Protein 7ZGI (pdb70)

Sequence (630 aa):
PPVVWRTPLEELEVTIRDTGDFSTDAAAADDLIRQYRKQHGFSRVVAGRGLQLGDTLVIDLEITSKATGQALPGLTHKRFSFDTEADVLGITSGLGKAGESRTFNSPEDYDVEFWQSPVKVAAKVHEIFEWTLPEFNDEYVAKQHEGKWGSAKEREALIASTAQRVTELDKALEDAVVKAVADALDPEVPPRVEQLGERQFQAQLLQIEDRIGSREDVEKLATEEAAEFIRERKKDLEDQVKFNLAVDDIWVRKGLVLEDEAVEAEFSLRARQEAVGQPFDREDLDDVRETVKSVTVIEWLKDNVKRHVLPYTAVAPPVVWRTPLEELEVTIRDTGDFSTDAAAADDLIRQYRKQHGFSRVVAGRGLQLGDTLVIDLEITSKATGQALPGLTHKRFSFDTEADVLGITSGLGKAGESRTFNSPEDYDVEFWQSPVKVAAKVHEIFEWTLPEFNDEYVAKQHEGKWGSAKEREALIASTAQRVTELDKALEDAVVKAVADALDPEVPPRVEQLGERQFQAQLLQIEDRIGSREDVEKLATEEAAEFIRERKKDLEDQVKFNLAVDDIWVRKGLVLEDEAVEAEFSLRARQEAVGQPFDREDLDDVRETVKSVTVIEWLKDNVKRHVLPYTA

Foldseek 3Di:
DDFAQQDDPQQFEFEAELPDDLVRLLVVLVLVVQVLQQVVWDKDFDDPWKDDQQKKFWKQKWKADPLPRATQFLTGDHGDTGHSSPHLPPCNVCITFAADKDKDWFAQVRPLNLRHTIMIMIMHTNTMMHTDGPDQWQVCCCVRVNPNANISVSSVVSSVVSVCSVVVRVVVLLVRLLLRQLVSTDDDQPPVLLVVLLVVNVVSLLCVVVVRGHNVSSVVVVDPSSVVSSVVCSVVSSSNRSSLVVLVVVCVVVVPDDDVVQLVVQLVVVVVSVVSVDDDDSVVSVVSSSVSSSVVVSVVCSPNGHYHYHYDDD/DWDAWDQQPDPLAQEFEDEQPDDLVRLLVVLVLVLQVLQQVVWDKDFDDPWKDDQQKKFFKQKWKAAPLPRATDQLGGDHGDTDHSSGDLPPCNVCIIAAQDKDKDWFAQPRPLNQRHTTMIIIIHTHTMMHTDGPDQWQVCCCPSVNPPDRTSVSSVVSSVVSSVSVVVVVVVLLLRLLQSLLVRTDDDRDVVLLVVLVVVNVVSLLCCLVPSDHPVSSVVVVDPSSVVSSVRCVPVSSSNSSSLSVLVVVCVVVVDDDDPVQLVVQLVVVVVSCSHPDDDDSVVSVVSRSVSSSVSSSVVCVVNHHYHYHYDDD

InterPro domains:
  IPR005215 Trigger factor [PTHR30560] (67-503)
  IPR008880 Trigger factor, C-terminal [PF05698] (364-521)
  IPR008881 Trigger factor, ribosome-binding, bacterial [PF05697] (81-222)
  IPR027304 Trigger factor/SurA domain superfamily [SSF109998] (348-526)
  IPR036611 Trigger factor ribosome-binding domain superfamily [G3DSA:3.30.70.1050] (77-210)
  IPR036611 Trigger factor ribosome-binding domain superfamily [SSF102735] (81-211)
  IPR037041 Trigger factor, C-terminal domain superfamily [G3DSA:1.10.3120.10] (230-525)
  IPR046357 Peptidyl-prolyl cis-trans isomerase domain superfamily [G3DSA:3.10.50.40] (248-345)

Radius of gyration: 36.45 Å; Cα contacts (8 Å, |Δi|>4): 817; chains: 2; bounding box: 78×82×108 Å

Structure (mmCIF, N/CA/C/O backbone):
data_7ZGI
#
_entry.id   7ZGI
#
_cell.length_a   175.291
_cell.length_b   69.879
_cell.length_c   106.043
_cell.angle_alpha   90.000
_cell.angle_beta   110.990
_cell.angle_gamma   90.000
#
_symmetry.space_group_name_H-M   'C 1 2 1'
#
loop_
_entity.id
_entity.type
_entity.pdbx_description
1 polymer 'Peptidylprolyl isomerase'
2 non-polymer 'SULFATE ION'
3 non-polymer DI(HYDROXYETHYL)ETHER
4 water water
#
loop_
_atom_site.group_PDB
_atom_site.id
_atom_site.type_symbol
_atom_site.label_atom_id
_atom_site.label_alt_id
_atom_site.label_comp_id
_atom_site.label_asym_id
_atom_site.label_entity_id
_atom_site.label_seq_id
_atom_site.pdbx_PDB_ins_code
_atom_site.Cartn_x
_atom_site.Cartn_y
_atom_site.Cartn_z
_atom_site.occupancy
_atom_site.B_iso_or_equiv
_atom_site.auth_seq_id
_atom_site.auth_comp_id
_atom_site.auth_asym_id
_atom_site.auth_atom_id
_atom_site.pdbx_PDB_model_num
ATOM 1 N N . PRO A 1 140 ? 24.938 15.273 83.155 1.00 134.99 140 PRO A N 1
ATOM 2 C CA . PRO A 1 140 ? 25.894 14.939 82.098 1.00 138.23 140 PRO A CA 1
ATOM 3 C C . PRO A 1 140 ? 26.367 13.484 82.053 1.00 142.60 140 PRO A C 1
ATOM 4 O O . PRO A 1 140 ? 26.656 12.988 80.967 1.00 144.93 140 PRO A O 1
ATOM 8 N N . PRO A 1 141 ? 26.483 12.745 83.187 1.00 139.72 141 PRO A N 1
ATOM 9 C CA . PRO A 1 141 ? 26.808 11.316 83.122 1.00 129.71 141 PRO A CA 1
ATOM 10 C C . PRO A 1 141 ? 25.583 10.448 82.779 1.00 120.46 141 PRO A C 1
ATOM 11 O O . PRO A 1 141 ? 24.524 10.661 83.356 1.00 112.68 141 PRO A O 1
ATOM 15 N N . VAL A 1 142 ? 25.753 9.509 81.840 1.00 104.09 142 VAL A N 1
ATOM 16 C CA . VAL A 1 142 ? 24.652 8.664 81.282 1.00 97.69 142 VAL A CA 1
ATOM 17 C C . VAL A 1 142 ? 24.632 7.324 82.026 1.00 83.20 142 VAL A C 1
ATOM 18 O O . VAL A 1 142 ? 25.709 6.738 82.216 1.00 64.76 142 VAL A O 1
ATOM 22 N N . VAL A 1 143 ? 23.446 6.845 82.401 1.00 77.24 143 VAL A N 1
ATOM 23 C CA . VAL A 1 143 ? 23.278 5.593 83.175 1.00 82.75 143 VAL A CA 1
ATOM 24 C C . VAL A 1 143 ? 22.808 4.447 82.265 1.00 77.09 143 VAL A C 1
ATOM 25 O O . VAL A 1 143 ? 21.577 4.340 82.011 1.00 53.66 143 VAL A O 1
ATOM 27 N N . TRP A 1 144 ? 23.738 3.608 81.895 1.00 77.31 144 TRP A N 1
ATOM 28 C CA . TRP A 1 144 ? 23.452 2.422 81.052 1.00 74.14 144 TRP A CA 1
ATOM 29 C C . TRP A 1 144 ? 22.758 1.362 81.901 1.00 69.33 144 TRP A C 1
ATOM 30 O O . TRP A 1 144 ? 23.457 0.567 82.507 1.00 71.98 144 TRP A O 1
ATOM 41 N N . ARG A 1 145 ? 21.431 1.368 81.952 1.00 68.05 145 ARG A N 1
ATOM 42 C CA . ARG A 1 145 ? 20.705 0.331 82.723 1.00 66.67 145 ARG A CA 1
ATOM 43 C C . ARG A 1 145 ? 21.125 -1.041 82.192 1.00 67.48 145 ARG A C 1
ATOM 44 O O . ARG A 1 145 ? 21.599 -1.856 82.968 1.00 68.85 145 ARG A O 1
ATOM 52 N N . THR A 1 146 ? 20.958 -1.264 80.895 1.00 72.92 146 THR A N 1
ATOM 53 C CA . THR A 1 146 ? 21.378 -2.521 80.237 1.00 76.96 146 THR A CA 1
ATOM 54 C C . THR A 1 146 ? 22.725 -2.248 79.576 1.00 76.20 146 THR A C 1
ATOM 55 O O . THR A 1 146 ? 22.784 -1.372 78.748 1.00 79.13 146 THR A O 1
ATOM 59 N N . PRO A 1 147 ? 23.811 -2.983 79.851 1.00 90.51 147 PRO A N 1
ATOM 60 C CA . PRO A 1 147 ? 25.108 -2.676 79.243 1.00 91.80 147 PRO A CA 1
ATOM 61 C C . PRO A 1 147 ? 25.160 -2.660 77.712 1.00 86.75 147 PRO A C 1
ATOM 62 O O . PRO A 1 147 ? 24.408 -3.327 77.075 1.00 89.24 147 PRO A O 1
ATOM 66 N N . LEU A 1 148 ? 26.071 -1.932 77.134 1.00 86.86 148 LEU A N 1
ATOM 67 C CA . LEU A 1 148 ? 26.247 -1.750 75.672 1.00 92.84 148 LEU A CA 1
ATOM 68 C C . LEU A 1 148 ? 26.812 -3.049 75.091 1.00 93.59 148 LEU A C 1
ATOM 69 O O . LEU A 1 148 ? 26.627 -3.300 73.874 1.00 92.53 148 LEU A O 1
ATOM 74 N N . GLU A 1 149 ? 27.437 -3.863 75.942 1.00 94.90 149 GLU A N 1
ATOM 75 C CA . GLU A 1 149 ? 28.091 -5.122 75.508 1.00 95.01 149 GLU A CA 1
ATOM 76 C C . GLU A 1 149 ? 27.027 -6.193 75.290 1.00 78.84 149 GLU A C 1
ATOM 77 O O . GLU A 1 149 ? 27.212 -6.963 74.352 1.00 62.43 149 GLU A O 1
ATOM 83 N N . GLU A 1 150 ? 25.964 -6.204 76.107 1.00 77.03 150 GLU A N 1
ATOM 84 C CA . GLU A 1 150 ? 24.876 -7.220 76.046 1.00 88.17 150 GLU A CA 1
ATOM 85 C C . GLU A 1 150 ? 23.659 -6.600 75.362 1.00 82.37 150 GLU A C 1
ATOM 86 O O . GLU A 1 150 ? 22.535 -6.789 75.876 1.00 75.03 150 GLU A O 1
ATOM 92 N N . LEU A 1 151 ? 23.893 -5.920 74.233 1.00 89.24 151 LEU A N 1
ATOM 93 C CA . LEU A 1 151 ? 22.878 -5.121 73.489 1.00 92.48 151 LEU A CA 1
ATOM 94 C C . LEU A 1 151 ? 22.496 -5.844 72.192 1.00 79.29 151 LEU A C 1
ATOM 95 O O . LEU A 1 151 ? 23.411 -6.250 71.445 1.00 68.71 151 LEU A O 1
ATOM 100 N N . GLU A 1 152 ? 21.202 -5.985 71.923 1.00 74.25 152 GLU A N 1
ATOM 101 C CA . GLU A 1 152 ? 20.732 -6.696 70.708 1.00 83.51 152 GLU A CA 1
ATOM 102 C C . GLU A 1 152 ? 19.537 -5.955 70.090 1.00 81.45 152 GLU A C 1
ATOM 103 O O . GLU A 1 152 ? 18.704 -5.371 70.823 1.00 74.46 152 GLU A O 1
ATOM 109 N N . VAL A 1 153 ? 19.478 -6.011 68.762 1.00 79.16 153 VAL A N 1
ATOM 110 C CA . VAL A 1 153 ? 18.350 -5.548 67.904 1.00 74.42 153 VAL A CA 1
ATOM 111 C C . VAL A 1 153 ? 17.700 -6.787 67.296 1.00 76.63 153 VAL A C 1
ATOM 112 O O . VAL A 1 153 ? 18.419 -7.778 67.065 1.00 91.49 153 VAL A O 1
ATOM 116 N N . THR A 1 154 ? 16.406 -6.721 67.008 1.00 77.12 154 THR A N 1
ATOM 117 C CA . THR A 1 154 ? 15.702 -7.759 66.215 1.00 76.77 154 THR A CA 1
ATOM 118 C C . THR A 1 154 ? 14.786 -7.070 65.193 1.00 72.74 154 THR A C 1
ATOM 119 O O . THR A 1 154 ? 14.062 -6.139 65.577 1.00 64.30 154 THR A O 1
ATOM 123 N N . ILE A 1 155 ? 14.827 -7.525 63.939 1.00 70.11 155 ILE A N 1
ATOM 124 C CA . ILE A 1 155 ? 14.085 -6.938 62.784 1.00 62.71 155 ILE A CA 1
ATOM 125 C C . ILE A 1 155 ? 13.376 -8.073 62.047 1.00 61.74 155 ILE A C 1
ATOM 126 O O . ILE A 1 155 ? 13.886 -9.191 62.086 1.00 73.57 155 ILE A O 1
ATOM 131 N N . ARG A 1 156 ? 12.230 -7.807 61.426 1.00 64.84 156 ARG A N 1
ATOM 132 C CA . ARG A 1 156 ? 11.545 -8.790 60.547 1.00 70.03 156 ARG A CA 1
ATOM 133 C C . ARG A 1 156 ? 11.951 -8.539 59.091 1.00 67.48 156 ARG A C 1
ATOM 134 O O . ARG A 1 156 ? 11.900 -7.365 58.663 1.00 63.72 156 ARG A O 1
ATOM 142 N N . ASP A 1 157 ? 12.339 -9.595 58.364 1.00 61.28 157 ASP A N 1
ATOM 143 C CA . ASP A 1 157 ? 12.307 -9.585 56.879 1.00 61.08 157 ASP A CA 1
ATOM 144 C C . ASP A 1 157 ? 10.888 -9.151 56.502 1.00 60.08 157 ASP A C 1
ATOM 145 O O . ASP A 1 157 ? 9.950 -9.487 57.249 1.00 50.09 157 ASP A O 1
ATOM 150 N N . THR A 1 158 ? 10.741 -8.364 55.439 1.00 61.68 158 THR A N 1
ATOM 151 C CA . THR A 1 158 ? 9.459 -7.670 55.147 1.00 62.49 158 THR A CA 1
ATOM 152 C C . THR A 1 158 ? 8.786 -8.286 53.910 1.00 61.42 158 THR A C 1
ATOM 153 O O . THR A 1 158 ? 7.756 -7.750 53.458 1.00 61.43 158 THR A O 1
ATOM 157 N N . GLY A 1 159 ? 9.330 -9.399 53.416 1.00 57.24 159 GLY A N 1
ATOM 158 C CA . GLY A 1 159 ? 8.722 -10.202 52.345 1.00 57.11 159 GLY A CA 1
ATOM 159 C C . GLY A 1 159 ? 9.537 -11.446 52.047 1.00 56.71 159 GLY A C 1
ATOM 160 O O . GLY A 1 159 ? 10.520 -11.707 52.745 1.00 56.45 159 GLY A O 1
ATOM 161 N N . ASP A 1 160 ? 9.118 -12.189 51.032 1.00 56.57 160 ASP A N 1
ATOM 162 C CA . ASP A 1 160 ? 9.788 -13.418 50.543 1.00 56.51 160 ASP A CA 1
ATOM 163 C C . ASP A 1 160 ? 9.631 -13.442 49.020 1.00 52.67 160 ASP A C 1
ATOM 164 O O . ASP A 1 160 ? 9.126 -12.445 48.460 1.00 48.72 160 ASP A O 1
ATOM 169 N N . PHE A 1 161 ? 10.002 -14.540 48.368 1.00 47.33 161 PHE A N 1
ATOM 170 C CA . PHE A 1 161 ? 9.863 -14.668 46.897 1.00 48.79 161 PHE A CA 1
ATOM 171 C C . PHE A 1 161 ? 8.423 -14.355 46.449 1.00 52.40 161 PHE A C 1
ATOM 172 O O . PHE A 1 161 ? 8.253 -13.564 45.502 1.00 56.66 161 PHE A O 1
ATOM 180 N N . SER A 1 162 ? 7.413 -14.977 47.060 1.00 51.84 162 SER A N 1
ATOM 181 C CA . SER A 1 162 ? 6.013 -14.919 46.555 1.00 54.28 162 SER A CA 1
ATOM 182 C C . SER A 1 162 ? 5.441 -13.500 46.725 1.00 54.15 162 SER A C 1
ATOM 183 O O . SER A 1 162 ? 4.469 -13.149 46.032 1.00 60.31 162 SER A O 1
ATOM 186 N N . THR A 1 163 ? 6.042 -12.695 47.595 1.00 49.50 163 THR A N 1
ATOM 187 C CA . THR A 1 163 ? 5.681 -11.274 47.818 1.00 46.73 163 THR A CA 1
ATOM 188 C C . THR A 1 163 ? 6.306 -10.413 46.709 1.00 48.45 163 THR A C 1
ATOM 189 O O . THR A 1 163 ? 5.592 -9.555 46.171 1.00 53.71 163 THR A O 1
ATOM 193 N N . ASP A 1 164 ? 7.568 -10.665 46.355 1.00 44.04 164 ASP A N 1
ATOM 194 C CA . ASP A 1 164 ? 8.301 -9.973 45.266 1.00 44.29 164 ASP A CA 1
ATOM 195 C C . ASP A 1 164 ? 7.650 -10.272 43.914 1.00 42.72 164 ASP A C 1
ATOM 196 O O . ASP A 1 164 ? 7.466 -9.334 43.149 1.00 45.48 164 ASP A O 1
ATOM 201 N N . ALA A 1 165 ? 7.376 -11.539 43.615 1.00 42.55 165 ALA A N 1
ATOM 202 C CA . ALA A 1 165 ? 6.721 -11.996 42.366 1.00 44.74 165 ALA A CA 1
ATOM 203 C C . ALA A 1 165 ? 5.358 -11.317 42.202 1.00 44.47 165 ALA A C 1
ATOM 204 O O . ALA A 1 165 ? 5.037 -10.873 41.105 1.00 47.12 165 ALA A O 1
ATOM 206 N N . ALA A 1 166 ? 4.573 -11.264 43.268 1.00 44.27 166 ALA A N 1
ATOM 207 C CA . ALA A 1 166 ? 3.273 -10.575 43.277 1.00 42.94 166 ALA A CA 1
ATOM 208 C C . ALA A 1 166 ? 3.508 -9.119 42.873 1.00 43.02 166 ALA A C 1
ATOM 209 O O . ALA A 1 166 ? 2.775 -8.613 42.019 1.00 40.61 166 ALA A O 1
ATOM 211 N N . ALA A 1 167 ? 4.510 -8.480 43.484 1.00 43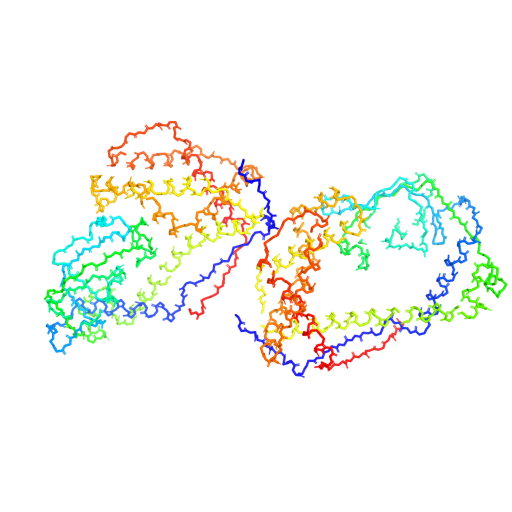.08 167 ALA A N 1
ATOM 212 C CA . ALA A 1 167 ? 4.801 -7.037 43.323 1.00 40.02 167 ALA A CA 1
ATOM 213 C C . ALA A 1 167 ? 5.323 -6.783 41.909 1.00 38.07 167 ALA A C 1
ATOM 214 O O . ALA A 1 167 ? 5.032 -5.737 41.358 1.00 40.59 167 ALA A O 1
ATOM 216 N N . ALA A 1 168 ? 6.058 -7.731 41.348 1.00 35.65 168 ALA A N 1
ATOM 217 C CA . ALA A 1 168 ? 6.577 -7.645 39.973 1.00 36.08 168 ALA A CA 1
ATOM 218 C C . ALA A 1 168 ? 5.397 -7.748 39.016 1.00 38.36 168 ALA A C 1
ATOM 219 O O . ALA A 1 168 ? 5.348 -6.976 38.032 1.00 39.85 168 ALA A O 1
ATOM 221 N N . ASP A 1 169 ? 4.489 -8.677 39.304 1.00 40.75 169 ASP A N 1
ATOM 222 C CA . ASP A 1 169 ? 3.243 -8.887 38.521 1.00 39.21 169 ASP A CA 1
ATOM 223 C C . ASP A 1 169 ? 2.453 -7.573 38.493 1.00 36.52 169 ASP A C 1
ATOM 224 O O . ASP A 1 169 ? 2.016 -7.177 37.407 1.00 39.27 169 ASP A O 1
ATOM 229 N N . ASP A 1 170 ? 2.405 -6.854 39.600 1.00 35.98 170 ASP A N 1
ATOM 230 C CA . ASP A 1 170 ? 1.701 -5.551 39.674 1.00 42.86 170 ASP A CA 1
ATOM 231 C C . ASP A 1 170 ? 2.463 -4.484 38.877 1.00 41.72 170 ASP A C 1
ATOM 232 O O . ASP A 1 170 ? 1.804 -3.674 38.236 1.00 43.06 170 ASP A O 1
ATOM 237 N N . LEU A 1 171 ? 3.792 -4.481 38.886 1.00 41.25 171 LEU A N 1
ATOM 238 C CA . LEU A 1 171 ? 4.574 -3.556 38.032 1.00 38.76 171 LEU A CA 1
ATOM 239 C C . LEU A 1 171 ? 4.325 -3.877 36.552 1.00 35.88 171 LEU A C 1
ATOM 240 O O . LEU A 1 171 ? 4.178 -2.943 35.763 1.00 33.26 171 LEU A O 1
ATOM 245 N N . ILE A 1 172 ? 4.270 -5.157 36.190 1.00 34.10 172 ILE A N 1
ATOM 246 C CA . ILE A 1 172 ? 4.042 -5.591 34.786 1.00 31.87 172 ILE A CA 1
ATOM 247 C C . ILE A 1 172 ? 2.675 -5.066 34.349 1.00 31.61 172 ILE A C 1
ATOM 248 O O . ILE A 1 172 ? 2.544 -4.620 33.210 1.00 31.83 172 ILE A O 1
ATOM 253 N N . ARG A 1 173 ? 1.706 -5.079 35.250 1.00 32.95 173 ARG A N 1
ATOM 254 C CA . ARG A 1 173 ? 0.319 -4.657 34.962 1.00 34.83 173 ARG A CA 1
ATOM 255 C C . ARG A 1 173 ? 0.333 -3.159 34.666 1.00 32.50 173 ARG A C 1
ATOM 256 O O . ARG A 1 173 ? -0.353 -2.723 33.772 1.00 34.87 173 ARG A O 1
ATOM 264 N N . GLN A 1 174 ? 1.141 -2.409 35.394 1.00 34.48 174 GLN A N 1
ATOM 265 C CA . GLN A 1 174 ? 1.246 -0.938 35.264 1.00 33.33 174 GLN A CA 1
ATOM 266 C C . GLN A 1 174 ? 1.966 -0.607 33.964 1.00 33.91 174 GLN A C 1
ATOM 267 O O . GLN A 1 174 ? 1.580 0.393 33.349 1.00 35.95 174 GLN A O 1
ATOM 273 N N . TYR A 1 175 ? 2.954 -1.400 33.549 1.00 33.58 175 TYR A N 1
ATOM 274 C CA . TYR A 1 175 ? 3.647 -1.176 32.259 1.00 36.01 175 TYR A CA 1
ATOM 275 C C . TYR A 1 175 ? 2.639 -1.418 31.138 1.00 37.61 175 TYR A C 1
ATOM 276 O O . TYR A 1 175 ? 2.524 -0.587 30.229 1.00 36.30 175 TYR A O 1
ATOM 285 N N . ARG A 1 176 ? 1.901 -2.522 31.212 1.00 36.65 176 ARG A N 1
ATOM 286 C CA . ARG A 1 176 ? 0.884 -2.847 30.174 1.00 35.44 176 ARG A CA 1
ATOM 287 C C . ARG A 1 176 ? -0.173 -1.734 30.128 1.00 35.29 176 ARG A C 1
ATOM 288 O O . ARG A 1 176 ? -0.529 -1.341 29.029 1.00 35.61 176 ARG A O 1
ATOM 296 N N . LYS A 1 177 ? -0.585 -1.166 31.264 1.00 36.21 177 LYS A N 1
ATOM 297 C CA . LYS A 1 177 ? -1.686 -0.172 31.301 1.00 35.15 177 LYS A CA 1
ATOM 298 C C . LYS A 1 177 ? -1.247 1.121 30.604 1.00 35.56 177 LYS A C 1
ATOM 299 O O . LYS A 1 177 ? -2.141 1.874 30.181 1.00 38.60 177 LYS A O 1
ATOM 305 N N . GLN A 1 178 ? 0.054 1.358 30.429 1.00 34.01 178 GLN A N 1
ATOM 306 C CA . GLN A 1 178 ? 0.552 2.472 29.569 1.00 36.37 178 GLN A CA 1
ATOM 307 C C . GLN A 1 178 ? 0.232 2.173 28.098 1.00 34.64 178 GLN A C 1
ATOM 308 O O . GLN A 1 178 ? 0.275 3.098 27.295 1.00 37.08 178 GLN A O 1
ATOM 314 N N . HIS A 1 179 ? -0.025 0.917 27.755 1.00 34.86 179 HIS A N 1
ATOM 315 C CA . HIS A 1 179 ? -0.398 0.474 26.389 1.00 40.28 179 HIS A CA 1
ATOM 316 C C . HIS A 1 179 ? -1.815 -0.116 26.402 1.00 38.29 179 HIS A C 1
ATOM 317 O O . HIS A 1 179 ? -2.119 -0.928 25.532 1.00 36.66 179 HIS A O 1
ATOM 324 N N . GLY A 1 180 ? -2.638 0.259 27.379 1.00 35.98 180 GLY A N 1
ATOM 325 C CA . GLY A 1 180 ? -3.992 -0.295 27.538 1.00 33.72 180 GLY A CA 1
ATOM 326 C C . GLY A 1 180 ? -5.035 0.416 26.682 1.00 29.35 180 GLY A C 1
ATOM 327 O O . GLY A 1 180 ? -4.790 1.503 26.164 1.00 27.90 180 GLY A O 1
ATOM 328 N N . PHE A 1 181 ? -6.198 -0.197 26.574 1.00 28.12 181 PHE A N 1
ATOM 329 C CA . PHE A 1 181 ? -7.383 0.356 25.879 1.00 27.15 181 PHE A CA 1
ATOM 330 C C . PHE A 1 181 ? -8.339 0.901 26.935 1.00 23.11 181 PHE A C 1
ATOM 331 O O . PHE A 1 181 ? -8.563 0.196 27.876 1.00 20.54 181 PHE A O 1
ATOM 339 N N . SER A 1 182 ? -8.841 2.119 26.746 1.00 23.04 182 SER A N 1
ATOM 340 C CA . SER A 1 182 ? -9.623 2.868 27.743 1.00 24.08 182 SER A CA 1
ATOM 341 C C . SER A 1 182 ? -11.059 3.080 27.233 1.00 25.17 182 SER A C 1
ATOM 342 O O . SER A 1 182 ? -11.225 3.143 26.026 1.00 25.90 182 SER A O 1
ATOM 345 N N . ARG A 1 183 ? -12.029 3.209 28.152 1.00 27.49 183 ARG A N 1
ATOM 346 C CA . ARG A 1 183 ? -13.441 3.582 27.844 1.00 27.34 183 ARG A CA 1
ATOM 347 C C . ARG A 1 183 ? -14.020 4.323 29.052 1.00 27.00 183 ARG A C 1
ATOM 348 O O . ARG A 1 183 ? -13.696 3.954 30.179 1.00 25.83 183 ARG A O 1
ATOM 356 N N . VAL A 1 184 ? -14.825 5.344 28.811 1.00 26.59 184 VAL A N 1
ATOM 357 C CA . VAL A 1 184 ? -15.561 6.075 29.879 1.00 28.71 184 VAL A CA 1
ATOM 358 C C . VAL A 1 184 ? -16.425 5.063 30.609 1.00 31.43 184 VAL A C 1
ATOM 359 O O . VAL A 1 184 ? -17.018 4.237 29.866 1.00 34.20 184 VAL A O 1
ATOM 363 N N . VAL A 1 185 ? -16.459 5.068 31.965 1.00 33.15 185 VAL A N 1
ATOM 364 C CA . VAL A 1 185 ? -17.361 4.125 32.705 1.00 39.73 185 VAL A CA 1
ATOM 365 C C . VAL A 1 185 ? -18.761 4.756 32.842 1.00 40.21 185 VAL A C 1
ATOM 366 O O . VAL A 1 185 ? -18.902 6.011 32.980 1.00 32.18 185 VAL A O 1
ATOM 370 N N . ALA A 1 186 ? -19.771 3.886 32.734 1.00 45.46 186 ALA A N 1
ATOM 371 C CA . ALA A 1 186 ? -21.208 4.243 32.791 1.00 47.59 186 ALA A CA 1
ATOM 372 C C . ALA A 1 186 ? -21.990 3.170 33.561 1.00 46.06 186 ALA A C 1
ATOM 373 O O . ALA A 1 186 ? -21.597 1.965 33.503 1.00 38.75 186 ALA A O 1
ATOM 375 N N . GLY A 1 187 ? -23.017 3.626 34.303 1.00 47.70 187 GLY A N 1
ATOM 376 C CA . GLY A 1 187 ? -23.914 2.775 35.114 1.00 50.18 187 GLY A CA 1
ATOM 377 C C . GLY A 1 187 ? -23.153 1.976 36.161 1.00 50.38 187 GLY A C 1
ATOM 378 O O . GLY A 1 187 ? -23.470 0.785 36.370 1.00 50.99 187 GLY A O 1
ATOM 379 N N . ARG A 1 188 ? -22.196 2.633 36.816 1.00 47.02 188 ARG A N 1
ATOM 380 C CA . ARG A 1 188 ? -21.267 2.035 37.814 1.00 43.72 188 ARG A CA 1
ATOM 381 C C . ARG A 1 188 ? -20.462 3.161 38.461 1.00 41.05 188 ARG A C 1
ATOM 382 O O . ARG A 1 188 ? -20.285 4.223 37.816 1.00 45.51 188 ARG A O 1
ATOM 390 N N . GLY A 1 189 ? -20.009 2.938 39.681 1.00 36.34 189 GLY A N 1
ATOM 391 C CA . GLY A 1 189 ? -19.136 3.877 40.403 1.00 37.20 189 GLY A CA 1
ATOM 392 C C . GLY A 1 189 ? -17.695 3.413 40.394 1.00 33.65 189 GLY A C 1
ATOM 393 O O . GLY A 1 189 ? -17.432 2.269 39.966 1.00 36.01 189 GLY A O 1
ATOM 394 N N . LEU A 1 190 ? -16.791 4.268 40.860 1.00 32.06 190 LEU A N 1
ATOM 395 C CA . LEU A 1 190 ? -15.327 4.019 40.856 1.00 34.57 190 LEU A CA 1
ATOM 396 C C . LEU A 1 190 ? -15.039 2.668 41.515 1.00 33.07 190 LEU A C 1
ATOM 397 O O . LEU A 1 190 ? -15.601 2.450 42.567 1.00 42.02 190 LEU A O 1
ATOM 402 N N . GLN A 1 191 ? -14.225 1.811 40.897 1.00 33.75 191 GLN A N 1
ATOM 403 C CA . GLN A 1 191 ? -13.657 0.564 41.465 1.00 33.73 191 GLN A CA 1
ATOM 404 C C . GLN A 1 191 ? -12.129 0.511 41.288 1.00 36.86 191 GLN A C 1
ATOM 405 O O . GLN A 1 191 ? -11.608 1.171 40.388 1.00 39.24 191 GLN A O 1
ATOM 411 N N . LEU A 1 192 ? -11.441 -0.319 42.070 1.00 38.36 192 LEU A N 1
ATOM 412 C CA . LEU A 1 192 ? -9.990 -0.597 41.900 1.00 39.84 192 LEU A CA 1
ATOM 413 C C . LEU A 1 192 ? -9.754 -1.043 40.456 1.00 39.14 192 LEU A C 1
ATOM 414 O O . LEU A 1 192 ? -10.520 -1.880 39.983 1.00 45.31 192 LEU A O 1
ATOM 419 N N . GLY A 1 193 ? -8.762 -0.477 39.766 1.00 38.26 193 GLY A N 1
ATOM 420 C CA . GLY A 1 193 ? -8.551 -0.702 38.310 1.00 34.71 193 GLY A CA 1
ATOM 421 C C . GLY A 1 193 ? -8.836 0.537 37.465 1.00 29.42 193 GLY A C 1
ATOM 422 O O . GLY A 1 193 ? -8.202 0.736 36.430 1.00 27.22 193 GLY A O 1
ATOM 423 N N . ASP A 1 194 ? -9.758 1.371 37.906 1.00 27.26 194 ASP A N 1
ATOM 424 C CA . ASP A 1 194 ? -10.141 2.583 37.152 1.00 29.94 194 ASP A CA 1
ATOM 425 C C . ASP A 1 194 ? -9.042 3.652 37.263 1.00 30.58 194 ASP A C 1
ATOM 426 O O . ASP A 1 194 ? -8.163 3.571 38.140 1.00 29.95 194 ASP A O 1
ATOM 431 N N . THR A 1 195 ? -9.078 4.604 36.342 1.00 27.69 195 THR A N 1
ATOM 432 C CA . THR A 1 195 ? -8.299 5.845 36.374 1.00 28.19 195 THR A CA 1
ATOM 433 C C . THR A 1 195 ? -9.354 6.919 36.325 1.00 25.97 195 THR A C 1
ATOM 434 O O . THR A 1 195 ? -10.476 6.587 35.988 1.00 29.83 195 THR A O 1
ATOM 438 N N . LEU A 1 196 ? -8.996 8.143 36.628 1.00 26.18 196 LEU A N 1
ATOM 439 C CA . LEU A 1 196 ? -9.984 9.212 36.657 1.00 29.59 196 LEU A CA 1
ATOM 440 C C . LEU A 1 196 ? -9.305 10.576 36.665 1.00 29.82 196 LEU A C 1
ATOM 441 O O . LEU A 1 196 ? -8.084 10.661 36.868 1.00 31.52 196 LEU A O 1
ATOM 446 N N . VAL A 1 197 ? -10.122 11.590 36.446 1.00 30.04 197 VAL A N 1
ATOM 447 C CA . VAL A 1 197 ? -9.762 13.024 36.508 1.00 31.51 197 VAL A CA 1
ATOM 448 C C . VAL A 1 197 ? -10.633 13.575 37.621 1.00 32.36 197 VAL A C 1
ATOM 449 O O . VAL A 1 197 ? -11.826 13.276 37.581 1.00 38.83 197 VAL A O 1
ATOM 453 N N . ILE A 1 198 ? -10.054 14.313 38.565 1.00 33.69 198 ILE A N 1
ATOM 454 C CA . ILE A 1 198 ? -10.730 14.814 39.792 1.00 34.18 198 ILE A CA 1
ATOM 455 C C . ILE A 1 198 ? -10.232 16.228 40.075 1.00 34.22 198 ILE A C 1
ATOM 456 O O . ILE A 1 198 ? -9.152 16.524 39.627 1.00 33.56 198 ILE A O 1
ATOM 461 N N . ASP A 1 199 ? -11.037 17.062 40.741 1.00 42.28 199 ASP A N 1
ATOM 462 C CA . ASP A 1 199 ? -10.582 18.169 41.623 1.00 44.58 199 ASP A CA 1
ATOM 463 C C . ASP A 1 199 ? -10.129 17.526 42.929 1.00 40.29 199 ASP A C 1
ATOM 464 O O . ASP A 1 199 ? -10.925 16.818 43.529 1.00 42.44 199 ASP A O 1
ATOM 469 N N . LEU A 1 200 ? -8.911 17.787 43.361 1.00 36.26 200 LEU A N 1
ATOM 470 C CA . LEU A 1 200 ? -8.406 17.338 44.670 1.00 33.15 200 LEU A CA 1
ATOM 471 C C . LEU A 1 200 ? -8.059 18.564 45.528 1.00 34.43 200 LEU A C 1
ATOM 472 O O . LEU A 1 200 ? -7.517 19.536 45.002 1.00 35.75 200 LEU A O 1
ATOM 477 N N . GLU A 1 201 ? -8.409 18.527 46.810 1.00 38.82 201 GLU A N 1
ATOM 478 C CA . GLU A 1 201 ? -7.961 19.512 47.826 1.00 46.62 201 GLU A CA 1
ATOM 479 C C . GLU A 1 201 ? -7.706 18.734 49.111 1.00 41.97 201 GLU A C 1
ATOM 480 O O . GLU A 1 201 ? -8.629 18.070 49.576 1.00 43.25 201 GLU A O 1
ATOM 486 N N . ILE A 1 202 ? -6.464 18.736 49.575 1.00 39.51 202 ILE A N 1
ATOM 487 C CA . ILE A 1 202 ? -6.017 18.019 50.802 1.00 39.01 202 ILE A CA 1
ATOM 488 C C . ILE A 1 202 ? -5.490 19.053 51.788 1.00 38.11 202 ILE A C 1
ATOM 489 O O . ILE A 1 202 ? -4.557 19.766 51.414 1.00 47.47 202 ILE A O 1
ATOM 494 N N . THR A 1 203 ? -6.076 19.095 52.984 1.00 37.22 203 THR A N 1
ATOM 495 C CA . THR A 1 203 ? -5.818 20.092 54.054 1.00 38.48 203 THR A CA 1
ATOM 496 C C . THR A 1 203 ? -5.490 19.334 55.338 1.00 38.37 203 THR A C 1
ATOM 497 O O . THR A 1 203 ? -6.086 18.271 55.556 1.00 34.88 203 THR A O 1
ATOM 501 N N . SER A 1 204 ? -4.605 19.894 56.160 1.00 44.06 204 SER A N 1
ATOM 502 C CA . SER A 1 204 ? -4.409 19.533 57.590 1.00 46.27 204 SER A CA 1
ATOM 503 C C . SER A 1 204 ? -5.751 19.516 58.336 1.00 44.95 204 SER A C 1
ATOM 504 O O . SER A 1 204 ? -6.487 20.508 58.220 1.00 46.93 204 SER A O 1
ATOM 507 N N . LYS A 1 205 ? -6.037 18.459 59.100 1.00 44.19 205 LYS A N 1
ATOM 508 C CA . LYS A 1 205 ? -7.153 18.437 60.081 1.00 50.49 205 LYS A CA 1
ATOM 509 C C . LYS A 1 205 ? -6.922 19.499 61.177 1.00 54.58 205 LYS A C 1
ATOM 510 O O . LYS A 1 205 ? -7.849 20.262 61.449 1.00 58.49 205 LYS A O 1
ATOM 516 N N . ALA A 1 206 ? -5.734 19.550 61.785 1.00 59.92 206 ALA A N 1
ATOM 517 C CA . ALA A 1 206 ? -5.404 20.403 62.955 1.00 58.92 206 ALA A CA 1
ATOM 518 C C . ALA A 1 206 ? -5.511 21.893 62.609 1.00 64.32 206 ALA A C 1
ATOM 519 O O . ALA A 1 206 ? -6.053 22.637 63.433 1.00 76.85 206 ALA A O 1
ATOM 521 N N . THR A 1 207 ? -5.023 22.315 61.440 1.00 65.80 207 THR A N 1
ATOM 522 C CA . THR A 1 207 ? -4.795 23.748 61.098 1.00 62.77 207 THR A CA 1
ATOM 523 C C . THR A 1 207 ? -5.611 24.221 59.887 1.00 61.97 207 THR A C 1
ATOM 524 O O . THR A 1 207 ? -5.523 25.423 59.583 1.00 64.74 207 THR A O 1
ATOM 528 N N . GLY A 1 208 ? -6.296 23.322 59.172 1.00 62.02 208 GLY A N 1
ATOM 529 C CA . GLY A 1 208 ? -7.007 23.635 57.914 1.00 56.73 208 GLY A CA 1
ATOM 530 C C . GLY A 1 208 ? -6.099 24.162 56.807 1.00 58.44 208 GLY A C 1
ATOM 531 O O . GLY A 1 208 ? -6.647 24.687 55.807 1.00 58.10 208 GLY A O 1
ATOM 532 N N . GLN A 1 209 ? -4.771 24.039 56.948 1.00 59.61 209 GLN A N 1
ATOM 533 C CA . GLN A 1 209 ? -3.783 24.509 55.936 1.00 62.51 209 GLN A CA 1
ATOM 534 C C . GLN A 1 209 ? -3.759 23.514 54.770 1.00 67.96 209 GLN A C 1
ATOM 535 O O . GLN A 1 209 ? -3.719 22.288 55.024 1.00 67.21 209 GLN A O 1
ATOM 541 N N . ALA A 1 210 ? -3.777 24.026 53.538 1.00 64.93 210 ALA A N 1
ATOM 542 C CA . ALA A 1 210 ? -3.666 23.235 52.291 1.00 61.93 210 ALA A CA 1
ATOM 543 C C . ALA A 1 210 ? -2.235 22.684 52.151 1.00 60.33 210 ALA A C 1
ATOM 544 O O . ALA A 1 210 ? -1.277 23.469 52.261 1.00 64.16 210 ALA A O 1
ATOM 546 N N . LEU A 1 211 ? -2.088 21.374 51.937 1.00 61.12 211 LEU A N 1
ATOM 547 C CA . LEU A 1 211 ? -0.773 20.736 51.661 1.00 65.55 211 LEU A CA 1
ATOM 548 C C . LEU A 1 211 ? -0.373 21.131 50.244 1.00 69.40 211 LEU A C 1
ATOM 549 O O . LEU A 1 211 ? -1.101 20.831 49.307 1.00 77.71 211 LEU A O 1
ATOM 554 N N . PRO A 1 212 ? 0.726 21.887 50.028 1.00 76.81 212 PRO A N 1
ATOM 555 C CA . PRO A 1 212 ? 1.155 22.219 48.670 1.00 74.08 212 PRO A CA 1
ATOM 556 C C . PRO A 1 212 ? 1.596 20.992 47.868 1.00 66.12 212 PRO A C 1
ATOM 557 O O . PRO A 1 212 ? 2.184 20.107 48.448 1.00 64.56 212 PRO A O 1
ATOM 561 N N . GLY A 1 213 ? 1.302 21.015 46.563 1.00 65.27 213 GLY A N 1
ATOM 562 C CA . GLY A 1 213 ? 1.435 19.882 45.625 1.00 62.21 213 GLY A CA 1
ATOM 563 C C . GLY A 1 213 ? 0.100 19.188 45.388 1.00 65.30 213 GLY A C 1
ATOM 564 O O . GLY A 1 213 ? -0.053 18.542 44.331 1.00 67.96 213 GLY A O 1
ATOM 565 N N . LEU A 1 214 ? -0.842 19.332 46.326 1.00 59.59 214 LEU A N 1
ATOM 566 C CA . LEU A 1 214 ? -2.026 18.447 46.472 1.00 60.36 214 LEU A CA 1
ATOM 567 C C . LEU A 1 214 ? -3.327 19.256 46.393 1.00 59.30 214 LEU A C 1
ATOM 568 O O . LEU A 1 214 ? -4.312 18.834 46.988 1.00 55.10 214 LEU A O 1
ATOM 573 N N . THR A 1 215 ? -3.316 20.385 45.688 1.00 65.12 215 THR A N 1
ATOM 574 C CA . THR A 1 215 ? -4.526 21.118 45.236 1.00 65.51 215 THR A CA 1
ATOM 575 C C . THR A 1 215 ? -4.410 21.242 43.721 1.00 61.88 215 THR A C 1
ATOM 576 O O . THR A 1 215 ? -3.366 21.735 43.283 1.00 67.22 215 THR A O 1
ATOM 580 N N . HIS A 1 216 ? -5.419 20.775 42.982 1.00 60.80 216 HIS A N 1
ATOM 581 C CA . HIS A 1 216 ? -5.383 20.560 41.510 1.00 57.77 216 HIS A CA 1
ATOM 582 C C . HIS A 1 216 ? -6.817 20.496 40.986 1.00 54.56 216 HIS A C 1
ATOM 583 O O . HIS A 1 216 ? -7.650 19.956 41.699 1.00 52.18 216 HIS A O 1
ATOM 590 N N . LYS A 1 217 ? -7.077 21.048 39.800 1.00 57.34 217 LYS A N 1
ATOM 591 C CA . LYS A 1 217 ? -8.438 21.179 39.229 1.00 62.47 217 LYS A CA 1
ATOM 592 C C . LYS A 1 217 ? -8.692 19.973 38.332 1.00 60.33 217 LYS A C 1
ATOM 593 O O . LYS A 1 217 ? -9.862 19.567 38.216 1.00 77.37 217 LYS A O 1
ATOM 599 N N . ARG A 1 218 ? -7.657 19.435 37.696 1.00 55.28 218 ARG A N 1
ATOM 600 C CA . ARG A 1 218 ? -7.840 18.416 36.627 1.00 57.32 218 ARG A CA 1
ATOM 601 C C . ARG A 1 218 ? -6.791 17.322 36.782 1.00 52.85 218 ARG A C 1
ATOM 602 O O . ARG A 1 218 ? -6.367 16.780 35.770 1.00 59.13 218 ARG A O 1
ATOM 610 N N . PHE A 1 219 ? -6.451 17.006 38.028 1.00 44.97 219 PHE A N 1
ATOM 611 C CA . PHE A 1 219 ? -5.531 15.926 38.448 1.00 47.31 219 PHE A CA 1
ATOM 612 C C . PHE A 1 219 ? -5.933 14.589 37.789 1.00 50.18 219 PHE A C 1
ATOM 613 O O . PHE A 1 219 ? -7.024 14.078 38.044 1.00 52.47 219 PHE A O 1
ATOM 621 N N . SER A 1 220 ? -5.067 14.041 36.937 1.00 48.84 220 SER A N 1
ATOM 622 C CA . SER A 1 220 ? -5.161 12.658 36.408 1.00 44.82 220 SER A CA 1
ATOM 623 C C . SER A 1 220 ? -4.602 11.674 37.427 1.00 39.26 220 SER A C 1
ATOM 624 O O . SER A 1 220 ? -3.635 12.000 38.090 1.00 43.40 220 SER A O 1
ATOM 627 N N . PHE A 1 221 ? -5.195 10.497 37.554 1.00 35.96 221 PHE A N 1
ATOM 628 C CA . PHE A 1 221 ? -4.918 9.645 38.725 1.00 34.84 221 PHE A CA 1
ATOM 629 C C . PHE A 1 221 ? -5.366 8.214 38.430 1.00 33.36 221 PHE A C 1
ATOM 630 O O . PHE A 1 221 ? -6.489 7.995 37.930 1.00 30.59 221 PHE A O 1
ATOM 638 N N . ASP A 1 222 ? -4.457 7.280 38.684 1.00 30.56 222 ASP A N 1
ATOM 639 C CA . ASP A 1 222 ? -4.674 5.824 38.555 1.00 33.78 222 ASP A CA 1
ATOM 640 C C . ASP A 1 222 ? -4.915 5.253 39.956 1.00 35.78 222 ASP A C 1
ATOM 641 O O . ASP A 1 222 ? -3.991 5.317 40.741 1.00 37.36 222 ASP A O 1
ATOM 646 N N . THR A 1 223 ? -6.088 4.668 40.231 1.00 35.12 223 THR A N 1
ATOM 647 C CA . THR A 1 223 ? -6.382 3.924 41.479 1.00 33.29 223 THR A CA 1
ATOM 648 C C . THR A 1 223 ? -5.291 2.884 41.802 1.00 35.47 223 THR A C 1
ATOM 649 O O . THR A 1 223 ? -5.203 2.515 42.959 1.00 31.93 223 THR A O 1
ATOM 653 N N . GLU A 1 224 ? -4.551 2.385 40.809 1.00 40.33 224 GLU A N 1
ATOM 654 C CA . GLU A 1 224 ? -3.619 1.230 40.937 1.00 45.43 224 GLU A CA 1
ATOM 655 C C . GLU A 1 224 ? -2.147 1.669 41.062 1.00 47.76 224 GLU A C 1
ATOM 656 O O . GLU A 1 224 ? -1.272 0.777 41.183 1.00 48.27 224 GLU A O 1
ATOM 662 N N . ALA A 1 225 ? -1.887 2.979 41.018 1.00 45.71 225 ALA A N 1
ATOM 663 C CA . ALA A 1 225 ? -0.609 3.645 41.363 1.00 46.44 225 ALA A CA 1
ATOM 664 C C . ALA A 1 225 ? -0.898 4.815 42.310 1.00 44.13 225 ALA A C 1
ATOM 665 O O . ALA A 1 225 ? -0.782 5.967 41.898 1.00 41.10 225 ALA A O 1
ATOM 667 N N . ASP A 1 226 ? -1.385 4.530 43.509 1.00 48.06 226 ASP A N 1
ATOM 668 C CA . ASP A 1 226 ? -2.004 5.577 44.356 1.00 53.34 226 ASP A CA 1
ATOM 669 C C . ASP A 1 226 ? -1.050 5.881 45.520 1.00 51.26 226 ASP A C 1
ATOM 670 O O . ASP A 1 226 ? -1.172 5.248 46.589 1.00 41.90 226 ASP A O 1
ATOM 675 N N . VAL A 1 227 ? -0.144 6.838 45.314 1.00 54.81 227 VAL A N 1
ATOM 676 C CA . VAL A 1 227 ? 0.842 7.273 46.352 1.00 61.60 227 VAL A CA 1
ATOM 677 C C . VAL A 1 227 ? 0.062 7.769 47.583 1.00 56.34 227 VAL A C 1
ATOM 678 O O . VAL A 1 227 ? 0.547 7.535 48.689 1.00 49.95 227 VAL A O 1
ATOM 682 N N . LEU A 1 228 ? -1.123 8.371 47.398 1.00 51.39 228 LEU A N 1
ATOM 683 C CA . LEU A 1 228 ? -1.851 9.113 48.467 1.00 46.71 228 LEU A CA 1
ATOM 684 C C . LEU A 1 228 ? -2.617 8.174 49.415 1.00 43.35 228 LEU A C 1
ATOM 685 O O . LEU A 1 228 ? -2.606 8.442 50.610 1.00 45.25 228 LEU A O 1
ATOM 690 N N . GLY A 1 229 ? -3.247 7.104 48.930 1.00 41.15 229 GLY A N 1
ATOM 691 C CA . GLY A 1 229 ? -4.220 6.299 49.706 1.00 36.99 229 GLY A CA 1
ATOM 692 C C . GLY A 1 229 ? -5.647 6.851 49.605 1.00 36.07 229 GLY A C 1
ATOM 693 O O . GLY A 1 229 ? -6.459 6.497 50.442 1.00 39.34 229 GLY A O 1
ATOM 694 N N . ILE A 1 230 ? -5.956 7.701 48.621 1.00 31.94 230 ILE A N 1
ATOM 695 C CA . ILE A 1 230 ? -7.290 8.363 48.527 1.00 34.94 230 ILE A CA 1
ATOM 696 C C . ILE A 1 230 ? -8.299 7.413 47.876 1.00 33.88 230 ILE A C 1
ATOM 697 O O . ILE A 1 230 ? -9.462 7.789 47.796 1.00 32.83 230 ILE A O 1
ATOM 702 N N . THR A 1 231 ? -7.877 6.233 47.430 1.00 38.87 231 THR A N 1
ATOM 703 C CA . THR A 1 231 ? -8.761 5.302 46.677 1.00 40.78 231 THR A CA 1
ATOM 704 C C . THR A 1 231 ? -9.882 4.798 47.598 1.00 38.81 231 THR A C 1
ATOM 705 O O . THR A 1 231 ? -11.056 5.069 47.263 1.00 43.36 231 THR A O 1
ATOM 709 N N . SER A 1 232 ? -9.562 4.120 48.699 1.00 39.48 232 SER A N 1
ATOM 710 C CA . SER A 1 232 ? -10.562 3.519 49.643 1.00 44.14 232 SER A CA 1
ATOM 711 C C . SER A 1 232 ? -11.785 4.417 49.839 1.00 38.07 232 SER A C 1
ATOM 712 O O . SER A 1 232 ? -12.905 3.919 49.671 1.00 42.12 232 SER A O 1
ATOM 715 N N . GLY A 1 233 ? -11.538 5.694 50.115 1.00 32.88 233 GLY A N 1
ATOM 716 C CA . GLY A 1 233 ? -12.540 6.720 50.439 1.00 33.04 233 GLY A CA 1
ATOM 717 C C . GLY A 1 233 ? -13.300 7.245 49.243 1.00 33.39 233 GLY A C 1
ATOM 718 O O . GLY A 1 233 ? -14.158 8.088 49.458 1.00 36.99 233 GLY A O 1
ATOM 727 N N . LEU A 1 235 ? -14.234 4.981 46.365 1.00 29.69 235 LEU A N 1
ATOM 728 C CA . LEU A 1 235 ? -14.975 3.862 45.736 1.00 28.42 235 LEU A CA 1
ATOM 729 C C . LEU A 1 235 ? -16.461 4.213 45.740 1.00 28.63 235 LEU A C 1
ATOM 730 O O . LEU A 1 235 ? -16.970 4.727 46.783 1.00 33.42 235 LEU A O 1
ATOM 735 N N . GLY A 1 236 ? -17.109 3.996 44.595 1.00 27.59 236 GLY A N 1
ATOM 736 C CA . GLY A 1 236 ? -18.555 4.164 44.381 1.00 27.03 236 GLY A CA 1
ATOM 737 C C . GLY A 1 236 ? -18.899 5.514 43.803 1.00 29.64 236 GLY A C 1
ATOM 738 O O . GLY A 1 236 ? -20.068 5.690 43.352 1.00 36.55 236 GLY A O 1
ATOM 747 N N . LYS A 1 238 ? -19.117 8.668 41.159 1.00 36.35 238 LYS A N 1
ATOM 748 C CA . LYS A 1 238 ? -19.525 8.715 39.740 1.00 36.74 238 LYS A CA 1
ATOM 749 C C . LYS A 1 238 ? -19.226 10.098 39.221 1.00 36.03 238 LYS A C 1
ATOM 750 O O . LYS A 1 238 ? -19.042 10.998 40.048 1.00 35.70 238 LYS A O 1
ATOM 756 N N . ALA A 1 239 ? -19.140 10.265 37.910 1.00 37.33 239 ALA A N 1
ATOM 757 C CA . ALA A 1 239 ? -18.863 11.615 37.369 1.00 38.78 239 ALA A CA 1
ATOM 758 C C . ALA A 1 239 ? -19.853 12.587 38.034 1.00 38.35 239 ALA A C 1
ATOM 759 O O . ALA A 1 239 ? -21.013 12.190 38.206 1.00 39.68 239 ALA A O 1
ATOM 761 N N . GLY A 1 240 ? -19.397 13.767 38.463 1.00 35.01 240 GLY A N 1
ATOM 762 C CA . GLY A 1 240 ? -20.266 14.813 39.035 1.00 35.25 240 GLY A CA 1
ATOM 763 C C . GLY A 1 240 ? -20.329 14.805 40.555 1.00 36.77 240 GLY A C 1
ATOM 764 O O . GLY A 1 240 ? -20.524 15.895 41.122 1.00 36.62 240 GLY A O 1
ATOM 765 N N . GLU A 1 241 ? -20.139 13.656 41.212 1.00 34.50 241 GLU A N 1
ATOM 766 C CA . GLU A 1 241 ? -20.268 13.550 42.697 1.00 36.33 241 GLU A CA 1
ATOM 767 C C . GLU A 1 241 ? -19.068 14.192 43.423 1.00 38.09 241 GLU A C 1
ATOM 768 O O . GLU A 1 241 ? -17.977 14.287 42.834 1.00 44.94 241 GLU A O 1
ATOM 774 N N . SER A 1 242 ? -19.286 14.694 44.640 1.00 34.90 242 SER A N 1
ATOM 775 C CA . SER A 1 242 ? -18.227 15.290 45.507 1.00 34.85 242 SER A CA 1
ATOM 776 C C . SER A 1 242 ? -18.141 14.483 46.800 1.00 32.52 242 SER A C 1
ATOM 777 O O . SER A 1 242 ? -19.039 13.674 47.042 1.00 33.69 242 SER A O 1
ATOM 780 N N . ARG A 1 243 ? -17.058 14.639 47.561 1.00 31.72 243 ARG A N 1
ATOM 781 C CA . ARG A 1 243 ? -16.869 13.909 48.839 1.00 32.02 243 ARG A CA 1
ATOM 782 C C . ARG A 1 243 ? -15.799 14.601 49.667 1.00 34.37 243 ARG A C 1
ATOM 783 O O . ARG A 1 243 ? -14.767 14.905 49.091 1.00 44.96 243 ARG A O 1
ATOM 791 N N . THR A 1 244 ? -16.051 14.843 50.950 1.00 33.77 244 THR A N 1
ATOM 792 C CA . THR A 1 244 ? -15.015 15.222 51.930 1.00 32.89 244 THR A CA 1
ATOM 793 C C . THR A 1 244 ? -14.902 14.057 52.895 1.00 33.45 244 THR A C 1
ATOM 794 O O . THR A 1 244 ? -15.934 13.520 53.210 1.00 36.95 244 THR A O 1
ATOM 798 N N . PHE A 1 245 ? -13.698 13.644 53.287 1.00 32.83 245 PHE A N 1
ATOM 799 C CA . PHE A 1 245 ? -13.496 12.452 54.138 1.00 30.93 245 PHE A CA 1
ATOM 800 C C . PHE A 1 245 ? -12.128 12.535 54.789 1.00 34.37 245 PHE A C 1
ATOM 801 O O . PHE A 1 245 ? -11.277 13.246 54.302 1.00 35.84 245 PHE A O 1
ATOM 809 N N . ASN A 1 246 ? -11.993 11.906 55.943 1.00 40.16 246 ASN A N 1
ATOM 810 C CA . ASN A 1 246 ? -10.792 12.039 56.790 1.00 36.92 246 ASN A CA 1
ATOM 811 C C . ASN A 1 246 ? -9.821 10.927 56.432 1.00 35.06 246 ASN A C 1
ATOM 812 O O . ASN A 1 246 ? -10.254 9.844 56.015 1.00 38.72 246 ASN A O 1
ATOM 825 N N . SER A 1 248 ? -5.435 9.548 57.299 1.00 36.48 248 SER A N 1
ATOM 826 C CA . SER A 1 248 ? -3.986 9.726 57.586 1.00 38.81 248 SER A CA 1
ATOM 827 C C . SER A 1 248 ? -3.226 9.671 56.269 1.00 35.70 248 SER A C 1
ATOM 828 O O . SER A 1 248 ? -3.442 8.737 55.512 1.00 40.77 248 SER A O 1
ATOM 839 N N . PRO A 1 250 ? 0.010 8.753 54.131 1.00 36.65 250 PRO A N 1
ATOM 840 C CA . PRO A 1 250 ? 0.798 7.532 54.342 1.00 39.63 250 PRO A CA 1
ATOM 841 C C . PRO A 1 250 ? 2.104 7.739 55.136 1.00 42.17 250 PRO A C 1
ATOM 842 O O . PRO A 1 250 ? 2.750 8.752 54.969 1.00 39.98 250 PRO A O 1
ATOM 846 N N . GLU A 1 251 ? 2.493 6.733 55.917 1.00 48.75 251 GLU A N 1
ATOM 847 C CA . GLU A 1 251 ? 3.692 6.762 56.804 1.00 61.74 251 GLU A CA 1
ATOM 848 C C . GLU A 1 251 ? 5.001 6.821 56.004 1.00 62.20 251 GLU A C 1
ATOM 849 O O . GLU A 1 251 ? 6.021 7.141 56.624 1.00 67.54 251 GLU A O 1
ATOM 855 N N . ASP A 1 252 ? 4.963 6.519 54.702 1.00 66.34 252 ASP A N 1
ATOM 856 C CA . ASP A 1 252 ? 6.166 6.383 53.837 1.00 67.38 252 ASP A CA 1
ATOM 857 C C . ASP A 1 252 ? 6.150 7.499 52.790 1.00 60.55 252 ASP A C 1
ATOM 858 O O . ASP A 1 252 ? 6.998 7.497 51.887 1.00 63.16 252 ASP A O 1
ATOM 863 N N . TYR A 1 253 ? 5.215 8.433 52.891 1.00 54.51 253 TYR A N 1
ATOM 864 C CA . TYR A 1 253 ? 5.098 9.508 51.875 1.00 53.79 253 TYR A CA 1
ATOM 865 C C . TYR A 1 253 ? 6.511 10.092 51.623 1.00 51.13 253 TYR A C 1
ATOM 866 O O . TYR A 1 253 ? 7.318 10.267 52.550 1.00 50.47 253 TYR A O 1
ATOM 875 N N . ASP A 1 254 ? 6.819 10.381 50.367 1.00 56.74 254 ASP A N 1
ATOM 876 C CA . ASP A 1 254 ? 8.128 10.962 49.971 1.00 70.78 254 ASP A CA 1
ATOM 877 C C . ASP A 1 254 ? 8.371 12.247 50.771 1.00 65.56 254 ASP A C 1
ATOM 878 O O . ASP A 1 254 ? 9.447 12.369 51.380 1.00 71.27 254 ASP A O 1
ATOM 883 N N . VAL A 1 255 ? 7.419 13.174 50.762 1.00 56.43 255 VAL A N 1
ATOM 884 C CA . VAL A 1 255 ? 7.567 14.459 51.497 1.00 55.39 255 VAL A CA 1
ATOM 885 C C . VAL A 1 255 ? 7.445 14.139 52.994 1.00 53.12 255 VAL A C 1
ATOM 886 O O . VAL A 1 255 ? 6.341 13.922 53.466 1.00 54.67 255 VAL A O 1
ATOM 890 N N . GLU A 1 256 ? 8.579 14.092 53.698 1.00 61.99 256 GLU A N 1
ATOM 891 C CA . GLU A 1 256 ? 8.715 13.600 55.100 1.00 65.10 256 GLU A CA 1
ATOM 892 C C . GLU A 1 256 ? 7.794 14.403 56.031 1.00 55.57 256 GLU A C 1
ATOM 893 O O . GLU A 1 256 ? 7.294 13.827 57.033 1.00 50.05 256 GLU A O 1
ATOM 899 N N . PHE A 1 257 ? 7.584 15.683 55.715 1.00 49.38 257 PHE A N 1
ATOM 900 C CA . PHE A 1 257 ? 6.828 16.660 56.545 1.00 55.35 257 PHE A CA 1
ATOM 901 C C . PHE A 1 257 ? 5.451 16.091 56.921 1.00 54.47 257 PHE A C 1
ATOM 902 O O . PHE A 1 257 ? 5.002 16.264 58.085 1.00 61.56 257 PHE A O 1
ATOM 910 N N . TRP A 1 258 ? 4.849 15.373 55.971 1.00 53.44 258 TRP A N 1
ATOM 911 C CA . TRP A 1 258 ? 3.409 15.011 55.925 1.00 49.49 258 TRP A CA 1
ATOM 912 C C . TRP A 1 258 ? 3.162 13.564 56.314 1.00 44.78 258 TRP A C 1
ATOM 913 O O . TRP A 1 258 ? 2.016 13.189 56.337 1.00 47.75 258 TRP A O 1
ATOM 924 N N . GLN A 1 259 ? 4.190 12.822 56.682 1.00 45.99 259 GLN A N 1
ATOM 925 C CA . GLN A 1 259 ? 4.042 11.392 57.043 1.00 51.20 259 GLN A CA 1
ATOM 926 C C . GLN A 1 259 ? 3.066 11.298 58.209 1.00 48.18 259 GLN A C 1
ATOM 927 O O . GLN A 1 259 ? 3.166 12.124 59.120 1.00 55.87 259 GLN A O 1
ATOM 933 N N . SER A 1 260 ? 2.115 10.376 58.119 1.00 50.57 260 SER A N 1
ATOM 934 C CA . SER A 1 260 ? 1.107 10.009 59.157 1.00 50.37 260 SER A CA 1
ATOM 935 C C . SER A 1 260 ? 0.178 11.158 59.588 1.00 45.22 260 SER A C 1
ATOM 936 O O . SER A 1 260 ? -0.635 10.944 60.510 1.00 43.98 260 SER A O 1
ATOM 947 N N . PRO A 1 262 ? -2.961 13.588 60.037 1.00 41.88 262 PRO A N 1
ATOM 948 C CA . PRO A 1 262 ? -4.403 13.486 59.801 1.00 38.94 262 PRO A CA 1
ATOM 949 C C . PRO A 1 262 ? -4.863 14.636 58.902 1.00 34.96 262 PRO A C 1
ATOM 950 O O . PRO A 1 262 ? -4.505 15.785 59.072 1.00 32.90 262 PRO A O 1
ATOM 954 N N . VAL A 1 263 ? -5.626 14.281 57.898 1.00 33.65 263 VAL A N 1
ATOM 955 C CA . VAL A 1 263 ? -5.819 15.197 56.758 1.00 32.79 263 VAL A CA 1
ATOM 956 C C . VAL A 1 263 ? -7.285 15.081 56.350 1.00 32.63 263 VAL A C 1
ATOM 957 O O . VAL A 1 263 ? -7.889 14.016 56.636 1.00 34.39 263 VAL A O 1
ATOM 961 N N . LYS A 1 264 ? -7.870 16.143 55.808 1.00 32.76 264 LYS A N 1
ATOM 962 C CA . LYS A 1 264 ? -9.213 16.069 55.188 1.00 36.31 264 LYS A CA 1
ATOM 963 C C . LYS A 1 264 ? -9.053 16.135 53.667 1.00 37.35 264 LYS A C 1
ATOM 964 O O . LYS A 1 264 ? -8.412 17.073 53.168 1.00 35.98 264 LYS A O 1
ATOM 970 N N . VAL A 1 265 ? -9.645 15.196 52.934 1.00 35.58 265 VAL A N 1
ATOM 971 C CA . VAL A 1 265 ? -9.586 15.252 51.456 1.00 33.26 265 VAL A CA 1
ATOM 972 C C . VAL A 1 265 ? -10.982 15.595 50.922 1.00 31.32 265 VAL A C 1
ATOM 973 O O . VAL A 1 265 ? -11.919 14.914 51.208 1.00 35.16 265 VAL A O 1
ATOM 977 N N . ALA A 1 266 ? -11.048 16.670 50.156 1.00 31.70 266 ALA A N 1
ATOM 978 C CA . ALA A 1 266 ? -12.160 17.086 49.287 1.00 30.76 266 ALA A CA 1
ATOM 979 C C . ALA A 1 266 ? -11.800 16.739 47.839 1.00 30.49 266 ALA A C 1
ATOM 980 O O . ALA A 1 266 ? -10.773 17.196 47.386 1.00 33.97 266 ALA A O 1
ATOM 982 N N . ALA A 1 267 ? -12.662 15.988 47.164 1.00 29.26 267 ALA A N 1
ATOM 983 C CA . ALA A 1 267 ? -12.483 15.411 45.824 1.00 26.88 267 ALA A CA 1
ATOM 984 C C . ALA A 1 267 ? -13.785 15.576 45.061 1.00 30.18 267 ALA A C 1
ATOM 985 O O . ALA A 1 267 ? -14.792 15.169 45.605 1.00 30.04 267 ALA A O 1
ATOM 987 N N . LYS A 1 268 ? -13.754 16.148 43.858 1.00 35.67 268 LYS A N 1
ATOM 988 C CA . LYS A 1 268 ? -14.878 16.125 42.878 1.00 37.49 268 LYS A CA 1
ATOM 989 C C . LYS A 1 268 ? -14.403 15.339 41.647 1.00 35.23 268 LYS A C 1
ATOM 990 O O . LYS A 1 268 ? -13.403 15.755 41.108 1.00 38.37 268 LYS A O 1
ATOM 996 N N . VAL A 1 269 ? -15.094 14.270 41.242 1.00 32.40 269 VAL A N 1
ATOM 997 C CA . VAL A 1 269 ? -14.772 13.405 40.069 1.00 32.86 269 VAL A CA 1
ATOM 998 C C . VAL A 1 269 ? -15.373 13.984 38.787 1.00 37.63 269 VAL A C 1
ATOM 999 O O . VAL A 1 269 ? -16.579 13.842 38.622 1.00 43.27 269 VAL A O 1
ATOM 1003 N N . HIS A 1 270 ? -14.550 14.502 37.866 1.00 43.08 270 HIS A N 1
ATOM 1004 C CA . HIS A 1 270 ? -14.959 14.973 36.512 1.00 40.37 270 HIS A CA 1
ATOM 1005 C C . HIS A 1 270 ? -15.202 13.810 35.564 1.00 36.12 270 HIS A C 1
ATOM 1006 O O . HIS A 1 270 ? -16.118 13.942 34.761 1.00 43.65 270 HIS A O 1
ATOM 1013 N N . GLU A 1 271 ? -14.445 12.719 35.649 1.00 37.42 271 GLU A N 1
ATOM 1014 C CA . GLU A 1 271 ? -14.607 11.568 34.711 1.00 37.15 271 GLU A CA 1
ATOM 1015 C C . GLU A 1 271 ? -13.819 10.345 35.184 1.00 31.79 271 GLU A C 1
ATOM 1016 O O . GLU A 1 271 ? -12.791 10.534 35.838 1.00 32.14 271 GLU A O 1
ATOM 1022 N N . ILE A 1 272 ? -14.277 9.158 34.795 1.00 29.08 272 ILE A N 1
ATOM 1023 C CA . ILE A 1 272 ? -13.797 7.817 35.244 1.00 29.39 272 ILE A CA 1
ATOM 1024 C C . ILE A 1 272 ? -13.579 6.975 34.003 1.00 28.80 272 ILE A C 1
ATOM 1025 O O . ILE A 1 272 ? -14.386 7.112 33.088 1.00 29.88 272 ILE A O 1
ATOM 1030 N N . PHE A 1 273 ? -12.540 6.142 34.008 1.00 26.62 273 PHE A N 1
ATOM 1031 C CA . PHE A 1 273 ? -12.076 5.373 32.830 1.00 24.31 273 PHE A CA 1
ATOM 1032 C C . PHE A 1 273 ? -11.723 3.987 33.322 1.00 24.90 273 PHE A C 1
ATOM 1033 O O . PHE A 1 273 ? -11.211 3.910 34.461 1.00 25.27 273 PHE A O 1
ATOM 1041 N N . GLU A 1 274 ? -12.087 2.978 32.534 1.00 25.69 274 GLU A N 1
ATOM 1042 C CA . GLU A 1 274 ? -11.690 1.571 32.692 1.00 26.52 274 GLU A CA 1
ATOM 1043 C C . GLU A 1 274 ? -10.952 1.086 31.446 1.00 26.03 274 GLU A C 1
ATOM 1044 O O . GLU A 1 274 ? -11.064 1.718 30.373 1.00 25.86 274 GLU A O 1
ATOM 1050 N N . TRP A 1 275 ? -10.291 -0.054 31.603 1.00 24.40 275 TRP A N 1
ATOM 1051 C CA . TRP A 1 275 ? -9.118 -0.477 30.817 1.00 25.56 275 TRP A CA 1
ATOM 1052 C C . TRP A 1 275 ? -9.168 -1.976 30.558 1.00 27.21 275 TRP A C 1
ATOM 1053 O O . TRP A 1 275 ? -9.526 -2.706 31.434 1.00 27.55 275 TRP A O 1
ATOM 1064 N N . THR A 1 276 ? -8.755 -2.403 29.376 1.00 32.14 276 THR A N 1
ATOM 1065 C CA . THR A 1 276 ? -8.376 -3.811 29.113 1.00 34.71 276 THR A CA 1
ATOM 1066 C C . THR A 1 276 ? -6.906 -3.747 28.663 1.00 33.62 276 THR A C 1
ATOM 1067 O O . THR A 1 276 ? -6.497 -2.768 28.020 1.00 30.53 276 THR A O 1
ATOM 1071 N N . LEU A 1 277 ? -6.113 -4.697 29.150 1.00 36.11 277 LEU A N 1
ATOM 1072 C CA . LEU A 1 277 ? -4.644 -4.698 28.989 1.00 35.06 277 LEU A CA 1
ATOM 1073 C C . LEU A 1 277 ? -4.312 -5.663 27.863 1.00 38.28 277 LEU A C 1
ATOM 1074 O O . LEU A 1 277 ? -4.988 -6.676 27.746 1.00 36.15 277 LEU A O 1
ATOM 1079 N N . PRO A 1 278 ? -3.287 -5.393 27.021 1.00 39.73 278 PRO A N 1
ATOM 1080 C CA . PRO A 1 278 ? -2.739 -6.425 26.140 1.00 42.57 278 PRO A CA 1
ATOM 1081 C C . PRO A 1 278 ? -2.213 -7.599 26.972 1.00 44.66 278 PRO A C 1
ATOM 1082 O O . PRO A 1 278 ? -1.810 -7.317 28.104 1.00 40.64 278 PRO A O 1
ATOM 1086 N N . GLU A 1 279 ? -2.269 -8.832 26.425 1.00 48.25 279 GLU A N 1
ATOM 1087 C CA . GLU A 1 279 ? -1.761 -10.074 27.089 1.00 49.94 279 GLU A CA 1
ATOM 1088 C C . GLU A 1 279 ? -0.248 -9.940 27.273 1.00 46.22 279 GLU A C 1
ATOM 1089 O O . GLU A 1 279 ? 0.428 -9.320 26.414 1.00 40.60 279 GLU A O 1
ATOM 1095 N N . PHE A 1 280 ? 0.269 -10.522 28.350 1.00 48.65 280 PHE A N 1
ATOM 1096 C CA . PHE A 1 280 ? 1.711 -10.476 28.693 1.00 45.68 280 PHE A CA 1
ATOM 1097 C C . PHE A 1 280 ? 2.397 -11.757 28.216 1.00 46.48 280 PHE A C 1
ATOM 1098 O O . PHE A 1 280 ? 2.298 -12.791 28.888 1.00 54.32 280 PHE A O 1
ATOM 1106 N N . ASN A 1 281 ? 3.135 -11.639 27.113 1.00 46.85 281 ASN A N 1
ATOM 1107 C CA . ASN A 1 281 ? 3.910 -12.715 26.454 1.00 42.02 281 ASN A CA 1
ATOM 1108 C C . ASN A 1 281 ? 5.080 -12.079 25.697 1.00 44.06 281 ASN A C 1
ATOM 1109 O O . ASN A 1 281 ? 5.128 -10.836 25.609 1.00 45.85 281 ASN A O 1
ATOM 1114 N N . ASP A 1 282 ? 5.948 -12.897 25.104 1.00 48.51 282 ASP A N 1
ATOM 1115 C CA . ASP A 1 282 ? 7.209 -12.455 24.451 1.00 48.03 282 ASP A CA 1
ATOM 1116 C C . ASP A 1 282 ? 6.929 -11.433 23.356 1.00 47.01 282 ASP A C 1
ATOM 1117 O O . ASP A 1 282 ? 7.804 -10.573 23.128 1.00 53.96 282 ASP A O 1
ATOM 1122 N N . GLU A 1 283 ? 5.793 -11.550 22.673 1.00 49.42 283 GLU A N 1
ATOM 1123 C CA . GLU A 1 283 ? 5.472 -10.680 21.507 1.00 54.18 283 GLU A CA 1
ATOM 1124 C C . GLU A 1 283 ? 5.272 -9.274 22.066 1.00 47.59 283 GLU A C 1
ATOM 1125 O O . GLU A 1 283 ? 5.873 -8.340 21.549 1.00 43.25 283 GLU A O 1
ATOM 1131 N N . TYR A 1 284 ? 4.476 -9.157 23.125 1.00 43.53 284 TYR A N 1
ATOM 1132 C CA . TYR A 1 284 ? 4.237 -7.861 23.801 1.00 43.31 284 TYR A CA 1
ATOM 1133 C C . TYR A 1 284 ? 5.587 -7.266 24.230 1.00 42.53 284 TYR A C 1
ATOM 1134 O O . TYR A 1 284 ? 5.821 -6.067 23.958 1.00 44.48 284 TYR A O 1
ATOM 1143 N N . VAL A 1 285 ? 6.451 -8.057 24.869 1.00 40.90 285 VAL A N 1
ATOM 1144 C CA . VAL A 1 285 ? 7.760 -7.559 25.392 1.00 42.49 285 VAL A CA 1
ATOM 1145 C C . VAL A 1 285 ? 8.602 -7.031 24.225 1.00 42.57 285 VAL A C 1
ATOM 1146 O O . VAL A 1 285 ? 9.193 -5.948 24.387 1.00 50.17 285 VAL A O 1
ATOM 1150 N N . ALA A 1 286 ? 8.663 -7.760 23.111 1.00 43.93 286 ALA A N 1
ATOM 1151 C CA . ALA A 1 286 ? 9.480 -7.419 21.916 1.00 44.33 286 ALA A CA 1
ATOM 1152 C C . ALA A 1 286 ? 8.918 -6.163 21.242 1.00 42.95 286 ALA A C 1
ATOM 1153 O O . ALA A 1 286 ? 9.683 -5.280 20.919 1.00 50.73 286 ALA A O 1
ATOM 1155 N N . LYS A 1 287 ? 7.606 -6.054 21.103 1.00 47.74 287 LYS A N 1
ATOM 1156 C CA . LYS A 1 287 ? 6.957 -4.870 20.486 1.00 52.52 287 LYS A CA 1
ATOM 1157 C C . LYS A 1 287 ? 7.122 -3.614 21.365 1.00 56.85 287 LYS A C 1
ATOM 1158 O O . LYS A 1 287 ? 7.341 -2.531 20.786 1.00 50.53 287 LYS A O 1
ATOM 1164 N N . GLN A 1 288 ? 6.996 -3.725 22.700 1.00 61.82 288 GLN A N 1
ATOM 1165 C CA . GLN A 1 288 ? 6.660 -2.556 23.576 1.00 58.98 288 GLN A CA 1
ATOM 1166 C C . GLN A 1 288 ? 7.811 -2.121 24.490 1.00 60.56 288 GLN A C 1
ATOM 1167 O O . GLN A 1 288 ? 7.820 -0.937 24.863 1.00 62.97 288 GLN A O 1
ATOM 1173 N N . HIS A 1 289 ? 8.723 -3.017 24.869 1.00 63.25 289 HIS A N 1
ATOM 1174 C CA . HIS A 1 289 ? 9.880 -2.689 25.746 1.00 68.58 289 HIS A CA 1
ATOM 1175 C C . HIS A 1 289 ? 11.174 -3.240 25.124 1.00 80.30 289 HIS A C 1
ATOM 1176 O O . HIS A 1 289 ? 12.093 -3.611 25.895 1.00 86.05 289 HIS A O 1
ATOM 1183 N N . GLU A 1 290 ? 11.264 -3.287 23.791 1.00 85.07 290 GLU A N 1
ATOM 1184 C CA . GLU A 1 290 ? 12.436 -3.876 23.083 1.00 91.07 290 GLU A CA 1
ATOM 1185 C C . GLU A 1 290 ? 13.721 -3.159 23.517 1.00 85.99 290 GLU A C 1
ATOM 1186 O O . GLU A 1 290 ? 13.667 -1.932 23.824 1.00 74.70 290 GLU A O 1
ATOM 1192 N N . GLY A 1 291 ? 14.825 -3.912 23.555 1.00 81.51 291 GLY A N 1
ATOM 1193 C CA . GLY A 1 291 ? 16.166 -3.400 23.895 1.00 89.48 291 GLY A CA 1
ATOM 1194 C C . GLY A 1 291 ? 16.422 -3.444 25.388 1.00 93.54 291 GLY A C 1
ATOM 1195 O O . GLY A 1 291 ? 17.605 -3.413 25.775 1.00 108.23 291 GLY A O 1
ATOM 1196 N N . LYS A 1 292 ? 15.362 -3.509 26.199 1.00 87.44 292 LYS A N 1
ATOM 1197 C CA . LYS A 1 292 ? 15.455 -3.599 27.677 1.00 78.74 292 LYS A CA 1
ATOM 1198 C C . LYS A 1 292 ? 15.480 -5.071 28.094 1.00 73.50 292 LYS A C 1
ATOM 1199 O O . LYS A 1 292 ? 16.393 -5.441 28.865 1.00 76.44 292 LYS A O 1
ATOM 1205 N N . TRP A 1 293 ? 14.526 -5.868 27.592 1.00 61.84 293 TRP A N 1
ATOM 1206 C CA . TRP A 1 293 ? 14.351 -7.306 27.941 1.00 55.83 293 TRP A CA 1
ATOM 1207 C C . TRP A 1 293 ? 14.098 -8.101 26.660 1.00 56.77 293 TRP A C 1
ATOM 1208 O O . TRP A 1 293 ? 13.467 -7.546 25.735 1.00 63.36 293 TRP A O 1
ATOM 1219 N N . GLY A 1 294 ? 14.583 -9.344 26.607 1.00 52.21 294 GLY A N 1
ATOM 1220 C CA . GLY A 1 294 ? 14.455 -10.204 25.417 1.00 50.91 294 GLY A CA 1
ATOM 1221 C C . GLY A 1 294 ? 13.348 -11.231 25.561 1.00 51.83 294 GLY A C 1
ATOM 1222 O O . GLY A 1 294 ? 13.301 -12.151 24.726 1.00 50.76 294 GLY A O 1
ATOM 1223 N N . SER A 1 295 ? 12.495 -11.112 26.581 1.00 50.46 295 SER A N 1
ATOM 1224 C CA . SER A 1 295 ? 11.484 -12.146 26.921 1.00 45.11 295 SER A CA 1
ATOM 1225 C C . SER A 1 295 ? 10.582 -11.670 28.066 1.00 43.10 295 SER A C 1
ATOM 1226 O O . SER A 1 295 ? 11.007 -10.829 28.870 1.00 44.29 295 SER A O 1
ATOM 1229 N N . ALA A 1 296 ? 9.363 -12.201 28.121 1.00 42.37 296 ALA A N 1
ATOM 1230 C CA . ALA A 1 296 ? 8.436 -12.036 29.257 1.00 44.42 296 ALA A CA 1
ATOM 1231 C C . ALA A 1 296 ? 9.166 -12.464 30.520 1.00 43.86 296 ALA A C 1
ATOM 1232 O O . ALA A 1 296 ? 9.141 -11.695 31.490 1.00 47.22 296 ALA A O 1
ATOM 1234 N N . LYS A 1 297 ? 9.799 -13.638 30.477 1.00 48.82 297 LYS A N 1
ATOM 1235 C CA . LYS A 1 297 ? 10.545 -14.233 31.621 1.00 51.35 297 LYS A CA 1
ATOM 1236 C C . LYS A 1 297 ? 11.624 -13.258 32.102 1.00 46.64 297 LYS A C 1
ATOM 1237 O O . LYS A 1 297 ? 11.724 -13.071 33.329 1.00 40.80 297 LYS A O 1
ATOM 1243 N N . GLU A 1 298 ? 12.394 -12.673 31.176 1.00 43.15 298 GLU A N 1
ATOM 1244 C CA . GLU A 1 298 ? 13.497 -11.737 31.504 1.00 46.92 298 GLU A CA 1
ATOM 1245 C C . GLU A 1 298 ? 12.944 -10.550 32.294 1.00 46.01 298 GLU A C 1
ATOM 1246 O O . GLU A 1 298 ? 13.532 -10.173 33.320 1.00 45.24 298 GLU A O 1
ATOM 1260 N N . ARG A 1 300 ? 9.993 -10.146 34.045 1.00 33.41 300 ARG A N 1
ATOM 1261 C CA . ARG A 1 300 ? 9.551 -10.606 35.382 1.00 37.56 300 ARG A CA 1
ATOM 1262 C C . ARG A 1 300 ? 10.759 -10.795 36.320 1.00 38.35 300 ARG A C 1
ATOM 1263 O O . ARG A 1 300 ? 10.727 -10.315 37.458 1.00 36.38 300 ARG A O 1
ATOM 1271 N N . GLU A 1 301 ? 11.792 -11.498 35.880 1.00 40.02 301 GLU A N 1
ATOM 1272 C CA . GLU A 1 301 ? 12.999 -11.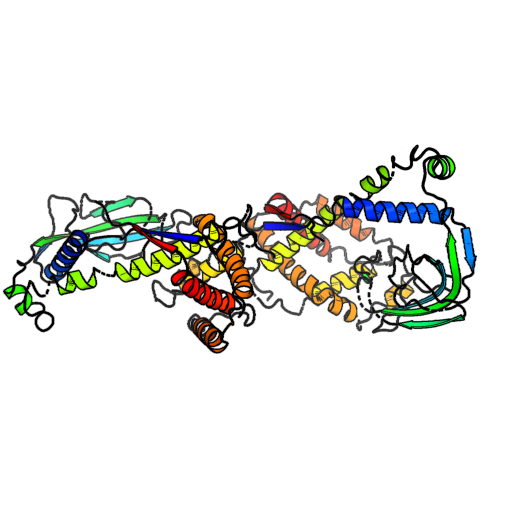731 36.710 1.00 41.57 301 GLU A CA 1
ATOM 1273 C C . GLU A 1 301 ? 13.653 -10.394 37.080 1.00 38.14 301 GLU A C 1
ATOM 1274 O O . GLU A 1 301 ? 14.003 -10.217 38.272 1.00 34.43 301 GLU A O 1
ATOM 1280 N N . ALA A 1 302 ? 13.785 -9.481 36.111 1.00 38.04 302 ALA A N 1
ATOM 1281 C CA . ALA A 1 302 ? 14.346 -8.117 36.305 1.00 36.50 302 ALA A CA 1
ATOM 1282 C C . ALA A 1 302 ? 13.558 -7.379 37.386 1.00 37.09 302 ALA A C 1
ATOM 1283 O O . ALA A 1 302 ? 14.190 -6.782 38.283 1.00 40.28 302 ALA A O 1
ATOM 1285 N N . LEU A 1 303 ? 12.233 -7.433 37.306 1.00 36.11 303 LEU A N 1
ATOM 1286 C CA . LEU A 1 303 ? 11.362 -6.659 38.215 1.00 40.63 303 LEU A CA 1
ATOM 1287 C C . LEU A 1 303 ? 11.348 -7.332 39.601 1.00 36.94 303 LEU A C 1
ATOM 1288 O O . LEU A 1 303 ? 11.305 -6.608 40.610 1.00 43.00 303 LEU A O 1
ATOM 1293 N N . ILE A 1 304 ? 11.429 -8.653 39.670 1.00 34.57 304 ILE A N 1
ATOM 1294 C CA . ILE A 1 304 ? 11.543 -9.388 40.966 1.00 35.48 304 ILE A CA 1
ATOM 1295 C C . ILE A 1 304 ? 12.865 -9.002 41.636 1.00 34.73 304 ILE A C 1
ATOM 1296 O O . ILE A 1 304 ? 12.849 -8.679 42.844 1.00 36.30 304 ILE A O 1
ATOM 1301 N N . ALA A 1 305 ? 13.974 -9.036 40.901 1.00 32.55 305 ALA A N 1
ATOM 1302 C CA . ALA A 1 305 ? 15.294 -8.678 41.459 1.00 34.78 305 ALA A CA 1
ATOM 1303 C C . ALA A 1 305 ? 15.221 -7.260 42.061 1.00 37.42 305 ALA A C 1
ATOM 1304 O O . ALA A 1 305 ? 15.598 -7.081 43.253 1.00 38.73 305 ALA A O 1
ATOM 1306 N N . SER A 1 306 ? 14.705 -6.303 41.290 1.00 36.44 306 SER A N 1
ATOM 1307 C CA . SER A 1 306 ? 14.601 -4.877 41.679 1.00 40.17 306 SER A CA 1
ATOM 1308 C C . SER A 1 306 ? 13.729 -4.718 42.929 1.00 38.18 306 SER A C 1
ATOM 1309 O O . SER A 1 306 ? 14.085 -3.903 43.780 1.00 39.77 306 SER A O 1
ATOM 1312 N N . THR A 1 307 ? 12.665 -5.498 43.056 1.00 37.68 307 THR A N 1
ATOM 1313 C CA . THR A 1 307 ? 11.794 -5.409 44.248 1.00 37.81 307 THR A CA 1
ATOM 1314 C C . THR A 1 307 ? 12.522 -5.980 45.457 1.00 45.60 307 THR A C 1
ATOM 1315 O O . THR A 1 307 ? 12.350 -5.444 46.540 1.00 51.02 307 THR A O 1
ATOM 1319 N N . ALA A 1 308 ? 13.279 -7.053 45.250 1.00 43.93 308 ALA A N 1
ATOM 1320 C CA . ALA A 1 308 ? 14.039 -7.720 46.322 1.00 43.79 308 ALA A CA 1
ATOM 1321 C C . ALA A 1 308 ? 15.232 -6.855 46.726 1.00 37.42 308 ALA A C 1
ATOM 1322 O O . ALA A 1 308 ? 15.602 -6.892 47.873 1.00 35.06 308 ALA A O 1
ATOM 1332 N N . GLN A 1 310 ? 15.178 -3.645 46.775 1.00 42.97 310 GLN A N 1
ATOM 1333 C CA . GLN A 1 310 ? 14.515 -2.567 47.533 1.00 42.28 310 GLN A CA 1
ATOM 1334 C C . GLN A 1 310 ? 14.232 -3.055 48.955 1.00 39.11 310 GLN A C 1
ATOM 1335 O O . GLN A 1 310 ? 14.456 -2.285 49.854 1.00 35.87 310 GLN A O 1
ATOM 1341 N N . ARG A 1 311 ? 13.712 -4.270 49.141 1.00 42.61 311 ARG A N 1
ATOM 1342 C CA . ARG A 1 311 ? 13.582 -4.817 50.528 1.00 43.07 311 ARG A CA 1
ATOM 1343 C C . ARG A 1 311 ? 14.957 -4.770 51.239 1.00 40.97 311 ARG A C 1
ATOM 1344 O O . ARG A 1 311 ? 14.971 -4.448 52.437 1.00 38.76 311 ARG A O 1
ATOM 1352 N N . VAL A 1 312 ? 16.075 -5.046 50.554 1.00 38.77 312 VAL A N 1
ATOM 1353 C CA . VAL A 1 312 ? 17.411 -5.127 51.214 1.00 45.01 312 VAL A CA 1
ATOM 1354 C C . VAL A 1 312 ? 17.751 -3.757 51.809 1.00 51.14 312 VAL A C 1
ATOM 1355 O O . VAL A 1 312 ? 18.273 -3.735 52.940 1.00 55.52 312 VAL A O 1
ATOM 1359 N N . THR A 1 313 ? 17.522 -2.664 51.066 1.00 55.66 313 THR A N 1
ATOM 1360 C CA . THR A 1 313 ? 17.948 -1.302 51.494 1.00 53.41 313 THR A CA 1
ATOM 1361 C C . THR A 1 313 ? 16.916 -0.747 52.490 1.00 51.32 313 THR A C 1
ATOM 1362 O O . THR A 1 313 ? 17.323 0.022 53.369 1.00 57.20 313 THR A O 1
ATOM 1366 N N . GLU A 1 314 ? 15.645 -1.128 52.383 1.00 51.15 314 GLU A N 1
ATOM 1367 C CA . GLU A 1 314 ? 14.606 -0.808 53.401 1.00 57.09 314 GLU A CA 1
ATOM 1368 C C . GLU A 1 314 ? 15.005 -1.459 54.734 1.00 55.47 314 GLU A C 1
ATOM 1369 O O . GLU A 1 314 ? 14.754 -0.840 55.788 1.00 53.76 314 GLU A O 1
ATOM 1375 N N . LEU A 1 315 ? 15.610 -2.653 54.681 1.00 55.08 315 LEU A N 1
ATOM 1376 C CA . LEU A 1 315 ? 15.941 -3.492 55.869 1.00 53.12 315 LEU A CA 1
ATOM 1377 C C . LEU A 1 315 ? 17.148 -2.900 56.572 1.00 49.60 315 LEU A C 1
ATOM 1378 O O . LEU A 1 315 ? 17.119 -2.840 57.806 1.00 48.80 315 LEU A O 1
ATOM 1383 N N . ASP A 1 316 ? 18.159 -2.510 55.792 1.00 49.38 316 ASP A N 1
ATOM 1384 C CA . ASP A 1 316 ? 19.314 -1.716 56.269 1.00 55.95 316 ASP A CA 1
ATOM 1385 C C . ASP A 1 316 ? 18.798 -0.487 57.036 1.00 54.04 316 ASP A C 1
ATOM 1386 O O . ASP A 1 316 ? 19.394 -0.146 58.049 1.00 56.81 316 ASP A O 1
ATOM 1391 N N . LYS A 1 317 ? 17.741 0.172 56.568 1.00 54.26 317 LYS A N 1
ATOM 1392 C CA . LYS A 1 317 ? 17.208 1.387 57.232 1.00 56.51 317 LYS A CA 1
ATOM 1393 C C . LYS A 1 317 ? 16.552 0.982 58.561 1.00 49.19 317 LYS A C 1
ATOM 1394 O O . LYS A 1 317 ? 16.779 1.681 59.532 1.00 49.85 317 LYS A O 1
ATOM 1400 N N . ALA A 1 318 ? 15.771 -0.102 58.600 1.00 47.24 318 ALA A N 1
ATOM 1401 C CA . ALA A 1 318 ? 15.085 -0.631 59.810 1.00 48.15 318 ALA A CA 1
ATOM 1402 C C . ALA A 1 318 ? 16.110 -1.053 60.867 1.00 50.75 318 ALA A C 1
ATOM 1403 O O . ALA A 1 318 ? 15.770 -1.041 62.068 1.00 51.11 318 ALA A O 1
ATOM 1405 N N . LEU A 1 319 ? 17.305 -1.439 60.425 1.00 51.07 319 LEU A N 1
ATOM 1406 C CA . LEU A 1 319 ? 18.429 -1.791 61.321 1.00 54.41 319 LEU A CA 1
ATOM 1407 C C . LEU A 1 319 ? 18.910 -0.532 62.033 1.00 53.49 319 LEU A C 1
ATOM 1408 O O . LEU A 1 319 ? 18.970 -0.569 63.276 1.00 58.82 319 LEU A O 1
ATOM 1413 N N . GLU A 1 320 ? 19.233 0.526 61.275 1.00 54.45 320 GLU A N 1
ATOM 1414 C CA . GLU A 1 320 ? 19.564 1.875 61.823 1.00 54.32 320 GLU A CA 1
ATOM 1415 C C . GLU A 1 320 ? 18.515 2.289 62.856 1.00 50.05 320 GLU A C 1
ATOM 1416 O O . GLU A 1 320 ? 18.921 2.795 63.901 1.00 50.32 320 GLU A O 1
ATOM 1422 N N . ASP A 1 321 ? 17.225 2.062 62.580 1.00 45.89 321 ASP A N 1
ATOM 1423 C CA . ASP A 1 321 ? 16.110 2.548 63.436 1.00 53.66 321 ASP A CA 1
ATOM 1424 C C . ASP A 1 321 ? 16.054 1.684 64.702 1.00 55.17 321 ASP A C 1
ATOM 1425 O O . ASP A 1 321 ? 15.929 2.263 65.799 1.00 53.20 321 ASP A O 1
ATOM 1430 N N . ALA A 1 322 ? 16.164 0.357 64.543 1.00 55.61 322 ALA A N 1
ATOM 1431 C CA . ALA A 1 322 ? 16.168 -0.640 65.640 1.00 44.48 322 ALA A CA 1
ATOM 1432 C C . ALA A 1 322 ? 17.392 -0.425 66.548 1.00 38.57 322 ALA A C 1
ATOM 1433 O O . ALA A 1 322 ? 17.222 -0.441 67.767 1.00 38.18 322 ALA A O 1
ATOM 1435 N N . VAL A 1 323 ? 18.571 -0.220 65.980 1.00 35.67 323 VAL A N 1
ATOM 1436 C CA . VAL A 1 323 ? 19.825 0.041 66.744 1.00 43.71 323 VAL A CA 1
ATOM 1437 C C . VAL A 1 323 ? 19.673 1.346 67.535 1.00 50.18 323 VAL A C 1
ATOM 1438 O O . VAL A 1 323 ? 20.215 1.445 68.654 1.00 50.29 323 VAL A O 1
ATOM 1442 N N . VAL A 1 324 ? 19.009 2.343 66.947 1.00 54.41 324 VAL A N 1
ATOM 1443 C CA . VAL A 1 324 ? 18.738 3.642 67.626 1.00 48.67 324 VAL A CA 1
ATOM 1444 C C . VAL A 1 324 ? 17.709 3.398 68.730 1.00 44.31 324 VAL A C 1
ATOM 1445 O O . VAL A 1 324 ? 17.963 3.847 69.831 1.00 49.00 324 VAL A O 1
ATOM 1449 N N . LYS A 1 325 ? 16.622 2.680 68.472 1.00 45.16 325 LYS A N 1
ATOM 1450 C CA . LYS A 1 325 ? 15.607 2.385 69.521 1.00 52.50 325 LYS A CA 1
ATOM 1451 C C . LYS A 1 325 ? 16.213 1.451 70.594 1.00 56.87 325 LYS A C 1
ATOM 1452 O O . LYS A 1 325 ? 15.747 1.503 71.753 1.00 57.88 325 LYS A O 1
ATOM 1458 N N . ALA A 1 326 ? 17.231 0.647 70.266 1.00 58.21 326 ALA A N 1
ATOM 1459 C CA . ALA A 1 326 ? 17.878 -0.268 71.239 1.00 57.20 326 ALA A CA 1
ATOM 1460 C C . ALA A 1 326 ? 18.558 0.576 72.317 1.00 56.73 326 ALA A C 1
ATOM 1461 O O . ALA A 1 326 ? 18.175 0.437 73.480 1.00 56.59 326 ALA A O 1
ATOM 1463 N N . VAL A 1 327 ? 19.510 1.429 71.923 1.00 55.26 327 VAL A N 1
ATOM 1464 C CA . VAL A 1 327 ? 20.270 2.339 72.832 1.00 50.80 327 VAL A CA 1
ATOM 1465 C C . VAL A 1 327 ? 19.277 3.191 73.645 1.00 53.38 327 VAL A C 1
ATOM 1466 O O . VAL A 1 327 ? 19.364 3.181 74.880 1.00 56.42 327 VAL A O 1
ATOM 1470 N N . ALA A 1 328 ? 18.307 3.843 73.009 1.00 56.32 328 ALA A N 1
ATOM 1471 C CA . ALA A 1 328 ? 17.272 4.661 73.695 1.00 65.20 328 ALA A CA 1
ATOM 1472 C C . ALA A 1 328 ? 16.599 3.868 74.829 1.00 66.98 328 ALA A C 1
ATOM 1473 O O . ALA A 1 328 ? 16.367 4.450 75.901 1.00 69.71 328 ALA A O 1
ATOM 1475 N N . ASP A 1 329 ? 16.276 2.595 74.586 1.00 74.47 329 ASP A N 1
ATOM 1476 C CA . ASP A 1 329 ? 15.531 1.706 75.526 1.00 71.40 329 ASP A CA 1
ATOM 1477 C C . ASP A 1 329 ? 16.445 1.177 76.649 1.00 65.99 329 ASP A C 1
ATOM 1478 O O . ASP A 1 329 ? 15.929 0.887 77.741 1.00 70.30 329 ASP A O 1
ATOM 1483 N N . ALA A 1 330 ? 17.752 1.096 76.402 1.00 59.83 330 ALA A N 1
ATOM 1484 C CA . ALA A 1 330 ? 18.771 0.538 77.315 1.00 63.27 330 ALA A CA 1
ATOM 1485 C C . ALA A 1 330 ? 19.404 1.647 78.176 1.00 75.68 330 ALA A C 1
ATOM 1486 O O . ALA A 1 330 ? 20.631 1.557 78.481 1.00 69.13 330 ALA A O 1
ATOM 1488 N N . LEU A 1 331 ? 18.619 2.654 78.578 1.00 80.26 331 LEU A N 1
ATOM 1489 C CA . LEU A 1 331 ? 19.123 3.815 79.366 1.00 77.43 331 LEU A CA 1
ATOM 1490 C C . LEU A 1 331 ? 18.235 4.006 80.598 1.00 77.52 331 LEU A C 1
ATOM 1491 O O . LEU A 1 331 ? 16.993 3.844 80.488 1.00 72.08 331 LEU A O 1
ATOM 1496 N N . ASP A 1 332 ? 18.854 4.340 81.730 1.00 82.32 332 ASP A N 1
ATOM 1497 C CA . ASP A 1 332 ? 18.104 4.787 82.931 1.00 95.04 332 ASP A CA 1
ATOM 1498 C C . ASP A 1 332 ? 17.998 6.307 82.836 1.00 89.39 332 ASP A C 1
ATOM 1499 O O . ASP A 1 332 ? 19.041 6.990 82.987 1.00 91.70 332 ASP A O 1
ATOM 1512 N N . PRO A 1 334 ? 14.413 8.409 83.598 1.00 99.79 334 PRO A N 1
ATOM 1513 C CA . PRO A 1 334 ? 12.950 8.426 83.710 1.00 101.99 334 PRO A CA 1
ATOM 1514 C C . PRO A 1 334 ? 12.309 9.690 83.102 1.00 98.72 334 PRO A C 1
ATOM 1515 O O . PRO A 1 334 ? 11.125 9.653 82.796 1.00 79.82 334 PRO A O 1
ATOM 1519 N N . GLU A 1 335 ? 13.100 10.755 82.923 1.00 96.55 335 GLU A N 1
ATOM 1520 C CA . GLU A 1 335 ? 12.683 12.021 82.274 1.00 96.27 335 GLU A CA 1
ATOM 1521 C C . GLU A 1 335 ? 13.810 12.513 81.356 1.00 94.15 335 GLU A C 1
ATOM 1522 O O . GLU A 1 335 ? 14.947 12.719 81.854 1.00 80.13 335 GLU A O 1
ATOM 1524 N N . VAL A 1 336 ? 13.525 12.685 80.062 1.00 90.44 336 VAL A N 1
ATOM 1525 C CA . VAL A 1 336 ? 14.506 13.205 79.081 1.00 86.07 336 VAL A CA 1
ATOM 1526 C C . VAL A 1 336 ? 14.526 14.734 79.191 1.00 84.17 336 VAL A C 1
ATOM 1527 O O . VAL A 1 336 ? 13.447 15.327 79.225 1.00 83.02 336 VAL A O 1
ATOM 1529 N N . PRO A 1 337 ? 15.696 15.436 79.313 1.00 80.81 337 PRO A N 1
ATOM 1530 C CA . PRO A 1 337 ? 15.738 16.907 79.355 1.00 81.92 337 PRO A CA 1
ATOM 1531 C C . PRO A 1 337 ? 14.840 17.606 78.331 1.00 83.41 337 PRO A C 1
ATOM 1532 O O . PRO A 1 337 ? 15.091 17.528 77.131 1.00 83.02 337 PRO A O 1
ATOM 1536 N N . PRO A 1 338 ? 13.786 18.333 78.764 1.00 81.61 338 PRO A N 1
ATOM 1537 C CA . PRO A 1 338 ? 12.704 18.745 77.855 1.00 79.64 338 PRO A CA 1
ATOM 1538 C C . PRO A 1 338 ? 12.940 19.917 76.876 1.00 70.97 338 PRO A C 1
ATOM 1539 O O . PRO A 1 338 ? 12.195 19.993 75.915 1.00 73.48 338 PRO A O 1
ATOM 1543 N N . ARG A 1 339 ? 13.941 20.771 77.091 1.00 69.60 339 ARG A N 1
ATOM 1544 C CA . ARG A 1 339 ? 14.321 21.809 76.092 1.00 84.10 339 ARG A CA 1
ATOM 1545 C C . ARG A 1 339 ? 15.024 21.118 74.926 1.00 80.74 339 ARG A C 1
ATOM 1546 O O . ARG A 1 339 ? 14.949 21.631 73.792 1.00 85.48 339 ARG A O 1
ATOM 1562 N N . VAL A 1 341 ? 14.283 18.089 73.809 1.00 42.03 341 VAL A N 1
ATOM 1563 C CA . VAL A 1 341 ? 13.232 17.525 72.903 1.00 49.29 341 VAL A CA 1
ATOM 1564 C C . VAL A 1 341 ? 12.712 18.652 71.974 1.00 50.61 341 VAL A C 1
ATOM 1565 O O . VAL A 1 341 ? 12.740 18.437 70.747 1.00 47.90 341 VAL A O 1
ATOM 1569 N N . GLU A 1 342 ? 12.295 19.812 72.509 1.00 59.60 342 GLU A N 1
ATOM 1570 C CA . GLU A 1 342 ? 11.819 21.009 71.741 1.00 56.88 342 GLU A CA 1
ATOM 1571 C C . GLU A 1 342 ? 12.867 21.507 70.743 1.00 51.31 342 GLU A C 1
ATOM 1572 O O . GLU A 1 342 ? 12.502 21.825 69.610 1.00 43.49 342 GLU A O 1
ATOM 1578 N N . GLN A 1 343 ? 14.122 21.613 71.158 1.00 53.07 343 GLN A N 1
ATOM 1579 C CA . GLN A 1 343 ? 15.207 22.108 70.277 1.00 59.46 343 GLN A CA 1
ATOM 1580 C C . GLN A 1 343 ? 15.311 21.157 69.079 1.00 56.79 343 GLN A C 1
ATOM 1581 O O . GLN A 1 343 ? 15.453 21.645 67.945 1.00 59.93 343 GLN A O 1
ATOM 1587 N N . LEU A 1 344 ? 15.194 19.846 69.300 1.00 54.93 344 LEU A N 1
ATOM 1588 C CA . LEU A 1 344 ? 15.397 18.852 68.212 1.00 49.99 344 LEU A CA 1
ATOM 1589 C C . LEU A 1 344 ? 14.142 18.811 67.333 1.00 45.01 344 LEU A C 1
ATOM 1590 O O . LEU A 1 344 ? 14.280 18.744 66.081 1.00 41.30 344 LEU A O 1
ATOM 1595 N N . GLY A 1 345 ? 12.973 18.867 67.963 1.00 38.25 345 GLY A N 1
ATOM 1596 C CA . GLY A 1 345 ? 11.694 19.073 67.259 1.00 42.55 345 GLY A CA 1
ATOM 1597 C C . GLY A 1 345 ? 11.786 20.215 66.261 1.00 42.14 345 GLY A C 1
ATOM 1598 O O . GLY A 1 345 ? 11.364 20.018 65.111 1.00 48.87 345 GLY A O 1
ATOM 1599 N N . GLU A 1 346 ? 12.357 21.347 66.687 1.00 41.57 346 GLU A N 1
ATOM 1600 C CA . GLU A 1 346 ? 12.423 22.619 65.924 1.00 42.12 346 GLU A CA 1
ATOM 1601 C C . GLU A 1 346 ? 13.388 22.443 64.757 1.00 41.96 346 GLU A C 1
ATOM 1602 O O . GLU A 1 346 ? 13.034 22.883 63.660 1.00 48.04 346 GLU A O 1
ATOM 1608 N N . ARG A 1 347 ? 14.552 21.830 64.990 1.00 44.02 347 ARG A N 1
ATOM 1609 C CA . ARG A 1 347 ? 15.571 21.556 63.939 1.00 46.18 347 ARG A CA 1
ATOM 1610 C C . ARG A 1 347 ? 14.996 20.609 62.882 1.00 44.84 347 ARG A C 1
ATOM 1611 O O . ARG A 1 347 ? 15.193 20.892 61.715 1.00 50.94 347 ARG A O 1
ATOM 1619 N N . GLN A 1 348 ? 14.315 19.532 63.285 1.00 45.99 348 GLN A N 1
ATOM 1620 C CA . GLN A 1 348 ? 13.673 18.552 62.360 1.00 43.19 348 GLN A CA 1
ATOM 1621 C C . GLN A 1 348 ? 12.578 19.269 61.571 1.00 43.19 348 GLN A C 1
ATOM 1622 O O . GLN A 1 348 ? 12.500 19.053 60.340 1.00 42.35 348 GLN A O 1
ATOM 1628 N N . PHE A 1 349 ? 11.782 20.098 62.245 1.00 39.45 349 PHE A N 1
ATOM 1629 C CA . PHE A 1 349 ? 10.722 20.898 61.593 1.00 43.53 349 PHE A CA 1
ATOM 1630 C C . PHE A 1 349 ? 11.339 21.636 60.395 1.00 45.86 349 PHE A C 1
ATOM 1631 O O . PHE A 1 349 ? 10.895 21.466 59.247 1.00 44.88 349 PHE A O 1
ATOM 1639 N N . GLN A 1 350 ? 12.368 22.426 60.669 1.00 47.35 350 GLN A N 1
ATOM 1640 C CA . GLN A 1 350 ? 13.091 23.272 59.681 1.00 49.47 350 GLN A CA 1
ATOM 1641 C C . GLN A 1 350 ? 13.700 22.386 58.573 1.00 41.42 350 GLN A C 1
ATOM 1642 O O . GLN A 1 350 ? 13.536 22.690 57.399 1.00 41.66 350 GLN A O 1
ATOM 1648 N N . ALA A 1 351 ? 14.409 21.329 58.921 1.00 34.73 351 ALA A N 1
ATOM 1649 C CA . ALA A 1 351 ? 15.044 20.441 57.930 1.00 35.31 351 ALA A CA 1
ATOM 1650 C C . ALA A 1 351 ? 13.988 19.946 56.937 1.00 37.95 351 ALA A C 1
ATOM 1651 O O . ALA A 1 351 ? 14.339 19.834 55.769 1.00 47.84 351 ALA A O 1
ATOM 1653 N N . GLN A 1 352 ? 12.753 19.685 57.359 1.00 37.71 352 GLN A N 1
ATOM 1654 C CA . GLN A 1 352 ? 11.717 19.089 56.477 1.00 39.01 352 GLN A CA 1
ATOM 1655 C C . GLN A 1 352 ? 11.015 20.147 55.627 1.00 41.08 352 GLN A C 1
ATOM 1656 O O . GLN A 1 352 ? 10.686 19.820 54.481 1.00 46.58 352 GLN A O 1
ATOM 1662 N N . LEU A 1 353 ? 10.842 21.368 56.133 1.00 45.76 353 LEU A N 1
ATOM 1663 C CA . LEU A 1 353 ? 10.406 22.551 55.340 1.00 45.97 353 LEU A CA 1
ATOM 1664 C C . LEU A 1 353 ? 11.406 22.831 54.224 1.00 52.40 353 LEU 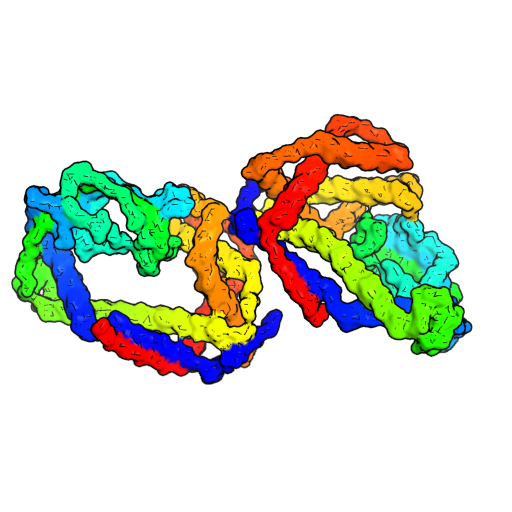A C 1
ATOM 1665 O O . LEU A 1 353 ? 10.974 23.306 53.167 1.00 64.99 353 LEU A O 1
ATOM 1670 N N . LEU A 1 354 ? 12.693 22.610 54.490 1.00 52.15 354 LEU A N 1
ATOM 1671 C CA . LEU A 1 354 ? 13.802 22.937 53.564 1.00 54.78 354 LEU A CA 1
ATOM 1672 C C . LEU A 1 354 ? 13.794 21.890 52.466 1.00 54.14 354 LEU A C 1
ATOM 1673 O O . LEU A 1 354 ? 13.846 22.275 51.294 1.00 60.32 354 LEU A O 1
ATOM 1678 N N . GLN A 1 355 ? 13.729 20.619 52.866 1.00 57.95 355 GLN A N 1
ATOM 1679 C CA . GLN A 1 355 ? 13.603 19.468 51.936 1.00 61.82 355 GLN A CA 1
ATOM 1680 C C . GLN A 1 355 ? 12.453 19.783 50.973 1.00 54.89 355 GLN A C 1
ATOM 1681 O O . GLN A 1 355 ? 12.607 19.554 49.786 1.00 56.33 355 GLN A O 1
ATOM 1695 N N . ILE A 1 357 ? 11.246 22.823 49.957 1.00 61.66 357 ILE A N 1
ATOM 1696 C CA . ILE A 1 357 ? 11.576 23.918 49.005 1.00 62.48 357 ILE A CA 1
ATOM 1697 C C . ILE A 1 357 ? 12.597 23.407 47.977 1.00 69.78 357 ILE A C 1
ATOM 1698 O O . ILE A 1 357 ? 12.381 23.671 46.778 1.00 72.35 357 ILE A O 1
ATOM 1703 N N . GLU A 1 358 ? 13.617 22.655 48.402 1.00 70.40 358 GLU A N 1
ATOM 1704 C CA . GLU A 1 358 ? 14.719 22.201 47.507 1.00 79.59 358 GLU A CA 1
ATOM 1705 C C . GLU A 1 358 ? 14.224 21.065 46.596 1.00 81.03 358 GLU A C 1
ATOM 1706 O O . GLU A 1 358 ? 14.794 20.898 45.504 1.00 97.33 358 GLU A O 1
ATOM 1712 N N . ASP A 1 359 ? 13.199 20.315 46.997 1.00 81.31 359 ASP A N 1
ATOM 1713 C CA . ASP A 1 359 ? 12.655 19.213 46.159 1.00 75.09 359 ASP A CA 1
ATOM 1714 C C . ASP A 1 359 ? 11.471 19.757 45.351 1.00 71.57 359 ASP A C 1
ATOM 1715 O O . ASP A 1 359 ? 10.776 18.958 44.705 1.00 64.33 359 ASP A O 1
ATOM 1720 N N . ARG A 1 360 ? 11.262 21.076 45.372 1.00 81.56 360 ARG A N 1
ATOM 1721 C CA . ARG A 1 360 ? 10.265 21.785 44.521 1.00 94.64 360 ARG A CA 1
ATOM 1722 C C . ARG A 1 360 ? 8.895 21.118 44.641 1.00 94.15 360 ARG A C 1
ATOM 1723 O O . ARG A 1 360 ? 8.185 21.073 43.627 1.00 94.86 360 ARG A O 1
ATOM 1731 N N . ILE A 1 361 ? 8.545 20.643 45.837 1.00 96.73 361 ILE A N 1
ATOM 1732 C CA . ILE A 1 361 ? 7.240 19.981 46.125 1.00 85.70 361 ILE A CA 1
ATOM 1733 C C . ILE A 1 361 ? 6.331 21.068 46.681 1.00 84.05 361 ILE A C 1
ATOM 1734 O O . ILE A 1 361 ? 6.024 21.007 47.883 1.00 85.59 361 ILE A O 1
ATOM 1739 N N . GLY A 1 362 ? 5.959 22.026 45.826 1.00 77.95 362 GLY A N 1
ATOM 1740 C CA . GLY A 1 362 ? 5.142 23.189 46.208 1.00 79.30 362 GLY A CA 1
ATOM 1741 C C . GLY A 1 362 ? 5.959 24.463 46.155 1.00 84.39 362 GLY A C 1
ATOM 1742 O O . GLY A 1 362 ? 7.194 24.382 46.384 1.00 88.76 362 GLY A O 1
ATOM 1743 N N . SER A 1 363 ? 5.291 25.596 45.905 1.00 85.64 363 SER A N 1
ATOM 1744 C CA . SER A 1 363 ? 5.916 26.946 45.824 1.00 86.69 363 SER A CA 1
ATOM 1745 C C . SER A 1 363 ? 6.688 27.257 47.107 1.00 89.29 363 SER A C 1
ATOM 1746 O O . SER A 1 363 ? 6.288 26.787 48.179 1.00 101.40 363 SER A O 1
ATOM 1749 N N . ARG A 1 364 ? 7.736 28.060 47.006 1.00 88.19 364 ARG A N 1
ATOM 1750 C CA . ARG A 1 364 ? 8.505 28.498 48.196 1.00 95.73 364 ARG A CA 1
ATOM 1751 C C . ARG A 1 364 ? 7.628 29.363 49.099 1.00 99.37 364 ARG A C 1
ATOM 1752 O O . ARG A 1 364 ? 7.864 29.363 50.328 1.00 97.03 364 ARG A O 1
ATOM 1760 N N . GLU A 1 365 ? 6.708 30.124 48.501 1.00 100.39 365 GLU A N 1
ATOM 1761 C CA . GLU A 1 365 ? 5.826 31.057 49.246 1.00 103.04 365 GLU A CA 1
ATOM 1762 C C . GLU A 1 365 ? 4.766 30.238 49.986 1.00 96.56 365 GLU A C 1
ATOM 1763 O O . GLU A 1 365 ? 4.350 30.667 51.081 1.00 88.01 365 GLU A O 1
ATOM 1769 N N . ASP A 1 366 ? 4.341 29.115 49.396 1.00 92.06 366 ASP A N 1
ATOM 1770 C CA . ASP A 1 366 ? 3.299 28.230 49.981 1.00 91.69 366 ASP A CA 1
ATOM 1771 C C . ASP A 1 366 ? 3.918 27.437 51.136 1.00 87.32 366 ASP A C 1
ATOM 1772 O O . ASP A 1 366 ? 3.291 27.372 52.215 1.00 93.09 366 ASP A O 1
ATOM 1777 N N . VAL A 1 367 ? 5.104 26.867 50.920 1.00 74.76 367 VAL A N 1
ATOM 1778 C CA . VAL A 1 367 ? 5.853 26.102 51.958 1.00 74.17 367 VAL A CA 1
ATOM 1779 C C . VAL A 1 367 ? 6.093 27.019 53.161 1.00 73.08 367 VAL A C 1
ATOM 1780 O O . VAL A 1 367 ? 5.864 26.568 54.298 1.00 79.56 367 VAL A O 1
ATOM 1784 N N . GLU A 1 368 ? 6.494 28.267 52.928 1.00 74.28 368 GLU A N 1
ATOM 1785 C CA . GLU A 1 368 ? 6.800 29.224 54.026 1.00 82.43 368 GLU A CA 1
ATOM 1786 C C . GLU A 1 368 ? 5.492 29.694 54.689 1.00 74.74 368 GLU A C 1
ATOM 1787 O O . GLU A 1 368 ? 5.578 30.342 55.733 1.00 78.38 368 GLU A O 1
ATOM 1793 N N . LYS A 1 369 ? 4.329 29.360 54.126 1.00 73.01 369 LYS A N 1
ATOM 1794 C CA . LYS A 1 369 ? 3.002 29.694 54.706 1.00 71.95 369 LYS A CA 1
ATOM 1795 C C . LYS A 1 369 ? 2.642 28.624 55.733 1.00 68.01 369 LYS A C 1
ATOM 1796 O O . LYS A 1 369 ? 1.761 28.899 56.566 1.00 71.94 369 LYS A O 1
ATOM 1802 N N . LEU A 1 370 ? 3.299 27.461 55.667 1.00 67.99 370 LEU A N 1
ATOM 1803 C CA . LEU A 1 370 ? 3.111 26.344 56.637 1.00 71.64 370 LEU A CA 1
ATOM 1804 C C . LEU A 1 370 ? 4.117 26.478 57.776 1.00 65.16 370 LEU A C 1
ATOM 1805 O O . LEU A 1 370 ? 4.039 25.691 58.730 1.00 65.71 370 LEU A O 1
ATOM 1810 N N . ALA A 1 371 ? 5.053 27.412 57.665 1.00 61.95 371 ALA A N 1
ATOM 1811 C CA . ALA A 1 371 ? 6.033 27.675 58.736 1.00 64.35 371 ALA A CA 1
ATOM 1812 C C . ALA A 1 371 ? 5.378 28.503 59.840 1.00 56.62 371 ALA A C 1
ATOM 1813 O O . ALA A 1 371 ? 5.939 29.542 60.162 1.00 62.77 371 ALA A O 1
ATOM 1815 N N . THR A 1 372 ? 4.259 28.048 60.401 1.00 54.04 372 THR A N 1
ATOM 1816 C CA . THR A 1 372 ? 3.538 28.760 61.489 1.00 57.74 372 THR A CA 1
ATOM 1817 C C . THR A 1 372 ? 3.910 28.142 62.837 1.00 56.09 372 THR A C 1
ATOM 1818 O O . THR A 1 372 ? 4.345 26.981 62.864 1.00 61.70 372 THR A O 1
ATOM 1822 N N . GLU A 1 373 ? 3.726 28.887 63.919 1.00 55.42 373 GLU A N 1
ATOM 1823 C CA . GLU A 1 373 ? 3.904 28.356 65.297 1.00 59.16 373 GLU A CA 1
ATOM 1824 C C . GLU A 1 373 ? 2.937 27.198 65.561 1.00 56.94 373 GLU A C 1
ATOM 1825 O O . GLU A 1 373 ? 3.336 26.255 66.264 1.00 59.61 373 GLU A O 1
ATOM 1831 N N . GLU A 1 374 ? 1.708 27.305 65.053 1.00 59.08 374 GLU A N 1
ATOM 1832 C CA . GLU A 1 374 ? 0.627 26.301 65.237 1.00 56.68 374 GLU A CA 1
ATOM 1833 C C . GLU A 1 374 ? 1.072 24.987 64.585 1.00 58.56 374 GLU A C 1
ATOM 1834 O O . GLU A 1 374 ? 1.114 23.943 65.277 1.00 52.10 374 GLU A O 1
ATOM 1848 N N . ALA A 1 376 ? 4.182 24.132 63.750 1.00 50.52 376 ALA A N 1
ATOM 1849 C CA . ALA A 1 376 ? 5.402 23.683 64.482 1.00 54.41 376 ALA A CA 1
ATOM 1850 C C . ALA A 1 376 ? 5.051 23.004 65.822 1.00 55.34 376 ALA A C 1
ATOM 1851 O O . ALA A 1 376 ? 5.697 21.976 66.166 1.00 48.52 376 ALA A O 1
ATOM 1853 N N . ALA A 1 377 ? 4.114 23.566 66.591 1.00 53.46 377 ALA A N 1
ATOM 1854 C CA . ALA A 1 377 ? 3.572 22.929 67.816 1.00 58.86 377 ALA A CA 1
ATOM 1855 C C . ALA A 1 377 ? 3.069 21.513 67.486 1.00 60.98 377 ALA A C 1
ATOM 1856 O O . ALA A 1 377 ? 3.465 20.561 68.193 1.00 61.45 377 ALA A O 1
ATOM 1858 N N . GLU A 1 378 ? 2.214 21.387 66.464 1.00 55.29 378 GLU A N 1
ATOM 1859 C CA . GLU A 1 378 ? 1.484 20.130 66.135 1.00 60.85 378 GLU A CA 1
ATOM 1860 C C . GLU A 1 378 ? 2.506 19.050 65.762 1.00 61.12 378 GLU A C 1
ATOM 1861 O O . GLU A 1 378 ? 2.404 17.910 66.258 1.00 59.96 378 GLU A O 1
ATOM 1867 N N . PHE A 1 379 ? 3.482 19.422 64.939 1.00 59.59 379 PHE A N 1
ATOM 1868 C CA . PHE A 1 379 ? 4.583 18.544 64.478 1.00 53.71 379 PHE A CA 1
ATOM 1869 C C . PHE A 1 379 ? 5.329 18.006 65.695 1.00 56.52 379 PHE A C 1
ATOM 1870 O O . PHE A 1 379 ? 5.509 16.795 65.779 1.00 70.53 379 PHE A O 1
ATOM 1878 N N . ILE A 1 380 ? 5.765 18.882 66.599 1.00 61.16 380 ILE A N 1
ATOM 1879 C CA . ILE A 1 380 ? 6.600 18.479 67.766 1.00 64.15 380 ILE A CA 1
ATOM 1880 C C . ILE A 1 380 ? 5.792 17.536 68.662 1.00 67.02 380 ILE A C 1
ATOM 1881 O O . ILE A 1 380 ? 6.339 16.504 69.073 1.00 70.54 380 ILE A O 1
ATOM 1886 N N . ARG A 1 381 ? 4.527 17.842 68.926 1.00 74.82 381 ARG A N 1
ATOM 1887 C CA . ARG A 1 381 ? 3.704 17.018 69.850 1.00 86.55 381 ARG A CA 1
ATOM 1888 C C . ARG A 1 381 ? 3.477 15.627 69.255 1.00 79.64 381 ARG A C 1
ATOM 1889 O O . ARG A 1 381 ? 3.687 14.657 69.999 1.00 91.04 381 ARG A O 1
ATOM 1897 N N . GLU A 1 382 ? 3.123 15.522 67.971 1.00 74.49 382 GLU A N 1
ATOM 1898 C CA . GLU A 1 382 ? 2.729 14.221 67.364 1.00 79.69 382 GLU A CA 1
ATOM 1899 C C . GLU A 1 382 ? 3.951 13.299 67.202 1.00 74.37 382 GLU A C 1
ATOM 1900 O O . GLU A 1 382 ? 3.771 12.201 66.641 1.00 75.46 382 GLU A O 1
ATOM 1906 N N . ARG A 1 383 ? 5.129 13.706 67.690 1.00 66.57 383 ARG A N 1
ATOM 1907 C CA . ARG A 1 383 ? 6.377 12.905 67.610 1.00 64.64 383 ARG A CA 1
ATOM 1908 C C . ARG A 1 383 ? 7.127 12.969 68.940 1.00 68.73 383 ARG A C 1
ATOM 1909 O O . ARG A 1 383 ? 8.381 12.820 68.915 1.00 61.93 383 ARG A O 1
ATOM 1917 N N . LYS A 1 384 ? 6.432 13.222 70.051 1.00 71.90 384 LYS A N 1
ATOM 1918 C CA . LYS A 1 384 ? 7.146 13.500 71.323 1.00 82.12 384 LYS A CA 1
ATOM 1919 C C . LYS A 1 384 ? 7.980 12.263 71.665 1.00 83.41 384 LYS A C 1
ATOM 1920 O O . LYS A 1 384 ? 9.194 12.439 71.947 1.00 83.14 384 LYS A O 1
ATOM 1926 N N . LYS A 1 385 ? 7.372 11.071 71.587 1.00 83.84 385 LYS A N 1
ATOM 1927 C CA . LYS A 1 385 ? 8.033 9.779 71.933 1.00 81.34 385 LYS A CA 1
ATOM 1928 C C . LYS A 1 385 ? 9.266 9.589 71.027 1.00 70.09 385 LYS A C 1
ATOM 1929 O O . LYS A 1 385 ? 10.381 9.334 71.567 1.00 62.22 385 LYS A O 1
ATOM 1935 N N . ASP A 1 386 ? 9.100 9.766 69.713 1.00 56.71 386 ASP A N 1
ATOM 1936 C CA . ASP A 1 386 ? 10.187 9.564 68.724 1.00 60.11 386 ASP A CA 1
ATOM 1937 C C . ASP A 1 386 ? 11.318 10.546 69.046 1.00 61.96 386 ASP A C 1
ATOM 1938 O O . ASP A 1 386 ? 12.510 10.132 68.992 1.00 66.28 386 ASP A O 1
ATOM 1943 N N . LEU A 1 387 ? 10.961 11.792 69.390 1.00 61.16 387 LEU A N 1
ATOM 1944 C CA . LEU A 1 387 ? 11.936 12.889 69.667 1.00 59.27 387 LEU A CA 1
ATOM 1945 C C . LEU A 1 387 ? 12.724 12.603 70.962 1.00 57.81 387 LEU A C 1
ATOM 1946 O O . LEU A 1 387 ? 13.966 12.827 70.963 1.00 48.05 387 LEU A O 1
ATOM 1951 N N . GLU A 1 388 ? 12.064 12.104 72.021 1.00 64.47 388 GLU A N 1
ATOM 1952 C CA . GLU A 1 388 ? 12.734 11.721 73.304 1.00 71.02 388 GLU A CA 1
ATOM 1953 C C . GLU A 1 388 ? 13.742 10.577 73.096 1.00 64.29 388 GLU A C 1
ATOM 1954 O O . GLU A 1 388 ? 14.905 10.696 73.577 1.00 52.36 388 GLU A O 1
ATOM 1960 N N . ASP A 1 389 ? 13.293 9.495 72.448 1.00 66.77 389 ASP A N 1
ATOM 1961 C CA . ASP A 1 389 ? 14.158 8.350 72.040 1.00 68.63 389 ASP A CA 1
ATOM 1962 C C . ASP A 1 389 ? 15.401 8.909 71.344 1.00 60.56 389 ASP A C 1
ATOM 1963 O O . ASP A 1 389 ? 16.524 8.507 71.747 1.00 58.33 389 ASP A O 1
ATOM 1968 N N . GLN A 1 390 ? 15.197 9.827 70.382 1.00 58.02 390 GLN A N 1
ATOM 1969 C CA . GLN A 1 390 ? 16.274 10.466 69.561 1.00 53.05 390 GLN A CA 1
ATOM 1970 C C . GLN A 1 390 ? 17.227 11.295 70.433 1.00 45.67 390 GLN A C 1
ATOM 1971 O O . GLN A 1 390 ? 18.443 11.291 70.135 1.00 46.18 390 GLN A O 1
ATOM 1977 N N . VAL A 1 391 ? 16.727 11.974 71.471 1.00 45.17 391 VAL A N 1
ATOM 1978 C CA . VAL A 1 391 ? 17.592 12.754 72.409 1.00 48.61 391 VAL A CA 1
ATOM 1979 C C . VAL A 1 391 ? 18.408 11.787 73.278 1.00 51.63 391 VAL A C 1
ATOM 1980 O O . VAL A 1 391 ? 19.676 12.010 73.412 1.00 47.01 391 VAL A O 1
ATOM 1984 N N . LYS A 1 392 ? 17.747 10.775 73.874 1.00 52.57 392 LYS A N 1
ATOM 1985 C CA . LYS A 1 392 ? 18.435 9.724 74.682 1.00 49.58 392 LYS A CA 1
ATOM 1986 C C . LYS A 1 392 ? 19.615 9.205 73.865 1.00 51.05 392 LYS A C 1
ATOM 1987 O O . LYS A 1 392 ? 20.765 9.204 74.371 1.00 51.81 392 LYS A O 1
ATOM 1993 N N . PHE A 1 393 ? 19.342 8.850 72.615 1.00 44.19 393 PHE A N 1
ATOM 1994 C CA . PHE A 1 393 ? 20.374 8.333 71.693 1.00 47.56 393 PHE A CA 1
ATOM 1995 C C . PHE A 1 393 ? 21.498 9.370 71.544 1.00 51.73 393 PHE A C 1
ATOM 1996 O O . PHE A 1 393 ? 22.691 8.968 71.616 1.00 54.91 393 PHE A O 1
ATOM 2004 N N . ASN A 1 394 ? 21.165 10.649 71.325 1.00 56.73 394 ASN A N 1
ATOM 2005 C CA . ASN A 1 394 ? 22.203 11.702 71.121 1.00 63.88 394 ASN A CA 1
ATOM 2006 C C . ASN A 1 394 ? 23.081 11.781 72.371 1.00 59.17 394 ASN A C 1
ATOM 2007 O O . ASN A 1 394 ? 24.326 11.845 72.196 1.00 51.21 394 ASN A O 1
ATOM 2012 N N . LEU A 1 395 ? 22.468 11.749 73.572 1.00 55.00 395 LEU A N 1
ATOM 2013 C CA . LEU A 1 395 ? 23.206 11.763 74.872 1.00 55.78 395 LEU A CA 1
ATOM 2014 C C . LEU A 1 395 ? 24.087 10.509 74.970 1.00 59.86 395 LEU A C 1
ATOM 2015 O O . LEU A 1 395 ? 25.304 10.643 75.235 1.00 56.00 395 LEU A O 1
ATOM 2020 N N . ALA A 1 396 ? 23.490 9.336 74.716 1.00 61.81 396 ALA A N 1
ATOM 2021 C CA . ALA A 1 396 ? 24.178 8.026 74.644 1.00 57.59 396 ALA A CA 1
ATOM 2022 C C . ALA A 1 396 ? 25.339 8.118 73.652 1.00 56.40 396 ALA A C 1
ATOM 2023 O O . ALA A 1 396 ? 26.417 7.636 74.011 1.00 61.63 396 ALA A O 1
ATOM 2025 N N . VAL A 1 397 ? 25.140 8.747 72.485 1.00 54.50 397 VAL A N 1
ATOM 2026 C CA . VAL A 1 397 ? 26.211 8.923 71.448 1.00 55.42 397 VAL A CA 1
ATOM 2027 C C . VAL A 1 397 ? 27.392 9.669 72.065 1.00 51.78 397 VAL A C 1
ATOM 2028 O O . VAL A 1 397 ? 28.542 9.370 71.668 1.00 48.08 397 VAL A O 1
ATOM 2032 N N . ASP A 1 398 ? 27.120 10.633 72.950 1.00 63.22 398 ASP A N 1
ATOM 2033 C CA . ASP A 1 398 ? 28.165 11.497 73.579 1.00 70.14 398 ASP A CA 1
ATOM 2034 C C . ASP A 1 398 ? 28.957 10.639 74.575 1.00 69.00 398 ASP A C 1
ATOM 2035 O O . ASP A 1 398 ? 30.201 10.805 74.653 1.00 63.59 398 ASP A O 1
ATOM 2040 N N . ASP A 1 399 ? 28.284 9.695 75.245 1.00 72.71 399 ASP A N 1
ATOM 2041 C CA . ASP A 1 399 ? 28.952 8.721 76.149 1.00 74.36 399 ASP A CA 1
ATOM 2042 C C . ASP A 1 399 ? 29.858 7.806 75.314 1.00 72.47 399 ASP A C 1
ATOM 2043 O O . ASP A 1 399 ? 31.094 7.827 75.519 1.00 81.89 399 ASP A O 1
ATOM 2048 N N . ILE A 1 400 ? 29.284 7.073 74.364 1.00 58.02 400 ILE A N 1
ATOM 2049 C CA . ILE A 1 400 ? 30.032 6.058 73.572 1.00 56.76 400 ILE A CA 1
ATOM 2050 C C . ILE A 1 400 ? 31.262 6.714 72.946 1.00 59.50 400 ILE A C 1
ATOM 2051 O O . ILE A 1 400 ? 32.275 6.026 72.823 1.00 67.86 400 ILE A O 1
ATOM 2056 N N . TRP A 1 401 ? 31.175 7.981 72.547 1.00 68.09 401 TRP A N 1
ATOM 2057 C CA . TRP A 1 401 ? 32.282 8.678 71.829 1.00 77.35 401 TRP A CA 1
ATOM 2058 C C . TRP A 1 401 ? 33.543 8.665 72.694 1.00 83.00 401 TRP A C 1
ATOM 2059 O O . TRP A 1 401 ? 34.650 8.437 72.136 1.00 83.71 401 TRP A O 1
ATOM 2070 N N . VAL A 1 402 ? 33.381 8.907 73.996 1.00 86.15 402 VAL A N 1
ATOM 2071 C CA . VAL A 1 402 ? 34.521 8.909 74.961 1.00 89.56 402 VAL A CA 1
ATOM 2072 C C . VAL A 1 402 ? 34.889 7.445 75.235 1.00 85.54 402 VAL A C 1
ATOM 2073 O O . VAL A 1 402 ? 36.026 7.038 74.884 1.00 75.76 402 VAL A O 1
ATOM 2077 N N . ARG A 1 403 ? 33.935 6.668 75.758 1.00 82.27 403 ARG A N 1
ATOM 2078 C CA . ARG A 1 403 ? 34.146 5.244 76.118 1.00 76.37 403 ARG A CA 1
ATOM 2079 C C . ARG A 1 403 ? 34.955 4.535 75.024 1.00 82.23 403 ARG A C 1
ATOM 2080 O O . ARG A 1 403 ? 35.995 3.951 75.376 1.00 98.23 403 ARG A O 1
ATOM 2088 N N . LYS A 1 404 ? 34.539 4.590 73.753 1.00 81.14 404 LYS A N 1
ATOM 2089 C CA . LYS A 1 404 ? 35.193 3.776 72.689 1.00 78.33 404 LYS A CA 1
ATOM 2090 C C . LYS A 1 404 ? 36.299 4.581 72.000 1.00 76.86 404 LYS A C 1
ATOM 2091 O O . LYS A 1 404 ? 36.849 4.061 70.989 1.00 67.22 404 LYS A O 1
ATOM 2097 N N . GLY A 1 405 ? 36.653 5.754 72.545 1.00 77.36 405 GLY A N 1
ATOM 2098 C CA . GLY A 1 405 ? 37.774 6.588 72.056 1.00 81.65 405 GLY A CA 1
ATOM 2099 C C . GLY A 1 405 ? 37.683 6.893 70.568 1.00 89.82 405 GLY A C 1
ATOM 2100 O O . GLY A 1 405 ? 38.745 6.886 69.901 1.00 90.82 405 GLY A O 1
ATOM 2101 N N . LEU A 1 406 ? 36.476 7.171 70.057 1.00 90.31 406 LEU A N 1
ATOM 2102 C CA . LEU A 1 406 ? 36.264 7.523 68.624 1.00 86.32 406 LEU A CA 1
ATOM 2103 C C . LEU A 1 406 ? 36.755 8.959 68.389 1.00 79.00 406 LEU A C 1
ATOM 2104 O O . LEU A 1 406 ? 36.711 9.761 69.343 1.00 69.85 406 LEU A O 1
ATOM 2109 N N . VAL A 1 407 ? 37.205 9.261 67.166 1.00 77.58 407 VAL A N 1
ATOM 2110 C CA . VAL A 1 407 ? 37.812 10.576 66.782 1.00 81.23 407 VAL A CA 1
ATOM 2111 C C . VAL A 1 407 ? 37.058 11.165 65.582 1.00 72.13 407 VAL A C 1
ATOM 2112 O O . VAL A 1 407 ? 36.958 10.474 64.546 1.00 65.34 407 VAL A O 1
ATOM 2116 N N . LEU A 1 408 ? 36.595 12.416 65.711 1.00 68.84 408 LEU A N 1
ATOM 2117 C CA . LEU A 1 408 ? 35.906 13.180 64.628 1.00 58.03 408 LEU A CA 1
ATOM 2118 C C . LEU A 1 408 ? 36.920 13.532 63.543 1.00 52.61 408 LEU A C 1
ATOM 2119 O O . LEU A 1 408 ? 37.949 14.126 63.880 1.00 58.81 408 LEU A O 1
ATOM 2124 N N . GLU A 1 409 ? 36.673 13.149 62.297 1.00 52.69 409 GLU A N 1
ATOM 2125 C CA . GLU A 1 409 ? 37.560 13.571 61.183 1.00 61.14 409 GLU A CA 1
ATOM 2126 C C . GLU A 1 409 ? 37.043 14.910 60.629 1.00 55.74 409 GLU A C 1
ATOM 2127 O O . GLU A 1 409 ? 35.923 14.948 60.107 1.00 52.27 409 GLU A O 1
ATOM 2133 N N . ASP A 1 410 ? 37.857 15.962 60.766 1.00 52.31 410 ASP A N 1
ATOM 2134 C CA . ASP A 1 410 ? 37.568 17.367 60.369 1.00 50.11 410 ASP A CA 1
ATOM 2135 C C . ASP A 1 410 ? 37.055 17.427 58.932 1.00 51.26 410 ASP A C 1
ATOM 2136 O O . ASP A 1 410 ? 36.157 18.249 58.674 1.00 59.46 410 ASP A O 1
ATOM 2141 N N . GLU A 1 411 ? 37.599 16.601 58.038 1.00 53.30 411 GLU A N 1
ATOM 2142 C CA . GLU A 1 411 ? 37.142 16.517 56.623 1.00 52.85 411 GLU A CA 1
ATOM 2143 C C . GLU A 1 411 ? 35.689 16.011 56.550 1.00 50.84 411 GLU A C 1
ATOM 2144 O O . GLU A 1 411 ? 34.977 16.370 55.588 1.00 48.89 411 GLU A O 1
ATOM 2150 N N . ALA A 1 412 ? 35.241 15.205 57.509 1.00 48.04 412 ALA A N 1
ATOM 2151 C CA . ALA A 1 412 ? 33.842 14.714 57.548 1.00 48.56 412 ALA A CA 1
ATOM 2152 C C . ALA A 1 412 ? 32.915 15.825 58.048 1.00 46.21 412 ALA A C 1
ATOM 2153 O O . ALA A 1 412 ? 31.774 15.895 57.576 1.00 47.54 412 ALA A O 1
ATOM 2155 N N . VAL A 1 413 ? 33.379 16.636 58.998 1.00 44.81 413 VAL A N 1
ATOM 2156 C CA . VAL A 1 413 ? 32.588 17.771 59.550 1.00 44.52 413 VAL A CA 1
ATOM 2157 C C . VAL A 1 413 ? 32.467 18.842 58.454 1.00 42.46 413 VAL A C 1
ATOM 2158 O O . VAL A 1 413 ? 31.360 19.260 58.200 1.00 40.02 413 VAL A O 1
ATOM 2162 N N . GLU A 1 414 ? 33.556 19.200 57.772 1.00 41.88 414 GLU A N 1
ATOM 2163 C CA . GLU A 1 414 ? 33.539 20.215 56.687 1.00 44.36 414 GLU A CA 1
ATOM 2164 C C . GLU A 1 414 ? 32.675 19.731 55.514 1.00 45.68 414 GLU A C 1
ATOM 2165 O O . GLU A 1 414 ? 32.041 20.603 54.889 1.00 51.83 414 GLU A O 1
ATOM 2171 N N . ALA A 1 415 ? 32.604 18.424 55.215 1.00 49.44 415 ALA A N 1
ATOM 2172 C CA . ALA A 1 415 ? 31.764 17.900 54.101 1.00 41.43 415 ALA A CA 1
ATOM 2173 C C . ALA A 1 415 ? 30.288 18.087 54.461 1.00 39.70 415 ALA A C 1
ATOM 2174 O O . ALA A 1 415 ? 29.539 18.618 53.612 1.00 40.03 415 ALA A O 1
ATOM 2176 N N . GLU A 1 416 ? 29.917 17.780 55.703 1.00 36.38 416 GLU A N 1
ATOM 2177 C CA . GLU A 1 416 ? 28.516 17.919 56.195 1.00 40.22 416 GLU A CA 1
ATOM 2178 C C . GLU A 1 416 ? 28.127 19.407 56.335 1.00 42.47 416 GLU A C 1
ATOM 2179 O O . GLU A 1 416 ? 26.968 19.755 56.053 1.00 45.09 416 GLU A O 1
ATOM 2185 N N . PHE A 1 417 ? 29.049 20.263 56.768 1.00 41.91 417 PHE A N 1
ATOM 2186 C CA . PHE A 1 417 ? 28.816 21.715 56.957 1.00 39.39 417 PHE A CA 1
ATOM 2187 C C . PHE A 1 417 ? 28.551 22.374 55.602 1.00 37.95 417 PHE A C 1
ATOM 2188 O O . PHE A 1 417 ? 27.572 23.103 55.493 1.00 32.84 417 PHE A O 1
ATOM 2196 N N . SER A 1 418 ? 29.431 22.170 54.622 1.00 39.10 418 SER A N 1
ATOM 2197 C CA . SER A 1 418 ? 29.298 22.807 53.282 1.00 44.80 418 SER A CA 1
ATOM 2198 C C . SER A 1 418 ? 27.970 22.381 52.660 1.00 45.18 418 SER A C 1
ATOM 2199 O O . SER A 1 418 ? 27.248 23.267 52.181 1.00 49.09 418 SER A O 1
ATOM 2202 N N . LEU A 1 419 ? 27.653 21.085 52.731 1.00 53.97 419 LEU A N 1
ATOM 2203 C CA . LEU A 1 419 ? 26.338 20.507 52.327 1.00 53.09 419 LEU A CA 1
ATOM 2204 C C . LEU A 1 419 ? 25.194 21.280 52.999 1.00 48.14 419 LEU A C 1
ATOM 2205 O O . LEU A 1 419 ? 24.272 21.677 52.280 1.00 48.14 419 LEU A O 1
ATOM 2210 N N . ARG A 1 420 ? 25.253 21.500 54.312 1.00 42.59 420 ARG A N 1
ATOM 2211 C CA . ARG A 1 420 ? 24.202 22.257 55.038 1.00 47.50 420 ARG A CA 1
ATOM 2212 C C . ARG A 1 420 ? 24.180 23.715 54.572 1.00 50.73 420 ARG A C 1
ATOM 2213 O O . ARG A 1 420 ? 23.086 24.295 54.540 1.00 56.82 420 ARG A O 1
ATOM 2221 N N . ALA A 1 421 ? 25.341 24.296 54.258 1.00 52.42 421 ALA A N 1
ATOM 2222 C CA . ALA A 1 421 ? 25.481 25.731 53.924 1.00 47.17 421 ALA A CA 1
ATOM 2223 C C . ALA A 1 421 ? 24.933 25.978 52.515 1.00 46.90 421 ALA A C 1
ATOM 2224 O O . ALA A 1 421 ? 24.251 26.986 52.353 1.00 51.31 421 ALA A O 1
ATOM 2226 N N . ARG A 1 422 ? 25.213 25.092 51.555 1.00 47.34 422 ARG A N 1
ATOM 2227 C CA . ARG A 1 422 ? 24.644 25.138 50.178 1.00 56.28 422 ARG A CA 1
ATOM 2228 C C . ARG A 1 422 ? 23.117 25.259 50.256 1.00 60.46 422 ARG A C 1
ATOM 2229 O O . ARG A 1 422 ? 22.576 26.236 49.697 1.00 71.10 422 ARG A O 1
ATOM 2237 N N . GLN A 1 423 ? 22.478 24.297 50.928 1.00 57.42 423 GLN A N 1
ATOM 2238 C CA . GLN A 1 423 ? 21.021 24.237 51.214 1.00 59.68 423 GLN A CA 1
ATOM 2239 C C . GLN A 1 423 ? 20.506 25.608 51.655 1.00 57.84 423 GLN A C 1
ATOM 2240 O O . GLN A 1 423 ? 19.556 26.141 51.064 1.00 54.07 423 GLN A O 1
ATOM 2254 N N . GLU A 1 425 ? 21.758 28.512 51.477 1.00 70.27 425 GLU A N 1
ATOM 2255 C CA . GLU A 1 425 ? 22.010 29.567 50.466 1.00 75.39 425 GLU A CA 1
ATOM 2256 C C . GLU A 1 425 ? 20.920 29.479 49.397 1.00 75.11 425 GLU A C 1
ATOM 2257 O O . GLU A 1 425 ? 20.281 30.502 49.112 1.00 79.95 425 GLU A O 1
ATOM 2263 N N . ALA A 1 426 ? 20.732 28.298 48.812 1.00 71.67 426 ALA A N 1
ATOM 2264 C CA . ALA A 1 426 ? 19.757 28.064 47.720 1.00 71.13 426 ALA A CA 1
ATOM 2265 C C . ALA A 1 426 ? 18.367 28.554 48.147 1.00 68.22 426 ALA A C 1
ATOM 2266 O O . ALA A 1 426 ? 17.626 29.053 47.289 1.00 64.04 426 ALA A O 1
ATOM 2268 N N . VAL A 1 427 ? 18.040 28.439 49.435 1.00 70.62 427 VAL A N 1
ATOM 2269 C CA . VAL A 1 427 ? 16.739 28.892 50.011 1.00 67.05 427 VAL A CA 1
ATOM 2270 C C . VAL A 1 427 ? 16.891 30.335 50.548 1.00 67.69 427 VAL A C 1
ATOM 2271 O O . VAL A 1 427 ? 15.923 30.880 51.107 1.00 58.93 427 VAL A O 1
ATOM 2275 N N . GLY A 1 428 ? 18.065 30.947 50.359 1.00 70.65 428 GLY A N 1
ATOM 2276 C CA . GLY A 1 428 ? 18.389 32.325 50.781 1.00 65.21 428 GLY A CA 1
ATOM 2277 C C . GLY A 1 428 ? 17.949 32.607 52.202 1.00 66.81 428 GLY A C 1
ATOM 2278 O O . GLY A 1 428 ? 16.981 33.351 52.362 1.00 74.53 428 GLY A O 1
ATOM 2279 N N . GLN A 1 429 ? 18.645 32.038 53.191 1.00 77.58 429 GLN A N 1
ATOM 2280 C CA . GLN A 1 429 ? 18.338 32.182 54.645 1.00 79.69 429 GLN A CA 1
ATOM 2281 C C . GLN A 1 429 ? 19.634 32.281 55.446 1.00 77.16 429 GLN A C 1
ATOM 2282 O O . GLN A 1 429 ? 20.592 31.565 55.170 1.00 79.49 429 GLN A O 1
ATOM 2288 N N . PRO A 1 430 ? 19.717 33.170 56.460 1.00 77.16 430 PRO A N 1
ATOM 2289 C CA . PRO A 1 430 ? 20.935 33.286 57.261 1.00 74.71 430 PRO A CA 1
ATOM 2290 C C . PRO A 1 430 ? 20.960 32.294 58.439 1.00 72.06 430 PRO A C 1
ATOM 2291 O O . PRO A 1 430 ? 19.904 31.825 58.892 1.00 61.47 430 PRO A O 1
ATOM 2295 N N . PHE A 1 431 ? 22.163 31.984 58.923 1.00 60.17 431 PHE A N 1
ATOM 2296 C CA . PHE A 1 431 ? 22.343 31.091 60.089 1.00 51.89 431 PHE A CA 1
ATOM 2297 C C . PHE A 1 431 ? 23.596 31.463 60.868 1.00 49.81 431 PHE A C 1
ATOM 2298 O O . PHE A 1 431 ? 24.564 31.976 60.283 1.00 49.52 431 PHE A O 1
ATOM 2306 N N . ASP A 1 432 ? 23.562 31.139 62.155 1.00 49.83 432 ASP A N 1
ATOM 2307 C CA . ASP A 1 432 ? 24.702 31.250 63.094 1.00 55.73 432 ASP A CA 1
ATOM 2308 C C . ASP A 1 432 ? 25.704 30.117 62.808 1.00 56.21 432 ASP A C 1
ATOM 2309 O O . ASP A 1 432 ? 25.338 28.948 63.015 1.00 67.66 432 ASP A O 1
ATOM 2314 N N . ARG A 1 433 ? 26.920 30.463 62.374 1.00 53.19 433 ARG A N 1
ATOM 2315 C CA . ARG A 1 433 ? 27.974 29.522 61.909 1.00 57.30 433 ARG A CA 1
ATOM 2316 C C . ARG A 1 433 ? 28.312 28.519 63.018 1.00 55.57 433 ARG A C 1
ATOM 2317 O O . ARG A 1 433 ? 28.477 27.338 62.700 1.00 57.99 433 ARG A O 1
ATOM 2325 N N . GLU A 1 434 ? 28.419 28.982 64.260 1.00 56.66 434 GLU A N 1
ATOM 2326 C CA . GLU A 1 434 ? 28.836 28.169 65.431 1.00 60.00 434 GLU A CA 1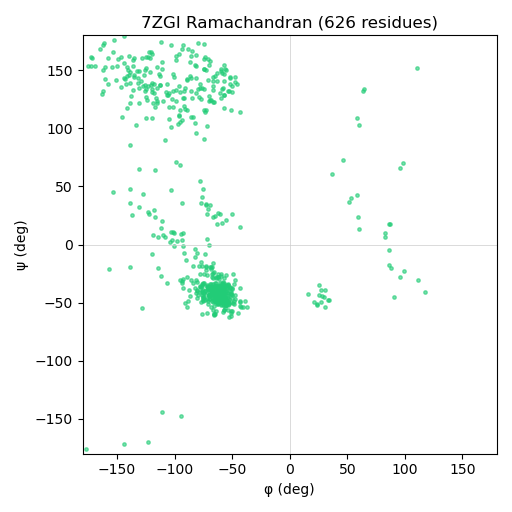
ATOM 2327 C C . GLU A 1 434 ? 27.733 27.188 65.795 1.00 55.96 434 GLU A C 1
ATOM 2328 O O . GLU A 1 434 ? 28.090 26.053 66.152 1.00 56.01 434 GLU A O 1
ATOM 2334 N N . ASP A 1 435 ? 26.467 27.619 65.719 1.00 57.65 435 ASP A N 1
ATOM 2335 C CA . ASP A 1 435 ? 25.277 26.796 66.091 1.00 59.89 435 ASP A CA 1
ATOM 2336 C C . ASP A 1 435 ? 25.092 25.698 65.044 1.00 51.48 435 ASP A C 1
ATOM 2337 O O . ASP A 1 435 ? 24.865 24.542 65.436 1.00 51.60 435 ASP A O 1
ATOM 2350 N N . LEU A 1 437 ? 27.524 24.485 63.507 1.00 49.24 437 LEU A N 1
ATOM 2351 C CA . LEU A 1 437 ? 28.706 23.623 63.663 1.00 50.47 437 LEU A CA 1
ATOM 2352 C C . LEU A 1 437 ? 28.442 22.635 64.798 1.00 47.68 437 LEU A C 1
ATOM 2353 O O . LEU A 1 437 ? 28.774 21.474 64.614 1.00 45.55 437 LEU A O 1
ATOM 2358 N N . ASP A 1 438 ? 27.804 23.052 65.890 1.00 47.10 438 ASP A N 1
ATOM 2359 C CA . ASP A 1 438 ? 27.385 22.116 66.969 1.00 53.89 438 ASP A CA 1
ATOM 2360 C C . ASP A 1 438 ? 26.453 21.027 66.391 1.00 55.85 438 ASP A C 1
ATOM 2361 O O . ASP A 1 438 ? 26.520 19.864 66.857 1.00 68.70 438 ASP A O 1
ATOM 2366 N N . ASP A 1 439 ? 25.625 21.386 65.413 1.00 45.58 439 ASP A N 1
ATOM 2367 C CA . ASP A 1 439 ? 24.551 20.538 64.839 1.00 50.96 439 ASP A CA 1
ATOM 2368 C C . ASP A 1 439 ? 25.193 19.591 63.815 1.00 45.46 439 ASP A C 1
ATOM 2369 O O . ASP A 1 439 ? 24.840 18.414 63.806 1.00 48.18 439 ASP A O 1
ATOM 2374 N N . VAL A 1 440 ? 26.119 20.086 62.997 1.00 42.86 440 VAL A N 1
ATOM 2375 C CA . VAL A 1 440 ? 26.881 19.302 61.975 1.00 43.44 440 VAL A CA 1
ATOM 2376 C C . VAL A 1 440 ? 27.723 18.236 62.690 1.00 46.11 440 VAL A C 1
ATOM 2377 O O . VAL A 1 440 ? 27.904 17.139 62.142 1.00 48.18 440 VAL A O 1
ATOM 2381 N N . ARG A 1 441 ? 28.239 18.567 63.870 1.00 47.37 441 ARG A N 1
ATOM 2382 C CA . ARG A 1 441 ? 29.087 17.675 64.686 1.00 44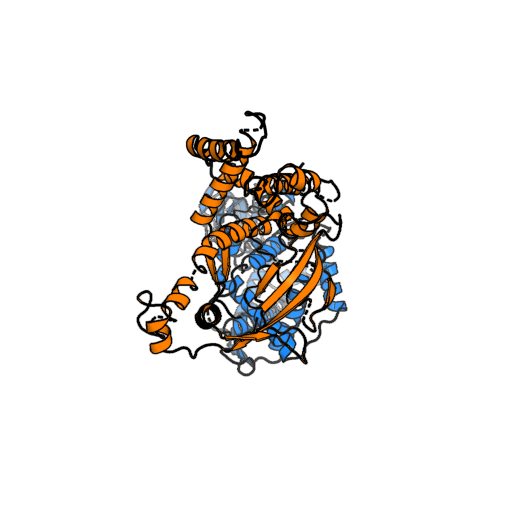.37 441 ARG A CA 1
ATOM 2383 C C . ARG A 1 441 ? 28.199 16.612 65.317 1.00 47.95 441 ARG A C 1
ATOM 2384 O O . ARG A 1 441 ? 28.623 15.442 65.322 1.00 53.95 441 ARG A O 1
ATOM 2392 N N . GLU A 1 442 ? 27.016 16.995 65.808 1.00 52.10 442 GLU A N 1
ATOM 2393 C CA . GLU A 1 442 ? 26.017 16.032 66.362 1.00 55.47 442 GLU A CA 1
ATOM 2394 C C . GLU A 1 442 ? 25.689 14.971 65.291 1.00 51.92 442 GLU A C 1
ATOM 2395 O O . GLU A 1 442 ? 25.737 13.784 65.596 1.00 58.26 442 GLU A O 1
ATOM 2401 N N . THR A 1 443 ? 25.457 15.392 64.053 1.00 50.62 443 THR A N 1
ATOM 2402 C CA . THR A 1 443 ? 25.033 14.529 62.917 1.00 49.03 443 THR A CA 1
ATOM 2403 C C . THR A 1 443 ? 26.142 13.556 62.502 1.00 48.40 443 THR A C 1
ATOM 2404 O O . THR A 1 443 ? 25.797 12.442 62.133 1.00 49.80 443 THR A O 1
ATOM 2408 N N . VAL A 1 444 ? 27.407 13.981 62.498 1.00 51.22 444 VAL A N 1
ATOM 2409 C CA . VAL A 1 444 ? 28.559 13.175 61.981 1.00 49.33 444 VAL A CA 1
ATOM 2410 C C . VAL A 1 444 ? 28.934 12.099 63.003 1.00 49.23 444 VAL A C 1
ATOM 2411 O O . VAL A 1 444 ? 29.397 11.040 62.588 1.00 54.77 444 VAL A O 1
ATOM 2415 N N . LYS A 1 445 ? 28.785 12.407 64.287 1.00 46.61 445 LYS A N 1
ATOM 2416 C CA . LYS A 1 445 ? 29.032 11.468 65.397 1.00 44.27 445 LYS A CA 1
ATOM 2417 C C . LYS A 1 445 ? 27.990 10.367 65.330 1.00 46.91 445 LYS A C 1
ATOM 2418 O O . LYS A 1 445 ? 28.384 9.193 65.273 1.00 55.30 445 LYS A O 1
ATOM 2424 N N . SER A 1 446 ? 26.721 10.770 65.355 1.00 50.14 446 SER A N 1
ATOM 2425 C CA . SER A 1 446 ? 25.533 9.906 65.166 1.00 47.80 446 SER A CA 1
ATOM 2426 C C . SER A 1 446 ? 25.793 8.940 64.007 1.00 47.05 446 SER A C 1
ATOM 2427 O O . SER A 1 446 ? 25.657 7.739 64.217 1.00 49.38 446 SER A O 1
ATOM 2430 N N . VAL A 1 447 ? 26.256 9.432 62.862 1.00 47.37 447 VAL A N 1
ATOM 2431 C CA . VAL A 1 447 ? 26.519 8.573 61.663 1.00 50.59 447 VAL A CA 1
ATOM 2432 C C . VAL A 1 447 ? 27.611 7.544 62.016 1.00 48.86 447 VAL A C 1
ATOM 2433 O O . VAL A 1 447 ? 27.445 6.372 61.616 1.00 51.07 447 VAL A O 1
ATOM 2437 N N . THR A 1 448 ? 28.647 7.926 62.772 1.00 51.86 448 THR A N 1
ATOM 2438 C CA . THR A 1 448 ? 29.823 7.057 63.097 1.00 55.81 448 THR A CA 1
ATOM 2439 C C . THR A 1 448 ? 29.495 6.004 64.170 1.00 53.13 448 THR A C 1
ATOM 2440 O O . THR A 1 448 ? 29.944 4.868 63.995 1.00 57.91 448 THR A O 1
ATOM 2444 N N . VAL A 1 449 ? 28.748 6.354 65.217 1.00 49.26 449 VAL A N 1
ATOM 2445 C CA . VAL A 1 449 ? 28.243 5.413 66.265 1.00 51.20 449 VAL A CA 1
ATOM 2446 C C . VAL A 1 449 ? 27.180 4.455 65.702 1.00 55.20 449 VAL A C 1
ATOM 2447 O O . VAL A 1 449 ? 27.091 3.324 66.201 1.00 57.52 449 VAL A O 1
ATOM 2451 N N . ILE A 1 450 ? 26.341 4.879 64.762 1.00 59.90 450 ILE A N 1
ATOM 2452 C CA . ILE A 1 450 ? 25.372 3.955 64.096 1.00 58.71 450 ILE A CA 1
ATOM 2453 C C . ILE A 1 450 ? 26.171 2.924 63.290 1.00 57.00 450 ILE A C 1
ATOM 2454 O O . ILE A 1 450 ? 25.787 1.767 63.324 1.00 51.68 450 ILE A O 1
ATOM 2459 N N . GLU A 1 451 ? 27.230 3.337 62.586 1.00 58.47 451 GLU A N 1
ATOM 2460 C CA . GLU A 1 451 ? 28.042 2.423 61.741 1.00 66.40 451 GLU A CA 1
ATOM 2461 C C . GLU A 1 451 ? 28.714 1.395 62.659 1.00 66.65 451 GLU A C 1
ATOM 2462 O O . GLU A 1 451 ? 28.681 0.202 62.338 1.00 70.62 451 GLU A O 1
ATOM 2468 N N . TRP A 1 452 ? 29.288 1.853 63.771 1.00 63.74 452 TRP A N 1
ATOM 2469 C CA . TRP A 1 452 ? 29.929 1.005 64.810 1.00 67.85 452 TRP A CA 1
ATOM 2470 C C . TRP A 1 452 ? 28.917 -0.015 65.368 1.00 67.12 452 TRP A C 1
ATOM 2471 O O . TRP A 1 452 ? 29.180 -1.225 65.264 1.00 73.04 452 TRP A O 1
ATOM 2482 N N . LEU A 1 453 ? 27.797 0.445 65.924 1.00 54.49 453 LEU A N 1
ATOM 2483 C CA . LEU A 1 453 ? 26.733 -0.435 66.462 1.00 56.48 453 LEU A CA 1
ATOM 2484 C C . LEU A 1 453 ? 26.347 -1.476 65.409 1.00 59.61 453 LEU A C 1
ATOM 2485 O O . LEU A 1 453 ? 26.136 -2.641 65.764 1.00 67.75 453 LEU A O 1
ATOM 2490 N N . LYS A 1 454 ? 26.224 -1.057 64.157 1.00 65.91 454 LYS A N 1
ATOM 2491 C CA . LYS A 1 454 ? 25.768 -1.940 63.050 1.00 68.17 454 LYS A CA 1
ATOM 2492 C C . LYS A 1 454 ? 26.677 -3.167 62.976 1.00 72.82 454 LYS A C 1
ATOM 2493 O O . LYS A 1 454 ? 26.175 -4.248 62.637 1.00 74.66 454 LYS A O 1
ATOM 2499 N N . ASP A 1 455 ? 27.970 -2.995 63.250 1.00 71.65 455 ASP A N 1
ATOM 2500 C CA . ASP A 1 455 ? 28.970 -4.070 63.031 1.00 82.06 455 ASP A CA 1
ATOM 2501 C C . ASP A 1 455 ? 29.474 -4.649 64.363 1.00 80.79 455 ASP A C 1
ATOM 2502 O O . ASP A 1 455 ? 30.411 -5.478 64.315 1.00 77.06 455 ASP A O 1
ATOM 2507 N N . ASN A 1 456 ? 28.902 -4.261 65.504 1.00 75.30 456 ASN A N 1
ATOM 2508 C CA . ASN A 1 456 ? 29.240 -4.943 66.781 1.00 74.34 456 ASN A CA 1
ATOM 2509 C C . ASN A 1 456 ? 28.068 -4.806 67.756 1.00 68.67 456 ASN A C 1
ATOM 2510 O O . ASN A 1 456 ? 28.309 -4.487 68.934 1.00 69.11 456 ASN A O 1
ATOM 2515 N N . VAL A 1 457 ? 26.852 -5.039 67.275 1.00 61.75 457 VAL A N 1
ATOM 2516 C CA . VAL A 1 457 ? 25.677 -5.244 68.164 1.00 62.83 457 VAL A CA 1
ATOM 2517 C C . VAL A 1 457 ? 25.100 -6.582 67.717 1.00 74.47 457 VAL A C 1
ATOM 2518 O O . VAL A 1 457 ? 25.335 -6.961 66.537 1.00 72.97 457 VAL A O 1
ATOM 2522 N N . LYS A 1 458 ? 24.475 -7.319 68.632 1.00 78.61 458 LYS A N 1
ATOM 2523 C CA . LYS A 1 458 ? 23.973 -8.673 68.301 1.00 79.79 458 LYS A CA 1
ATOM 2524 C C . LYS A 1 458 ? 22.728 -8.527 67.416 1.00 69.85 458 LYS A C 1
ATOM 2525 O O . LYS A 1 458 ? 21.700 -8.020 67.927 1.00 59.35 458 LYS A O 1
ATOM 2531 N N . ARG A 1 459 ? 22.813 -8.959 66.151 1.00 67.27 459 ARG A N 1
ATOM 2532 C CA . ARG A 1 459 ? 21.631 -9.007 65.244 1.00 71.21 459 ARG A CA 1
ATOM 2533 C C . ARG A 1 459 ? 20.862 -10.312 65.420 1.00 71.15 459 ARG A C 1
ATOM 2534 O O . ARG A 1 459 ? 21.497 -11.386 65.316 1.00 73.72 459 ARG A O 1
ATOM 2542 N N . HIS A 1 460 ? 19.541 -10.206 65.567 1.00 69.55 460 HIS A N 1
ATOM 2543 C CA . HIS A 1 460 ? 18.570 -11.296 65.291 1.00 71.96 460 HIS A CA 1
ATOM 2544 C C . HIS A 1 460 ? 17.597 -10.837 64.203 1.00 69.58 460 HIS A C 1
ATOM 2545 O O . HIS A 1 460 ? 16.766 -9.967 64.493 1.00 74.19 460 HIS A O 1
ATOM 2552 N N . VAL A 1 461 ? 17.708 -11.397 62.995 1.00 66.49 461 VAL A N 1
ATOM 2553 C CA . VAL A 1 461 ? 16.714 -11.200 61.891 1.00 65.35 461 VAL A CA 1
ATOM 2554 C C . VAL A 1 461 ? 15.680 -12.334 61.934 1.00 58.88 461 VAL A C 1
ATOM 2555 O O . VAL A 1 461 ? 16.040 -13.437 61.553 1.00 55.74 461 VAL A O 1
ATOM 2559 N N . LEU A 1 462 ? 14.447 -12.049 62.364 1.00 60.10 462 LEU A N 1
ATOM 2560 C CA . LEU A 1 462 ? 13.257 -12.941 62.247 1.00 66.74 462 LEU A CA 1
ATOM 2561 C C . LEU A 1 462 ? 12.864 -13.045 60.771 1.00 72.63 462 LEU A C 1
ATOM 2562 O O . LEU A 1 462 ? 13.183 -12.159 59.982 1.00 64.69 462 LEU A O 1
ATOM 2567 N N . PRO A 1 463 ? 12.139 -14.102 60.333 1.00 75.49 463 PRO A N 1
ATOM 2568 C CA . PRO A 1 463 ? 11.737 -14.234 58.937 1.00 76.99 463 PRO A CA 1
ATOM 2569 C C . PRO A 1 463 ? 10.289 -13.763 58.738 1.00 77.01 463 PRO A C 1
ATOM 2570 O O . PRO A 1 463 ? 9.564 -13.649 59.718 1.00 72.50 463 PRO A O 1
ATOM 2574 N N . TYR A 1 464 ? 9.917 -13.485 57.484 1.00 77.63 464 TYR A N 1
ATOM 2575 C CA . TYR A 1 464 ? 8.558 -13.045 57.071 1.00 71.53 464 TYR A CA 1
ATOM 2576 C C . TYR A 1 464 ? 7.606 -14.232 57.200 1.00 77.73 464 TYR A C 1
ATOM 2577 O O . TYR A 1 464 ? 8.018 -15.365 56.859 1.00 76.94 464 TYR A O 1
ATOM 2586 N N . THR A 1 465 ? 6.381 -13.971 57.657 1.00 82.30 465 THR A N 1
ATOM 2587 C CA . THR A 1 465 ? 5.266 -14.958 57.685 1.00 92.93 465 THR A CA 1
ATOM 2588 C C . THR A 1 465 ? 3.993 -14.267 57.177 1.00 92.87 465 THR A C 1
ATOM 2589 O O . THR A 1 465 ? 3.836 -13.055 57.455 1.00 77.63 465 THR A O 1
ATOM 2593 N N . ALA A 1 466 ? 3.144 -15.013 56.453 1.00 101.76 466 ALA A N 1
ATOM 2594 C CA . ALA A 1 466 ? 1.794 -14.602 55.990 1.00 104.83 466 ALA A CA 1
ATOM 2595 C C . ALA A 1 466 ? 0.946 -14.127 57.182 1.00 107.18 466 ALA A C 1
ATOM 2596 O O . ALA A 1 466 ? 0.704 -12.940 57.414 1.00 98.71 466 ALA A O 1
ATOM 2598 N N . VAL B 1 138 ? 13.842 49.769 62.084 1.00 107.97 138 VAL B N 1
ATOM 2599 C CA . VAL B 1 138 ? 12.826 49.162 63.004 1.00 106.93 138 VAL B CA 1
ATOM 2600 C C . VAL B 1 138 ? 13.543 48.182 63.943 1.00 105.02 138 VAL B C 1
ATOM 2601 O O . VAL B 1 138 ? 14.686 47.775 63.634 1.00 93.94 138 VAL B O 1
ATOM 2605 N N . ALA B 1 139 ? 12.897 47.863 65.070 1.00 107.86 139 ALA B N 1
ATOM 2606 C CA . ALA B 1 139 ? 13.147 46.647 65.880 1.00 110.19 139 ALA B CA 1
ATOM 2607 C C . ALA B 1 139 ? 12.717 45.450 65.045 1.00 105.29 139 ALA B C 1
ATOM 2608 O O . ALA B 1 139 ? 11.743 45.552 64.302 1.00 107.97 139 ALA B O 1
ATOM 2610 N N . PRO B 1 140 ? 13.405 44.289 65.115 1.00 102.48 140 PRO B N 1
ATOM 2611 C CA . PRO B 1 140 ? 12.952 43.121 64.365 1.00 99.68 140 PRO B CA 1
ATOM 2612 C C . PRO B 1 140 ? 11.509 42.836 64.772 1.00 85.99 140 PRO B C 1
ATOM 2613 O O . PRO B 1 140 ? 11.108 43.187 65.878 1.00 71.64 140 PRO B O 1
ATOM 2617 N N . PRO B 1 141 ? 10.674 42.255 63.880 1.00 83.19 141 PRO B N 1
ATOM 2618 C CA . PRO B 1 141 ? 9.387 41.686 64.295 1.00 81.75 141 PRO B CA 1
ATOM 2619 C C . PRO B 1 141 ? 9.624 40.397 65.108 1.00 69.22 141 PRO B C 1
ATOM 2620 O O . PRO B 1 141 ? 10.713 39.834 65.003 1.00 51.60 141 PRO B O 1
ATOM 2624 N N . VAL B 1 142 ? 8.642 39.956 65.906 1.00 64.78 142 VAL B N 1
ATOM 2625 C CA . VAL B 1 142 ? 8.857 38.830 66.869 1.00 61.80 142 VAL B CA 1
ATOM 2626 C C . VAL B 1 142 ? 8.392 37.515 66.232 1.00 55.61 142 VAL B C 1
ATOM 2627 O O . VAL B 1 142 ? 7.153 37.326 65.999 1.00 47.20 142 VAL B O 1
ATOM 2631 N N . VAL B 1 143 ? 9.375 36.659 65.945 1.00 48.88 143 VAL B N 1
ATOM 2632 C CA . VAL B 1 143 ? 9.153 35.254 65.497 1.00 54.55 143 VAL B CA 1
ATOM 2633 C C . VAL B 1 143 ? 9.468 34.305 66.666 1.00 44.50 143 VAL B C 1
ATOM 2634 O O . VAL B 1 143 ? 10.613 34.271 67.172 1.00 34.41 143 VAL B O 1
ATOM 2638 N N . TRP B 1 144 ? 8.453 33.564 67.091 1.00 41.83 144 TRP B N 1
ATOM 2639 C CA . TRP B 1 144 ? 8.605 32.453 68.058 1.00 45.32 144 TRP B CA 1
ATOM 2640 C C . TRP B 1 144 ? 9.083 31.184 67.330 1.00 44.50 144 TRP B C 1
ATOM 2641 O O . TRP B 1 144 ? 8.225 30.451 66.800 1.00 48.19 144 TRP B O 1
ATOM 2652 N N . ARG B 1 145 ? 10.397 30.936 67.325 1.00 46.76 145 ARG B N 1
ATOM 2653 C CA . ARG B 1 145 ? 11.016 29.646 66.909 1.00 50.51 145 ARG B CA 1
ATOM 2654 C C . ARG B 1 145 ? 10.524 28.545 67.856 1.00 50.84 145 ARG B C 1
ATOM 2655 O O . ARG B 1 145 ? 10.010 27.524 67.357 1.00 52.78 145 ARG B O 1
ATOM 2663 N N . THR B 1 146 ? 10.608 28.764 69.171 1.00 53.37 146 THR B N 1
ATOM 2664 C CA . THR B 1 146 ? 9.866 27.942 70.169 1.00 47.77 146 THR B CA 1
ATOM 2665 C C . THR B 1 146 ? 8.471 28.525 70.266 1.00 43.74 146 THR B C 1
ATOM 2666 O O . THR B 1 146 ? 8.326 29.643 70.706 1.00 43.98 146 THR B O 1
ATOM 2670 N N . PRO B 1 147 ? 7.421 27.843 69.774 1.00 48.46 147 PRO B N 1
ATOM 2671 C CA . PRO B 1 147 ? 6.052 28.314 69.979 1.00 49.40 147 PRO B CA 1
ATOM 2672 C C . PRO B 1 147 ? 5.742 28.716 71.429 1.00 48.60 147 PRO B C 1
ATOM 2673 O O . PRO B 1 147 ? 6.243 28.093 72.348 1.00 46.16 147 PRO B O 1
ATOM 2677 N N . LEU B 1 148 ? 4.915 29.754 71.556 1.00 47.13 148 LEU B N 1
ATOM 2678 C CA . LEU B 1 148 ? 4.369 30.282 72.820 1.00 50.96 148 LEU B CA 1
ATOM 2679 C C . LEU B 1 148 ? 3.602 29.184 73.563 1.00 52.83 148 LEU B C 1
ATOM 2680 O O . LEU B 1 148 ? 3.901 28.969 74.744 1.00 56.29 148 LEU B O 1
ATOM 2685 N N . GLU B 1 149 ? 2.656 28.518 72.902 1.00 57.77 149 GLU B N 1
ATOM 2686 C CA . GLU B 1 149 ? 1.886 27.364 73.466 1.00 58.31 149 GLU B CA 1
ATOM 2687 C C . GLU B 1 149 ? 2.814 26.335 74.145 1.00 50.35 149 GLU B C 1
ATOM 2688 O O . GLU B 1 149 ? 2.366 25.731 75.099 1.00 53.64 149 GLU B O 1
ATOM 2694 N N . GLU B 1 150 ? 4.062 26.165 73.704 1.00 53.66 150 GLU B N 1
ATOM 2695 C CA . GLU B 1 150 ? 4.991 25.067 74.114 1.00 62.54 150 GLU B CA 1
ATOM 2696 C C . GLU B 1 150 ? 6.160 25.629 74.944 1.00 59.09 150 GLU B C 1
ATOM 2697 O O . GLU B 1 150 ? 7.193 24.930 75.124 1.00 52.67 150 GLU B O 1
ATOM 2703 N N . LEU B 1 151 ? 6.017 26.869 75.407 1.00 58.71 151 LEU B N 1
ATOM 2704 C CA . LEU B 1 151 ? 7.025 27.578 76.233 1.00 54.60 151 LEU B CA 1
ATOM 2705 C C . LEU B 1 151 ? 7.081 26.917 77.618 1.00 54.55 151 LEU B C 1
ATOM 2706 O O . LEU B 1 151 ? 6.015 26.762 78.267 1.00 49.60 151 LEU B O 1
ATOM 2711 N N . GLU B 1 152 ? 8.276 26.479 78.009 1.00 56.26 152 GLU B N 1
ATOM 2712 C CA . GLU B 1 152 ? 8.547 25.833 79.311 1.00 62.16 152 GLU B CA 1
ATOM 2713 C C . GLU B 1 152 ? 9.599 26.661 80.044 1.00 59.82 152 GLU B C 1
ATOM 2714 O O . GLU B 1 152 ? 10.481 27.225 79.397 1.00 53.01 152 GLU B O 1
ATOM 2720 N N . VAL B 1 153 ? 9.525 26.678 81.365 1.00 64.31 153 VAL B N 1
ATOM 2721 C CA . VAL B 1 153 ? 10.581 27.268 82.225 1.00 62.17 153 VAL B CA 1
ATOM 2722 C C . VAL B 1 153 ? 11.037 26.168 83.184 1.00 59.45 153 VAL B C 1
ATOM 2723 O O . VAL B 1 153 ? 10.179 25.397 83.631 1.00 57.22 153 VAL B O 1
ATOM 2727 N N . THR B 1 154 ? 12.343 26.022 83.389 1.00 58.71 154 THR B N 1
ATOM 2728 C CA . THR B 1 154 ? 12.897 25.132 84.431 1.00 67.01 154 THR B CA 1
ATOM 2729 C C . THR B 1 154 ? 13.562 26.021 85.480 1.00 69.08 154 THR B C 1
ATOM 2730 O O . THR B 1 154 ? 14.102 27.066 85.088 1.00 73.82 154 THR B O 1
ATOM 2734 N N . ILE B 1 155 ? 13.500 25.623 86.752 1.00 71.01 155 ILE B N 1
ATOM 2735 C CA . ILE B 1 155 ? 14.337 26.202 87.847 1.00 72.06 155 ILE B CA 1
ATOM 2736 C C . ILE B 1 155 ? 15.098 25.064 88.533 1.00 69.73 155 ILE B C 1
ATOM 2737 O O . ILE B 1 155 ? 14.488 24.011 88.808 1.00 59.75 155 ILE B O 1
ATOM 2742 N N . ARG B 1 156 ? 16.397 25.265 88.771 1.00 76.95 156 ARG B N 1
ATOM 2743 C CA . ARG B 1 156 ? 17.193 24.432 89.709 1.00 81.84 156 ARG B CA 1
ATOM 2744 C C . ARG B 1 156 ? 17.022 24.978 91.129 1.00 74.52 156 ARG B C 1
ATOM 2745 O O . ARG B 1 156 ? 17.260 26.193 91.329 1.00 62.90 156 ARG B O 1
ATOM 2753 N N . ASP B 1 157 ? 16.622 24.099 92.057 1.00 71.11 157 ASP B N 1
ATOM 2754 C CA . ASP B 1 157 ? 16.810 24.266 93.522 1.00 67.80 157 ASP B CA 1
ATOM 2755 C C . ASP B 1 157 ? 18.251 24.726 93.761 1.00 64.27 157 ASP B C 1
ATOM 2756 O O . ASP B 1 157 ? 19.153 24.198 93.072 1.00 55.06 157 ASP B O 1
ATOM 2761 N N . THR B 1 158 ? 18.454 25.683 94.675 1.00 59.14 158 THR B N 1
ATOM 2762 C CA . THR B 1 158 ? 19.780 26.307 94.928 1.00 58.62 158 THR B CA 1
ATOM 2763 C C . THR B 1 158 ? 20.462 25.659 96.134 1.00 59.61 158 THR B C 1
ATOM 2764 O O . THR B 1 158 ? 21.559 26.145 96.504 1.00 59.25 158 THR B O 1
ATOM 2768 N N . GLY B 1 159 ? 19.840 24.636 96.735 1.00 56.62 159 GLY B N 1
ATOM 2769 C CA . GLY B 1 159 ? 20.407 23.935 97.903 1.00 59.69 159 GLY B CA 1
ATOM 2770 C C . GLY B 1 159 ? 19.630 22.697 98.308 1.00 59.20 159 GLY B C 1
ATOM 2771 O O . GLY B 1 159 ? 18.476 22.537 97.885 1.00 59.36 159 GLY B O 1
ATOM 2772 N N . ASP B 1 160 ? 20.286 21.837 99.084 1.00 57.78 160 ASP B N 1
ATOM 2773 C CA . ASP B 1 160 ? 19.706 20.626 99.713 1.00 53.91 160 ASP B CA 1
ATOM 2774 C C . ASP B 1 160 ? 19.927 20.725 101.236 1.00 55.37 160 ASP B C 1
ATOM 2775 O O . ASP B 1 160 ? 20.351 21.794 101.723 1.00 53.25 160 ASP B O 1
ATOM 2780 N N . PHE B 1 161 ? 19.657 19.647 101.976 1.00 51.50 161 PHE B N 1
ATOM 2781 C CA . PHE B 1 161 ? 19.798 19.617 103.447 1.00 48.35 161 PHE B CA 1
ATOM 2782 C C . PHE B 1 161 ? 21.271 19.832 103.804 1.00 52.96 161 PHE B C 1
ATOM 2783 O O . PHE B 1 161 ? 21.544 20.654 104.698 1.00 51.46 161 PHE B O 1
ATOM 2791 N N . SER B 1 162 ? 22.182 19.108 103.145 1.00 49.15 162 SER B N 1
ATOM 2792 C CA . SER B 1 162 ? 23.637 19.158 103.448 1.00 53.37 162 SER B CA 1
ATOM 2793 C C . SER B 1 162 ? 24.114 20.629 103.444 1.00 54.99 162 SER B C 1
ATOM 2794 O O . SER B 1 162 ? 24.913 21.004 104.321 1.00 55.13 162 SER B O 1
ATOM 2797 N N . THR B 1 163 ? 23.557 21.439 102.541 1.00 53.69 163 THR B N 1
ATOM 2798 C CA . THR B 1 163 ? 23.865 22.871 102.301 1.00 50.19 163 THR B CA 1
ATOM 2799 C C . THR B 1 163 ? 23.274 23.763 103.396 1.00 55.82 163 THR B C 1
ATOM 2800 O O . THR B 1 163 ? 23.975 24.700 103.859 1.00 61.10 163 THR B O 1
ATOM 2804 N N . ASP B 1 164 ? 22.002 23.543 103.729 1.00 57.38 164 ASP B N 1
ATOM 2805 C CA . ASP B 1 164 ? 21.281 24.310 104.778 1.00 55.65 164 ASP B CA 1
ATOM 2806 C C . ASP B 1 164 ? 21.983 24.051 106.120 1.00 54.21 164 ASP B C 1
ATOM 2807 O O . ASP B 1 164 ? 22.142 25.004 106.896 1.00 61.10 164 ASP B O 1
ATOM 2812 N N . ALA B 1 165 ? 22.405 22.804 106.351 1.00 45.36 165 ALA B N 1
ATOM 2813 C CA . ALA B 1 165 ? 23.130 22.322 107.546 1.00 45.04 165 ALA B CA 1
ATOM 2814 C C . ALA B 1 165 ? 24.460 23.064 107.682 1.00 45.13 165 ALA B C 1
ATOM 2815 O O . ALA B 1 165 ? 24.769 23.512 108.810 1.00 46.37 165 ALA B O 1
ATOM 2817 N N . ALA B 1 166 ? 25.217 23.184 106.586 1.00 42.64 166 ALA B N 1
ATOM 2818 C CA . ALA B 1 166 ? 26.515 23.904 106.537 1.00 40.73 166 ALA B CA 1
ATOM 2819 C C . ALA B 1 166 ? 26.308 25.413 106.779 1.00 41.05 166 ALA B C 1
ATOM 2820 O O . ALA B 1 166 ? 27.098 26.026 107.538 1.00 47.76 166 ALA B O 1
ATOM 2822 N N . ALA B 1 167 ? 25.280 26.015 106.192 1.00 36.84 167 ALA B N 1
ATOM 2823 C CA . ALA B 1 167 ? 24.996 27.449 106.420 1.00 39.74 167 ALA B CA 1
ATOM 2824 C C . ALA B 1 167 ? 24.632 27.662 107.889 1.00 41.03 167 ALA B C 1
ATOM 2825 O O . ALA B 1 167 ? 25.026 28.699 108.453 1.00 43.87 167 ALA B O 1
ATOM 2827 N N . ALA B 1 168 ? 23.874 26.723 108.461 1.00 43.10 168 ALA B N 1
ATOM 2828 C CA . ALA B 1 168 ? 23.395 26.751 109.861 1.00 42.07 168 ALA B CA 1
ATOM 2829 C C . ALA B 1 168 ? 24.598 26.654 110.806 1.00 40.21 168 ALA B C 1
ATOM 2830 O O . ALA B 1 168 ? 24.676 27.443 111.768 1.00 39.30 168 ALA B O 1
ATOM 2832 N N . ASP B 1 169 ? 25.495 25.711 110.538 1.00 36.68 169 ASP B N 1
ATOM 2833 C CA . ASP B 1 169 ? 26.751 25.552 111.306 1.00 38.09 169 ASP B CA 1
ATOM 2834 C C . ASP B 1 169 ? 27.533 26.877 111.223 1.00 40.62 169 ASP B C 1
ATOM 2835 O O . ASP B 1 169 ? 27.945 27.370 112.285 1.00 40.62 169 ASP B O 1
ATOM 2840 N N . ASP B 1 170 ? 27.615 27.536 110.064 1.00 42.01 170 ASP B N 1
ATOM 2841 C CA . ASP B 1 170 ? 28.384 28.806 109.968 1.00 42.88 170 ASP B CA 1
ATOM 2842 C C . ASP B 1 170 ? 27.717 29.902 110.795 1.00 41.63 170 ASP B C 1
ATOM 2843 O O . ASP B 1 170 ? 28.434 30.687 111.415 1.00 48.28 170 ASP B O 1
ATOM 2848 N N . LEU B 1 171 ? 26.392 29.944 110.847 1.00 45.20 171 LEU B N 1
ATOM 2849 C CA . LEU B 1 171 ? 25.665 30.952 111.660 1.00 44.29 171 LEU B CA 1
ATOM 2850 C C . LEU B 1 171 ? 25.887 30.685 113.152 1.00 42.23 171 LEU B C 1
ATOM 2851 O O . LEU B 1 171 ? 25.980 31.645 113.927 1.00 38.39 171 LEU B O 1
ATOM 2856 N N . ILE B 1 172 ? 25.958 29.413 113.533 1.00 38.49 172 ILE B N 1
ATOM 2857 C CA . ILE B 1 172 ? 26.123 29.002 114.947 1.00 39.65 172 ILE B CA 1
ATOM 2858 C C . ILE B 1 172 ? 27.508 29.469 115.380 1.00 37.97 172 ILE B C 1
ATOM 2859 O O . ILE B 1 172 ? 27.629 30.024 116.503 1.00 38.16 172 ILE B O 1
ATOM 2864 N N . ARG B 1 173 ? 28.491 29.339 114.493 1.00 36.21 173 ARG B N 1
ATOM 2865 C CA . ARG B 1 173 ? 29.864 29.824 114.769 1.00 35.40 173 ARG B CA 1
ATOM 2866 C C . ARG B 1 173 ? 29.855 31.350 114.900 1.00 36.34 173 ARG B C 1
ATOM 2867 O O . ARG B 1 173 ? 30.561 31.865 115.778 1.00 44.85 173 ARG B O 1
ATOM 2875 N N . GLN B 1 174 ? 29.044 32.048 114.121 1.00 34.11 174 GLN B N 1
ATOM 2876 C CA . GLN B 1 174 ? 29.055 33.526 114.137 1.00 38.18 174 GLN B CA 1
ATOM 2877 C C . GLN B 1 174 ? 28.362 34.004 115.405 1.00 40.75 174 GLN B C 1
ATOM 2878 O O . GLN B 1 174 ? 28.743 35.066 115.930 1.00 47.87 174 GLN B O 1
ATOM 2884 N N . TYR B 1 175 ? 27.363 33.272 115.878 1.00 43.12 175 TYR B N 1
ATOM 2885 C CA . TYR B 1 175 ? 26.701 33.594 117.160 1.00 38.97 175 TYR B CA 1
ATOM 2886 C C . TYR B 1 175 ? 27.740 33.400 118.266 1.00 36.50 175 TYR B C 1
ATOM 2887 O O . TYR B 1 175 ? 27.903 34.264 119.134 1.00 36.09 175 TYR B O 1
ATOM 2896 N N . ARG B 1 176 ? 28.402 32.250 118.235 1.00 31.49 176 ARG B N 1
ATOM 2897 C CA . ARG B 1 176 ? 29.439 31.895 119.212 1.00 31.00 176 ARG B CA 1
ATOM 2898 C C . ARG B 1 176 ? 30.519 32.980 119.248 1.00 32.66 176 ARG B C 1
ATOM 2899 O O . ARG B 1 176 ? 30.915 33.313 120.365 1.00 34.85 176 ARG B O 1
ATOM 2907 N N . LYS B 1 177 ? 30.926 33.539 118.101 1.00 33.79 177 LYS B N 1
ATOM 2908 C CA . LYS B 1 177 ? 31.988 34.575 117.992 1.00 34.54 177 LYS B CA 1
ATOM 2909 C C . LYS B 1 177 ? 31.535 35.847 118.710 1.00 37.16 177 LYS B C 1
ATOM 2910 O O . LYS B 1 177 ? 32.398 36.583 119.240 1.00 43.09 177 LYS B O 1
ATOM 2916 N N . GLN B 1 178 ? 30.237 36.102 118.796 1.00 36.67 178 GLN B N 1
ATOM 2917 C CA . GLN B 1 178 ? 29.768 37.264 119.594 1.00 42.71 178 GLN B CA 1
ATOM 2918 C C . GLN B 1 178 ? 30.220 37.083 121.048 1.00 39.09 178 GLN B C 1
ATOM 2919 O O . GLN B 1 178 ? 30.364 38.085 121.733 1.00 43.21 178 GLN B O 1
ATOM 2925 N N . HIS B 1 179 ? 30.403 35.849 121.505 1.00 38.37 179 HIS B N 1
ATOM 2926 C CA . HIS B 1 179 ? 30.755 35.499 122.906 1.00 40.50 179 HIS B CA 1
ATOM 2927 C C . HIS B 1 179 ? 32.190 34.950 122.953 1.00 38.38 179 HIS B C 1
ATOM 2928 O O . HIS B 1 179 ? 32.536 34.249 123.911 1.00 34.29 179 HIS B O 1
ATOM 2935 N N . GLY B 1 180 ? 33.000 35.240 121.933 1.00 33.68 180 GLY B N 1
ATOM 2936 C CA . GLY B 1 180 ? 34.317 34.614 121.774 1.00 34.42 180 GLY B CA 1
ATOM 2937 C C . GLY B 1 180 ? 35.395 35.344 122.555 1.00 32.93 180 GLY B C 1
ATOM 2938 O O . GLY B 1 180 ? 35.248 36.538 122.860 1.00 31.98 180 GLY B O 1
ATOM 2939 N N . PHE B 1 181 ? 36.505 34.658 122.775 1.00 33.46 181 PHE B N 1
ATOM 2940 C CA . PHE B 1 181 ? 37.696 35.233 123.439 1.00 30.84 181 PHE B CA 1
ATOM 2941 C C . PHE B 1 181 ? 38.662 35.628 122.331 1.00 28.43 181 PHE B C 1
ATOM 2942 O O . PHE B 1 181 ? 38.895 34.851 121.453 1.00 25.70 181 PHE B O 1
ATOM 2950 N N . SER B 1 182 ? 39.205 36.827 122.400 1.00 28.06 182 SER B N 1
ATOM 2951 C CA . SER B 1 182 ? 40.097 37.283 121.324 1.00 25.55 182 SER B CA 1
ATOM 2952 C C . SER B 1 182 ? 41.462 37.708 121.866 1.00 29.70 182 SER B C 1
ATOM 2953 O O . SER B 1 182 ? 41.605 37.906 123.041 1.00 32.20 182 SER B O 1
ATOM 2956 N N . ARG B 1 183 ? 42.437 37.768 120.975 1.00 29.24 183 ARG B N 1
ATOM 2957 C CA . ARG B 1 183 ? 43.801 38.250 121.266 1.00 27.51 183 ARG B CA 1
ATOM 2958 C C . ARG B 1 183 ? 44.399 38.759 119.968 1.00 28.07 183 ARG B C 1
ATOM 2959 O O . ARG B 1 183 ? 43.993 38.317 118.930 1.00 30.31 183 ARG B O 1
ATOM 2967 N N . VAL B 1 184 ? 45.319 39.694 120.081 1.00 28.33 184 VAL B N 1
ATOM 2968 C CA . VAL B 1 184 ? 46.058 40.298 118.952 1.00 27.30 184 VAL B CA 1
ATOM 2969 C C . VAL B 1 184 ? 46.950 39.252 118.303 1.00 28.67 184 VAL B C 1
ATOM 2970 O O . VAL B 1 184 ? 47.686 38.567 119.043 1.00 30.77 184 VAL B O 1
ATOM 2974 N N . VAL B 1 185 ? 46.901 39.201 116.973 1.00 27.61 185 VAL B N 1
ATOM 2975 C CA . VAL B 1 185 ? 47.712 38.287 116.125 1.00 29.92 185 VAL B CA 1
ATOM 2976 C C . VAL B 1 185 ? 49.153 38.788 116.077 1.00 29.45 185 VAL B C 1
ATOM 2977 O O . VAL B 1 185 ? 49.348 39.994 115.903 1.00 26.04 185 VAL B O 1
ATOM 2981 N N . ALA B 1 186 ? 50.111 37.870 116.267 1.00 34.00 186 ALA B N 1
ATOM 2982 C CA . ALA B 1 186 ? 51.572 38.108 116.118 1.00 36.05 186 ALA B CA 1
ATOM 2983 C C . ALA B 1 186 ? 52.228 36.855 115.541 1.00 38.39 186 ALA B C 1
ATOM 2984 O O . ALA B 1 186 ? 51.759 35.746 115.861 1.00 38.58 186 ALA B O 1
ATOM 2986 N N . GLY B 1 187 ? 53.239 37.050 114.681 1.00 41.68 187 GLY B N 1
ATOM 2987 C CA . GLY B 1 187 ? 54.046 35.968 114.080 1.00 42.23 187 GLY B CA 1
ATOM 2988 C C . GLY B 1 187 ? 53.431 35.394 112.814 1.00 46.25 187 GLY B C 1
ATOM 2989 O O . GLY B 1 187 ? 54.083 34.520 112.187 1.00 52.77 187 GLY B O 1
ATOM 2990 N N . ARG B 1 188 ? 52.225 35.830 112.434 1.00 44.07 188 ARG B N 1
ATOM 2991 C CA . ARG B 1 188 ? 51.648 35.500 111.103 1.00 37.74 188 ARG B CA 1
ATOM 2992 C C . ARG B 1 188 ? 50.839 36.673 110.564 1.00 34.12 188 ARG B C 1
ATOM 2993 O O . ARG B 1 188 ? 50.793 37.745 111.190 1.00 36.57 188 ARG B O 1
ATOM 3001 N N . GLY B 1 189 ? 50.304 36.462 109.377 1.00 31.16 189 GLY B N 1
ATOM 3002 C CA . GLY B 1 189 ? 49.496 37.437 108.640 1.00 30.69 189 GLY B CA 1
ATOM 3003 C C . GLY B 1 189 ? 48.076 36.948 108.583 1.00 28.20 189 GLY B C 1
ATOM 3004 O O . GLY B 1 189 ? 47.824 35.834 109.022 1.00 27.59 189 GLY B O 1
ATOM 3005 N N . LEU B 1 190 ? 47.194 37.773 108.053 1.00 28.01 190 LEU B N 1
ATOM 3006 C CA . LEU B 1 190 ? 45.723 37.584 108.113 1.00 29.01 190 LEU B CA 1
ATOM 3007 C C . LEU B 1 190 ? 45.321 36.189 107.633 1.00 27.63 190 LEU B C 1
ATOM 3008 O O . LEU B 1 190 ? 45.819 35.770 106.633 1.00 27.71 190 LEU B O 1
ATOM 3013 N N . GLN B 1 191 ? 44.387 35.533 108.309 1.00 32.87 191 GLN B N 1
ATOM 3014 C CA . GLN B 1 191 ? 43.752 34.282 107.825 1.00 33.44 191 GLN B CA 1
ATOM 3015 C C . GLN B 1 191 ? 42.228 34.300 108.010 1.00 36.13 191 GLN B C 1
ATOM 3016 O O . GLN B 1 191 ? 41.720 35.103 108.810 1.00 32.91 191 GLN B O 1
ATOM 3022 N N . LEU B 1 192 ? 41.544 33.438 107.254 1.00 37.37 192 LEU B N 1
ATOM 3023 C CA . LEU B 1 192 ? 40.111 33.150 107.434 1.00 34.81 192 LEU B CA 1
ATOM 3024 C C . LEU B 1 192 ? 39.967 32.683 108.874 1.00 35.81 192 LEU B C 1
ATOM 3025 O O . LEU B 1 192 ? 40.733 31.774 109.247 1.00 41.24 192 LEU B O 1
ATOM 3030 N N . GLY B 1 193 ? 39.040 33.281 109.632 1.00 34.25 193 GLY B N 1
ATOM 3031 C CA . GLY B 1 193 ? 38.903 33.156 111.104 1.00 31.96 193 GLY B CA 1
ATOM 3032 C C . GLY B 1 193 ? 39.093 34.496 111.801 1.00 33.25 193 GLY B C 1
ATOM 3033 O O . GLY B 1 193 ? 38.355 34.789 112.768 1.00 29.08 193 GLY B O 1
ATOM 3034 N N . ASP B 1 194 ? 40.072 35.280 111.339 1.00 32.76 194 ASP B N 1
ATOM 3035 C CA . ASP B 1 194 ? 40.528 36.518 112.014 1.00 31.63 194 ASP B CA 1
ATOM 3036 C C . ASP B 1 194 ? 39.486 37.607 111.783 1.00 28.65 194 ASP B C 1
ATOM 3037 O O . ASP B 1 194 ? 38.626 37.440 110.929 1.00 31.73 194 ASP B O 1
ATOM 3042 N N . THR B 1 195 ? 39.706 38.708 112.470 1.00 26.38 195 THR B N 1
ATOM 3043 C CA . THR B 1 195 ? 38.889 39.922 112.626 1.00 26.77 195 THR B CA 1
ATOM 3044 C C . THR B 1 195 ? 39.921 41.040 112.558 1.00 22.76 195 THR B C 1
ATOM 3045 O O . THR B 1 195 ? 41.072 40.781 112.941 1.00 22.54 195 THR B O 1
ATOM 3049 N N . LEU B 1 196 ? 39.573 42.206 112.047 1.00 22.58 196 LEU B N 1
ATOM 3050 C CA . LEU B 1 196 ? 40.579 43.267 111.869 1.00 25.17 196 LEU B CA 1
ATOM 3051 C C . LEU B 1 196 ? 39.899 44.635 111.802 1.00 25.97 196 LEU B C 1
ATOM 3052 O O . LEU B 1 196 ? 38.671 44.710 111.647 1.00 29.14 196 LEU B O 1
ATOM 3057 N N . VAL B 1 197 ? 40.689 45.664 112.044 1.00 26.42 197 VAL B N 1
ATOM 3058 C CA . VAL B 1 197 ? 40.326 47.097 111.904 1.00 29.80 197 VAL B CA 1
ATOM 3059 C C . VAL B 1 197 ? 41.218 47.642 110.780 1.00 27.91 197 VAL B C 1
ATOM 3060 O O . VAL B 1 197 ? 42.392 47.423 110.864 1.00 30.68 197 VAL B O 1
ATOM 3064 N N . ILE B 1 198 ? 40.692 48.401 109.831 1.00 28.31 198 ILE B N 1
ATOM 3065 C CA . ILE B 1 198 ? 41.425 48.817 108.606 1.00 30.85 198 ILE B CA 1
ATOM 3066 C C . ILE B 1 198 ? 41.029 50.237 108.204 1.00 31.25 198 ILE B C 1
ATOM 3067 O O . ILE B 1 198 ? 39.935 50.651 108.547 1.00 33.69 198 ILE B O 1
ATOM 3072 N N . ASP B 1 199 ? 41.896 50.933 107.466 1.00 35.98 199 ASP B N 1
ATOM 3073 C CA . ASP B 1 199 ? 41.511 52.003 106.513 1.00 39.08 199 ASP B CA 1
ATOM 3074 C C . ASP B 1 199 ? 41.014 51.287 105.267 1.00 38.57 199 ASP B C 1
ATOM 3075 O O . ASP B 1 199 ? 41.722 50.401 104.786 1.00 40.95 199 ASP B O 1
ATOM 3080 N N . LEU B 1 200 ? 39.816 51.611 104.801 1.00 37.92 200 LEU B N 1
ATOM 3081 C CA . LEU B 1 200 ? 39.275 51.042 103.552 1.00 34.86 200 LEU B CA 1
ATOM 3082 C C . LEU B 1 200 ? 38.861 52.198 102.645 1.00 40.58 200 LEU B C 1
ATOM 3083 O O . LEU B 1 200 ? 38.279 53.171 103.174 1.00 40.84 200 LEU B O 1
ATOM 3088 N N . GLU B 1 201 ? 39.173 52.089 101.347 1.00 41.93 201 GLU B N 1
ATOM 3089 C CA . GLU B 1 201 ? 38.733 53.044 100.313 1.00 46.17 201 GLU B CA 1
ATOM 3090 C C . GLU B 1 201 ? 38.498 52.269 99.020 1.00 41.66 201 GLU B C 1
ATOM 3091 O O . GLU B 1 201 ? 39.484 51.780 98.434 1.00 41.56 201 GLU B O 1
ATOM 3097 N N . ILE B 1 202 ? 37.235 52.135 98.618 1.00 34.10 202 ILE B N 1
ATOM 3098 C CA . ILE B 1 202 ? 36.854 51.372 97.399 1.00 33.82 202 ILE B CA 1
ATOM 3099 C C . ILE B 1 202 ? 36.481 52.377 96.285 1.00 36.61 202 ILE B C 1
ATOM 3100 O O . ILE B 1 202 ? 35.717 53.330 96.522 1.00 35.52 202 ILE B O 1
ATOM 3105 N N . THR B 1 203 ? 37.058 52.193 95.099 1.00 37.50 203 THR B N 1
ATOM 3106 C CA . THR B 1 203 ? 37.034 53.196 94.015 1.00 42.82 203 THR B CA 1
ATOM 3107 C C . THR B 1 203 ? 36.646 52.439 92.752 1.00 43.14 203 THR B C 1
ATOM 3108 O O . THR B 1 203 ? 36.959 51.241 92.697 1.00 41.48 203 THR B O 1
ATOM 3112 N N . SER B 1 204 ? 35.959 53.086 91.808 1.00 47.35 204 SER B N 1
ATOM 3113 C CA . SER B 1 204 ? 35.646 52.484 90.480 1.00 48.85 204 SER B CA 1
ATOM 3114 C C . SER B 1 204 ? 36.949 52.304 89.707 1.00 47.46 204 SER B C 1
ATOM 3115 O O . SER B 1 204 ? 37.765 53.204 89.741 1.00 45.37 204 SER B O 1
ATOM 3118 N N . LYS B 1 205 ? 37.148 51.173 89.050 1.00 53.46 205 LYS B N 1
ATOM 3119 C CA . LYS B 1 205 ? 38.431 50.926 88.351 1.00 59.29 205 LYS B CA 1
ATOM 3120 C C . LYS B 1 205 ? 38.577 51.951 87.222 1.00 62.14 205 LYS B C 1
ATOM 3121 O O . LYS B 1 205 ? 39.653 52.568 87.109 1.00 67.97 205 LYS B O 1
ATOM 3127 N N . ALA B 1 206 ? 37.514 52.163 86.454 1.00 66.08 206 ALA B N 1
ATOM 3128 C CA . ALA B 1 206 ? 37.542 53.003 85.237 1.00 64.45 206 ALA B CA 1
ATOM 3129 C C . ALA B 1 206 ? 37.655 54.486 85.608 1.00 62.83 206 ALA B C 1
ATOM 3130 O O . ALA B 1 206 ? 38.619 55.114 85.164 1.00 63.30 206 ALA B O 1
ATOM 3132 N N . THR B 1 207 ? 36.710 55.024 86.378 1.00 61.95 207 THR B N 1
ATOM 3133 C CA . THR B 1 207 ? 36.624 56.485 86.645 1.00 59.83 207 THR B CA 1
ATOM 3134 C C . THR B 1 207 ? 37.510 56.878 87.828 1.00 59.53 207 THR B C 1
ATOM 3135 O O . THR B 1 207 ? 37.994 58.019 87.815 1.00 66.57 207 THR B O 1
ATOM 3139 N N . GLY B 1 208 ? 37.716 55.989 88.806 1.00 56.60 208 GLY B N 1
ATOM 3140 C CA . GLY B 1 208 ? 38.492 56.305 90.024 1.00 54.76 208 GLY B CA 1
ATOM 3141 C C . GLY B 1 208 ? 37.645 57.017 91.066 1.00 55.10 208 GLY B C 1
ATOM 3142 O O . GLY B 1 208 ? 38.194 57.502 92.072 1.00 52.11 208 GLY B O 1
ATOM 3143 N N . GLN B 1 209 ? 36.337 57.079 90.847 1.00 60.95 209 GLN B N 1
ATOM 3144 C CA . GLN B 1 209 ? 35.415 57.739 91.796 1.00 64.45 209 GLN B CA 1
ATOM 3145 C C . GLN B 1 209 ? 35.184 56.791 92.975 1.00 56.68 209 GLN B C 1
ATOM 3146 O O . GLN B 1 209 ? 35.019 55.573 92.777 1.00 52.40 209 GLN B O 1
ATOM 3152 N N . ALA B 1 210 ? 35.186 57.343 94.173 1.00 52.94 210 ALA B N 1
ATOM 3153 C CA . ALA B 1 210 ? 34.931 56.582 95.406 1.00 57.06 210 ALA B CA 1
ATOM 3154 C C . ALA B 1 210 ? 33.484 56.078 95.425 1.00 54.99 210 ALA B C 1
ATOM 3155 O O . ALA B 1 210 ? 32.574 56.805 95.025 1.00 62.36 210 ALA B O 1
ATOM 3157 N N . LEU B 1 211 ? 33.286 54.859 95.899 1.00 51.14 211 LEU B N 1
ATOM 3158 C CA . LEU B 1 211 ? 31.931 54.295 96.063 1.00 51.78 211 LEU B CA 1
ATOM 3159 C C . LEU B 1 211 ? 31.339 54.912 97.322 1.00 52.58 211 LEU B C 1
ATOM 3160 O O . LEU B 1 211 ? 32.016 55.009 98.342 1.00 49.38 211 LEU B O 1
ATOM 3165 N N . PRO B 1 212 ? 30.067 55.358 97.273 1.00 64.78 212 PRO B N 1
ATOM 3166 C CA . PRO B 1 212 ? 29.403 55.933 98.441 1.00 63.16 212 PRO B CA 1
ATOM 3167 C C . PRO B 1 212 ? 29.322 54.969 99.634 1.00 61.77 212 PRO B C 1
ATOM 3168 O O . PRO B 1 212 ? 28.818 53.855 99.493 1.00 59.41 212 PRO B O 1
ATOM 3172 N N . GLY B 1 213 ? 29.814 55.424 100.786 1.00 60.38 213 GLY B N 1
ATOM 3173 C CA . GLY B 1 213 ? 29.717 54.679 102.058 1.00 64.80 213 GLY B CA 1
ATOM 3174 C C . GLY B 1 213 ? 30.794 53.621 102.229 1.00 62.13 213 GLY B C 1
ATOM 3175 O O . GLY B 1 213 ? 30.709 52.886 103.221 1.00 66.94 213 GLY B O 1
ATOM 3176 N N . LEU B 1 214 ? 31.774 53.551 101.326 1.00 55.95 214 LEU B N 1
ATOM 3177 C CA . LEU B 1 214 ? 32.813 52.496 101.347 1.00 56.39 214 LEU B CA 1
ATOM 3178 C C . LEU B 1 214 ? 34.189 53.142 101.545 1.00 54.83 214 LEU B C 1
ATOM 3179 O O . LEU B 1 214 ? 35.197 52.585 101.099 1.00 54.57 214 LEU B O 1
ATOM 3184 N N . THR B 1 215 ? 34.228 54.277 102.227 1.00 55.41 215 THR B N 1
ATOM 3185 C CA . THR B 1 215 ? 35.492 54.924 102.636 1.00 56.69 215 THR B CA 1
ATOM 3186 C C . THR B 1 215 ? 35.425 55.107 104.153 1.00 58.49 215 THR B C 1
ATOM 3187 O O . THR B 1 215 ? 34.574 55.895 104.594 1.00 66.16 215 THR B O 1
ATOM 3191 N N . HIS B 1 216 ? 36.215 54.334 104.906 1.00 56.67 216 HIS B N 1
ATOM 3192 C CA . HIS B 1 216 ? 36.194 54.315 106.393 1.00 55.49 216 HIS B CA 1
ATOM 3193 C C . HIS B 1 216 ? 37.620 54.303 106.927 1.00 58.12 216 HIS B C 1
ATOM 3194 O O . HIS B 1 216 ? 38.486 53.802 106.213 1.00 72.15 216 HIS B O 1
ATOM 3201 N N . LYS B 1 217 ? 37.840 54.809 108.143 1.00 59.34 217 LYS B N 1
ATOM 3202 C CA . LYS B 1 217 ? 39.205 54.975 108.703 1.00 57.17 217 LYS B CA 1
ATOM 3203 C C . LYS B 1 217 ? 39.481 53.931 109.783 1.00 56.23 217 LYS B C 1
ATOM 3204 O O . LYS B 1 217 ? 40.659 53.513 109.896 1.00 57.51 217 LYS B O 1
ATOM 3210 N N . ARG B 1 218 ? 38.466 53.523 110.545 1.00 55.36 218 ARG B N 1
ATOM 3211 C CA . ARG B 1 218 ? 38.634 52.472 111.581 1.00 58.18 218 ARG B CA 1
ATOM 3212 C C . ARG B 1 218 ? 37.577 51.395 111.353 1.00 53.71 218 ARG B C 1
ATOM 3213 O O . ARG B 1 218 ? 36.992 50.914 112.324 1.00 57.92 218 ARG B O 1
ATOM 3221 N N . PHE B 1 219 ? 37.367 51.015 110.099 1.00 49.14 219 PHE B N 1
ATOM 3222 C CA . PHE B 1 219 ? 36.385 49.983 109.686 1.00 47.86 219 PHE B CA 1
ATOM 3223 C C . PHE B 1 219 ? 36.697 48.657 110.417 1.00 49.76 219 PHE B C 1
ATOM 3224 O O . PHE B 1 219 ? 37.788 48.073 110.261 1.00 46.65 219 PHE B O 1
ATOM 3232 N N . SER B 1 220 ? 35.767 48.187 111.240 1.00 45.80 220 SER B N 1
ATOM 3233 C CA . SER B 1 220 ? 35.869 46.863 111.893 1.00 42.93 220 SER B CA 1
ATOM 3234 C C . SER B 1 220 ? 35.231 45.842 110.968 1.00 38.36 220 SER B C 1
ATOM 3235 O O . SER B 1 220 ? 34.271 46.200 110.315 1.00 46.11 220 SER B O 1
ATOM 3238 N N . PHE B 1 221 ? 35.779 44.638 110.864 1.00 34.95 221 PHE B N 1
ATOM 3239 C CA . PHE B 1 221 ? 35.343 43.689 109.816 1.00 31.82 221 PHE B CA 1
ATOM 3240 C C . PHE B 1 221 ? 35.714 42.283 110.252 1.00 28.90 221 PHE B C 1
ATOM 3241 O O . PHE B 1 221 ? 36.794 42.052 110.806 1.00 24.99 221 PHE B O 1
ATOM 3249 N N . ASP B 1 222 ? 34.790 41.368 110.019 1.00 31.37 222 ASP B N 1
ATOM 3250 C CA . ASP B 1 222 ? 34.987 39.928 110.285 1.00 32.09 222 ASP B CA 1
ATOM 3251 C C . ASP B 1 222 ? 35.183 39.260 108.944 1.00 31.20 222 ASP B C 1
ATOM 3252 O O . ASP B 1 222 ? 34.383 39.454 108.076 1.00 30.92 222 ASP B O 1
ATOM 3257 N N . THR B 1 223 ? 36.243 38.492 108.838 1.00 37.78 223 THR B N 1
ATOM 3258 C CA . THR B 1 223 ? 36.675 37.779 107.625 1.00 37.46 223 THR B CA 1
ATOM 3259 C C . THR B 1 223 ? 35.630 36.711 107.274 1.00 37.82 223 THR B C 1
ATOM 3260 O O . THR B 1 223 ? 35.589 36.319 106.106 1.00 42.20 223 THR B O 1
ATOM 3264 N N . GLU B 1 224 ? 34.840 36.257 108.250 1.00 44.87 224 GLU B N 1
ATOM 3265 C CA . GLU B 1 224 ? 33.790 35.206 108.081 1.00 50.06 224 GLU B CA 1
ATOM 3266 C C . GLU B 1 224 ? 32.398 35.865 108.047 1.00 45.07 224 GLU B C 1
ATOM 3267 O O . GLU B 1 224 ? 31.402 35.163 108.121 1.00 42.38 224 GLU B O 1
ATOM 3273 N N . ALA B 1 225 ? 32.343 37.182 107.948 1.00 48.31 225 ALA B N 1
ATOM 3274 C CA . ALA B 1 225 ? 31.104 37.963 107.722 1.00 47.67 225 ALA B CA 1
ATOM 3275 C C . ALA B 1 225 ? 31.397 39.070 106.716 1.00 40.74 225 ALA B C 1
ATOM 3276 O O . ALA B 1 225 ? 31.100 40.228 107.021 1.00 40.72 225 ALA B O 1
ATOM 3278 N N . ASP B 1 226 ? 32.051 38.729 105.603 1.00 47.72 226 ASP B N 1
ATOM 3279 C CA . ASP B 1 226 ? 32.572 39.729 104.624 1.00 50.49 226 ASP B CA 1
ATOM 3280 C C . ASP B 1 226 ? 31.558 39.933 103.501 1.00 44.65 226 ASP B C 1
ATOM 3281 O O . ASP B 1 226 ? 31.462 39.078 102.628 1.00 49.03 226 ASP B O 1
ATOM 3286 N N . VAL B 1 227 ? 30.857 41.054 103.501 1.00 44.04 227 VAL B N 1
ATOM 3287 C CA . VAL B 1 227 ? 29.798 41.292 102.478 1.00 49.81 227 VAL B CA 1
ATOM 3288 C C . VAL B 1 227 ? 30.473 41.718 101.177 1.00 44.82 227 VAL B C 1
ATOM 3289 O O . VAL B 1 227 ? 29.818 41.615 100.148 1.00 49.66 227 VAL B O 1
ATOM 3293 N N . LEU B 1 228 ? 31.725 42.170 101.238 1.00 39.87 228 LEU B N 1
ATOM 3294 C CA . LEU B 1 228 ? 32.399 42.804 100.085 1.00 40.11 228 LEU B CA 1
ATOM 3295 C C . LEU B 1 228 ? 33.226 41.769 99.321 1.00 40.25 228 LEU B C 1
ATOM 3296 O O . LEU B 1 228 ? 33.348 41.898 98.114 1.00 46.13 228 LEU B O 1
ATOM 3301 N N . GLY B 1 229 ? 33.741 40.755 100.002 1.00 38.62 229 GLY B N 1
ATOM 3302 C CA . GLY B 1 229 ? 34.636 39.763 99.393 1.00 31.61 229 GLY B CA 1
ATOM 3303 C C . GLY B 1 229 ? 36.090 40.204 99.419 1.00 30.34 229 GLY B C 1
ATOM 3304 O O . GLY B 1 229 ? 36.849 39.601 98.675 1.00 33.24 229 GLY B O 1
ATOM 3305 N N . ILE B 1 230 ? 36.474 41.175 100.253 1.00 26.78 230 ILE B N 1
ATOM 3306 C CA . ILE B 1 230 ? 37.837 41.793 100.233 1.00 27.96 230 ILE B CA 1
ATOM 3307 C C . ILE B 1 230 ? 38.843 40.897 100.962 1.00 27.94 230 ILE B C 1
ATOM 3308 O O . ILE B 1 230 ? 40.022 41.203 100.901 1.00 26.50 230 ILE B O 1
ATOM 3313 N N . THR B 1 231 ? 38.399 39.828 101.623 1.00 30.58 231 THR B N 1
ATOM 3314 C CA . THR B 1 231 ? 39.266 38.974 102.471 1.00 33.74 231 THR B CA 1
ATOM 3315 C C . THR B 1 231 ? 40.343 38.311 101.602 1.00 35.01 231 THR B C 1
ATOM 3316 O O . THR B 1 231 ? 41.521 38.250 102.032 1.00 43.46 231 THR B O 1
ATOM 3320 N N . SER B 1 232 ? 39.978 37.840 100.419 1.00 37.88 232 SER B N 1
ATOM 3321 C CA . SER B 1 232 ? 40.884 37.119 99.482 1.00 36.07 232 SER B CA 1
ATOM 3322 C C . SER B 1 232 ? 42.144 37.935 99.149 1.00 30.76 232 SER B C 1
ATOM 3323 O O . SER B 1 232 ? 43.239 37.402 99.251 1.00 32.95 232 SER B O 1
ATOM 3326 N N . GLY B 1 233 ? 41.991 39.193 98.777 1.00 28.56 233 GLY B N 1
ATOM 3327 C CA . GLY B 1 233 ? 43.126 40.035 98.395 1.00 29.58 233 GLY B CA 1
ATOM 3328 C C . GLY B 1 233 ? 43.930 40.529 99.583 1.00 31.99 233 GLY B C 1
ATOM 3329 O O . GLY B 1 233 ? 44.968 41.154 99.359 1.00 35.45 233 GLY B O 1
ATOM 3338 N N . LEU B 1 235 ? 44.686 38.435 102.362 1.00 29.07 235 LEU B N 1
ATOM 3339 C CA . LEU B 1 235 ? 45.303 37.307 103.110 1.00 29.50 235 LEU B CA 1
ATOM 3340 C C . LEU B 1 235 ? 46.827 37.455 103.114 1.00 28.27 235 LEU B C 1
ATOM 3341 O O . LEU B 1 235 ? 47.394 37.766 102.073 1.00 30.26 235 LEU B O 1
ATOM 3346 N N . GLY B 1 236 ? 47.450 37.317 104.288 1.00 27.03 236 GLY B N 1
ATOM 3347 C CA . GLY B 1 236 ? 48.909 37.411 104.470 1.00 24.03 236 GLY B CA 1
ATOM 3348 C C . GLY B 1 236 ? 49.324 38.770 104.948 1.00 24.31 236 GLY B C 1
ATOM 3349 O O . GLY B 1 236 ? 50.443 38.899 105.414 1.00 32.42 236 GLY B O 1
ATOM 3358 N N . LYS B 1 238 ? 49.849 41.978 107.294 1.00 28.30 238 LYS B N 1
ATOM 3359 C CA . LYS B 1 238 ? 50.129 42.119 108.740 1.00 31.02 238 LYS B CA 1
ATOM 3360 C C . LYS B 1 238 ? 49.766 43.549 109.124 1.00 32.36 238 LYS B C 1
ATOM 3361 O O . LYS B 1 238 ? 49.441 44.350 108.234 1.00 34.69 238 LYS B O 1
ATOM 3367 N N . ALA B 1 239 ? 49.808 43.853 110.411 1.00 34.36 239 ALA B N 1
ATOM 3368 C CA . ALA B 1 239 ? 49.509 45.203 110.922 1.00 31.52 239 ALA B CA 1
ATOM 3369 C C . ALA B 1 239 ? 50.540 46.173 110.383 1.00 32.95 239 ALA B C 1
ATOM 3370 O O . ALA B 1 239 ? 51.691 45.751 110.261 1.00 37.46 239 ALA B O 1
ATOM 3372 N N . GLY B 1 240 ? 50.100 47.378 110.020 1.00 31.42 240 GLY B N 1
ATOM 3373 C CA . GLY B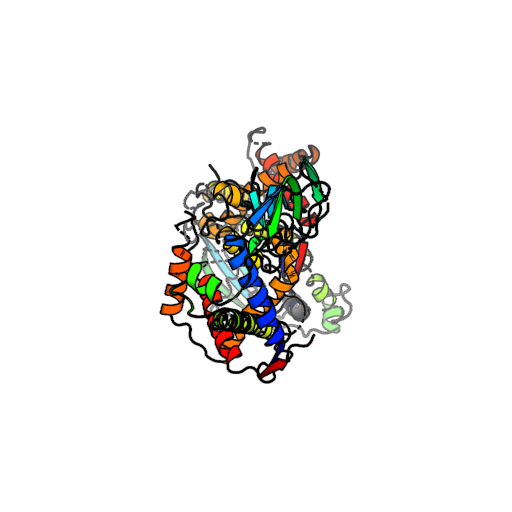 1 240 ? 50.938 48.407 109.394 1.00 30.53 240 GLY B CA 1
ATOM 3374 C C . GLY B 1 240 ? 51.010 48.266 107.887 1.00 34.66 240 GLY B C 1
ATOM 3375 O O . GLY B 1 240 ? 51.388 49.276 107.238 1.00 37.26 240 GLY B O 1
ATOM 3376 N N . GLU B 1 241 ? 50.659 47.093 107.324 1.00 32.87 241 GLU B N 1
ATOM 3377 C CA . GLU B 1 241 ? 50.861 46.858 105.860 1.00 31.91 241 GLU B CA 1
ATOM 3378 C C . GLU B 1 241 ? 49.692 47.493 105.097 1.00 30.71 241 GLU B C 1
ATOM 3379 O O . GLU B 1 241 ? 48.628 47.687 105.681 1.00 34.28 241 GLU B O 1
ATOM 3385 N N . SER B 1 242 ? 49.925 47.864 103.849 1.00 28.92 242 SER B N 1
ATOM 3386 C CA . SER B 1 242 ? 48.886 48.401 102.939 1.00 29.97 242 SER B CA 1
ATOM 3387 C C . SER B 1 242 ? 48.865 47.556 101.656 1.00 29.05 242 SER B C 1
ATOM 3388 O O . SER B 1 242 ? 49.864 46.977 101.303 1.00 28.62 242 SER B O 1
ATOM 3391 N N . ARG B 1 243 ? 47.722 47.467 100.998 1.00 28.61 243 ARG B N 1
ATOM 3392 C CA . ARG B 1 243 ? 47.603 46.754 99.722 1.00 28.31 243 ARG B CA 1
ATOM 3393 C C . ARG B 1 243 ? 46.558 47.474 98.883 1.00 30.76 243 ARG B C 1
ATOM 3394 O O . ARG B 1 243 ? 45.546 47.855 99.451 1.00 36.05 243 ARG B O 1
ATOM 3402 N N . THR B 1 244 ? 46.819 47.696 97.593 1.00 31.57 244 THR B N 1
ATOM 3403 C CA . THR B 1 244 ? 45.810 48.226 96.638 1.00 32.41 244 THR B CA 1
ATOM 3404 C C . THR B 1 244 ? 45.605 47.133 95.596 1.00 32.49 244 THR B C 1
ATOM 3405 O O . THR B 1 244 ? 46.587 46.701 95.019 1.00 38.69 244 THR B O 1
ATOM 3409 N N . PHE B 1 245 ? 44.402 46.598 95.472 1.00 29.39 245 PHE B N 1
ATOM 3410 C CA . PHE B 1 245 ? 44.187 45.390 94.647 1.00 28.98 245 PHE B CA 1
ATOM 3411 C C . PHE B 1 245 ? 42.885 45.528 93.860 1.00 32.08 245 PHE B C 1
ATOM 3412 O O . PHE B 1 245 ? 42.021 46.372 94.136 1.00 33.24 245 PHE B O 1
ATOM 3420 N N . ASN B 1 246 ? 42.797 44.690 92.845 1.00 32.02 246 ASN B N 1
ATOM 3421 C CA . ASN B 1 246 ? 41.674 44.678 91.899 1.00 33.18 246 ASN B CA 1
ATOM 3422 C C . ASN B 1 246 ? 40.681 43.616 92.363 1.00 30.69 246 ASN B C 1
ATOM 3423 O O . ASN B 1 246 ? 41.081 42.481 92.676 1.00 27.22 246 ASN B O 1
ATOM 3436 N N . SER B 1 248 ? 36.218 42.419 91.581 1.00 31.90 248 SER B N 1
ATOM 3437 C CA . SER B 1 248 ? 34.839 42.714 91.131 1.00 33.19 248 SER B CA 1
ATOM 3438 C C . SER B 1 248 ? 33.942 42.721 92.366 1.00 30.75 248 SER B C 1
ATOM 3439 O O . SER B 1 248 ? 34.161 41.934 93.240 1.00 28.47 248 SER B O 1
ATOM 3450 N N . PRO B 1 250 ? 30.536 42.130 94.689 1.00 29.43 250 PRO B N 1
ATOM 3451 C CA . PRO B 1 250 ? 29.654 40.967 94.722 1.00 28.96 250 PRO B CA 1
ATOM 3452 C C . PRO B 1 250 ? 28.522 41.071 93.693 1.00 31.71 250 PRO B C 1
ATOM 3453 O O . PRO B 1 250 ? 27.977 42.144 93.524 1.00 31.11 250 PRO B O 1
ATOM 3457 N N . GLU B 1 251 ? 28.174 39.944 93.069 1.00 38.06 251 GLU B N 1
ATOM 3458 C CA . GLU B 1 251 ? 27.021 39.822 92.132 1.00 46.59 251 GLU B CA 1
ATOM 3459 C C . GLU B 1 251 ? 25.688 40.175 92.804 1.00 45.68 251 GLU B C 1
ATOM 3460 O O . GLU B 1 251 ? 24.776 40.572 92.088 1.00 52.20 251 GLU B O 1
ATOM 3466 N N . ASP B 1 252 ? 25.577 40.039 94.122 1.00 51.79 252 ASP B N 1
ATOM 3467 C CA . ASP B 1 252 ? 24.278 40.153 94.841 1.00 58.30 252 ASP B CA 1
ATOM 3468 C C . ASP B 1 252 ? 24.377 41.260 95.896 1.00 50.80 252 ASP B C 1
ATOM 3469 O O . ASP B 1 252 ? 23.649 41.220 96.886 1.00 51.15 252 ASP B O 1
ATOM 3474 N N . TYR B 1 253 ? 25.258 42.228 95.687 1.00 49.82 253 TYR B N 1
ATOM 3475 C CA . TYR B 1 253 ? 25.443 43.355 96.631 1.00 49.18 253 TYR B CA 1
ATOM 3476 C C . TYR B 1 253 ? 24.099 44.070 96.814 1.00 51.05 253 TYR B C 1
ATOM 3477 O O . TYR B 1 253 ? 23.396 44.266 95.792 1.00 52.25 253 TYR B O 1
ATOM 3486 N N . ASP B 1 254 ? 23.798 44.483 98.051 1.00 49.57 254 ASP B N 1
ATOM 3487 C CA . ASP B 1 254 ? 22.541 45.189 98.422 1.00 54.00 254 ASP B CA 1
ATOM 3488 C C . ASP B 1 254 ? 22.348 46.413 97.525 1.00 52.08 254 ASP B C 1
ATOM 3489 O O . ASP B 1 254 ? 21.207 46.632 97.085 1.00 58.09 254 ASP B O 1
ATOM 3494 N N . VAL B 1 255 ? 23.405 47.168 97.243 1.00 45.33 255 VAL B N 1
ATOM 3495 C CA . VAL B 1 255 ? 23.303 48.300 96.285 1.00 45.72 255 VAL B CA 1
ATOM 3496 C C . VAL B 1 255 ? 23.435 47.729 94.879 1.00 45.08 255 VAL B C 1
ATOM 3497 O O . VAL B 1 255 ? 24.551 47.420 94.488 1.00 58.79 255 VAL B O 1
ATOM 3501 N N . GLU B 1 256 ? 22.323 47.633 94.151 1.00 49.83 256 GLU B N 1
ATOM 3502 C CA . GLU B 1 256 ? 22.223 46.934 92.839 1.00 49.86 256 GLU B CA 1
ATOM 3503 C C . GLU B 1 256 ? 23.208 47.536 91.846 1.00 41.92 256 GLU B C 1
ATOM 3504 O O . GLU B 1 256 ? 23.764 46.797 91.038 1.00 42.59 256 GLU B O 1
ATOM 3510 N N . PHE B 1 257 ? 23.430 48.830 91.936 1.00 39.69 257 PHE B N 1
ATOM 3511 C CA . PHE B 1 257 ? 24.246 49.588 90.962 1.00 41.70 257 PHE B CA 1
ATOM 3512 C C . PHE B 1 257 ? 25.686 49.081 90.902 1.00 40.20 257 PHE B C 1
ATOM 3513 O O . PHE B 1 257 ? 26.277 49.105 89.811 1.00 37.48 257 PHE B O 1
ATOM 3521 N N . TRP B 1 258 ? 26.240 48.645 92.037 1.00 43.70 258 TRP B N 1
ATOM 3522 C CA . TRP B 1 258 ? 27.676 48.262 92.122 1.00 39.94 258 TRP B CA 1
ATOM 3523 C C . TRP B 1 258 ? 27.845 46.758 91.860 1.00 35.57 258 TRP B C 1
ATOM 3524 O O . TRP B 1 258 ? 28.969 46.281 91.823 1.00 34.82 258 TRP B O 1
ATOM 3535 N N . GLN B 1 259 ? 26.770 46.030 91.627 1.00 35.97 259 GLN B N 1
ATOM 3536 C CA . GLN B 1 259 ? 26.871 44.557 91.446 1.00 41.68 259 GLN B CA 1
ATOM 3537 C C . GLN B 1 259 ? 27.839 44.235 90.295 1.00 40.40 259 GLN B C 1
ATOM 3538 O O . GLN B 1 259 ? 27.673 44.802 89.189 1.00 36.15 259 GLN B O 1
ATOM 3544 N N . SER B 1 260 ? 28.812 43.352 90.565 1.00 41.29 260 SER B N 1
ATOM 3545 C CA . SER B 1 260 ? 29.845 42.830 89.613 1.00 40.90 260 SER B CA 1
ATOM 3546 C C . SER B 1 260 ? 30.698 43.959 89.004 1.00 39.00 260 SER B C 1
ATOM 3547 O O . SER B 1 260 ? 31.321 43.720 87.990 1.00 50.79 260 SER B O 1
ATOM 3558 N N . PRO B 1 262 ? 33.865 46.274 88.290 1.00 44.70 262 PRO B N 1
ATOM 3559 C CA . PRO B 1 262 ? 35.309 46.268 88.482 1.00 43.58 262 PRO B CA 1
ATOM 3560 C C . PRO B 1 262 ? 35.707 47.396 89.440 1.00 39.78 262 PRO B C 1
ATOM 3561 O O . PRO B 1 262 ? 35.372 48.537 89.208 1.00 41.00 262 PRO B O 1
ATOM 3565 N N . VAL B 1 263 ? 36.431 47.056 90.499 1.00 35.24 263 VAL B N 1
ATOM 3566 C CA . VAL B 1 263 ? 36.692 48.033 91.587 1.00 34.90 263 VAL B CA 1
ATOM 3567 C C . VAL B 1 263 ? 38.166 47.949 91.993 1.00 37.35 263 VAL B C 1
ATOM 3568 O O . VAL B 1 263 ? 38.824 46.906 91.690 1.00 33.70 263 VAL B O 1
ATOM 3572 N N . LYS B 1 264 ? 38.678 49.014 92.611 1.00 34.40 264 LYS B N 1
ATOM 3573 C CA . LYS B 1 264 ? 40.039 49.022 93.192 1.00 36.87 264 LYS B CA 1
ATOM 3574 C C . LYS B 1 264 ? 39.930 49.176 94.713 1.00 39.04 264 LYS B C 1
ATOM 3575 O O . LYS B 1 264 ? 39.351 50.199 95.173 1.00 38.10 264 LYS B O 1
ATOM 3581 N N . VAL B 1 265 ? 40.483 48.216 95.473 1.00 36.24 265 VAL B N 1
ATOM 3582 C CA . VAL B 1 265 ? 40.399 48.194 96.964 1.00 33.49 265 VAL B CA 1
ATOM 3583 C C . VAL B 1 265 ? 41.752 48.621 97.564 1.00 30.77 265 VAL B C 1
ATOM 3584 O O . VAL B 1 265 ? 42.693 47.881 97.487 1.00 35.25 265 VAL B O 1
ATOM 3588 N N . ALA B 1 266 ? 41.837 49.806 98.136 1.00 31.23 266 ALA B N 1
ATOM 3589 C CA . ALA B 1 266 ? 42.963 50.256 98.979 1.00 30.83 266 ALA B CA 1
ATOM 3590 C C . ALA B 1 266 ? 42.662 49.943 100.448 1.00 31.22 266 ALA B C 1
ATOM 3591 O O . ALA B 1 266 ? 41.680 50.418 100.951 1.00 32.54 266 ALA B O 1
ATOM 3593 N N . ALA B 1 267 ? 43.475 49.132 101.103 1.00 30.47 267 ALA B N 1
ATOM 3594 C CA . ALA B 1 267 ? 43.265 48.736 102.500 1.00 27.88 267 ALA B CA 1
ATOM 3595 C C . ALA B 1 267 ? 44.575 48.936 103.247 1.00 31.07 267 ALA B C 1
ATOM 3596 O O . ALA B 1 267 ? 45.608 48.537 102.717 1.00 31.16 267 ALA B O 1
ATOM 3598 N N . LYS B 1 268 ? 44.516 49.532 104.439 1.00 32.53 268 LYS B N 1
ATOM 3599 C CA . LYS B 1 268 ? 45.630 49.499 105.407 1.00 32.30 268 LYS B CA 1
ATOM 3600 C C . LYS B 1 268 ? 45.135 48.831 106.685 1.00 30.02 268 LYS B C 1
ATOM 3601 O O . LYS B 1 268 ? 44.096 49.204 107.136 1.00 32.72 268 LYS B O 1
ATOM 3607 N N . VAL B 1 269 ? 45.896 47.902 107.249 1.00 30.73 269 VAL B N 1
ATOM 3608 C CA . VAL B 1 269 ? 45.537 47.156 108.490 1.00 31.82 269 VAL B CA 1
ATOM 3609 C C . VAL B 1 269 ? 46.122 47.862 109.727 1.00 36.09 269 VAL B C 1
ATOM 3610 O O . VAL B 1 269 ? 47.364 48.108 109.776 1.00 28.57 269 VAL B O 1
ATOM 3614 N N . HIS B 1 270 ? 45.254 48.174 110.705 1.00 39.85 270 HIS B N 1
ATOM 3615 C CA . HIS B 1 270 ? 45.646 48.722 112.028 1.00 37.93 270 HIS B CA 1
ATOM 3616 C C . HIS B 1 270 ? 45.909 47.569 112.992 1.00 35.37 270 HIS B C 1
ATOM 3617 O O . HIS B 1 270 ? 47.011 47.514 113.512 1.00 44.05 270 HIS B O 1
ATOM 3624 N N . GLU B 1 271 ? 44.978 46.639 113.164 1.00 34.57 271 GLU B N 1
ATOM 3625 C CA . GLU B 1 271 ? 45.209 45.450 114.016 1.00 36.49 271 GLU B CA 1
ATOM 3626 C C . GLU B 1 271 ? 44.423 44.254 113.504 1.00 32.80 271 GLU B C 1
ATOM 3627 O O . GLU B 1 271 ? 43.465 44.444 112.751 1.00 34.97 271 GLU B O 1
ATOM 3633 N N . ILE B 1 272 ? 44.864 43.070 113.902 1.00 29.70 272 ILE B N 1
ATOM 3634 C CA . ILE B 1 272 ? 44.263 41.773 113.517 1.00 30.36 272 ILE B CA 1
ATOM 3635 C C . ILE B 1 272 ? 44.000 41.040 114.814 1.00 31.07 272 ILE B C 1
ATOM 3636 O O . ILE B 1 272 ? 44.919 41.094 115.647 1.00 29.77 272 ILE B O 1
ATOM 3641 N N . PHE B 1 273 ? 42.822 40.401 114.955 1.00 28.43 273 PHE B N 1
ATOM 3642 C CA . PHE B 1 273 ? 42.451 39.622 116.158 1.00 24.94 273 PHE B CA 1
ATOM 3643 C C . PHE B 1 273 ? 42.165 38.180 115.751 1.00 24.90 273 PHE B C 1
ATOM 3644 O O . PHE B 1 273 ? 41.640 37.993 114.677 1.00 28.86 273 PHE B O 1
ATOM 3652 N N . GLU B 1 274 ? 42.635 37.208 116.524 1.00 26.55 274 GLU B N 1
ATOM 3653 C CA . GLU B 1 274 ? 42.283 35.765 116.396 1.00 27.06 274 GLU B CA 1
ATOM 3654 C C . GLU B 1 274 ? 41.432 35.389 117.621 1.00 25.91 274 GLU B C 1
ATOM 3655 O O . GLU B 1 274 ? 41.503 36.141 118.614 1.00 24.95 274 GLU B O 1
ATOM 3661 N N . TRP B 1 275 ? 40.624 34.321 117.506 1.00 23.98 275 TRP B N 1
ATOM 3662 C CA . TRP B 1 275 ? 39.460 34.000 118.371 1.00 23.82 275 TRP B CA 1
ATOM 3663 C C . TRP B 1 275 ? 39.506 32.546 118.829 1.00 25.69 275 TRP B C 1
ATOM 3664 O O . TRP B 1 275 ? 39.852 31.684 118.038 1.00 25.96 275 TRP B O 1
ATOM 3675 N N . THR B 1 276 ? 39.173 32.280 120.086 1.00 30.58 276 THR B N 1
ATOM 3676 C CA . THR B 1 276 ? 38.693 30.933 120.482 1.00 36.76 276 THR B CA 1
ATOM 3677 C C . THR B 1 276 ? 37.222 31.077 120.895 1.00 35.13 276 THR B C 1
ATOM 3678 O O . THR B 1 276 ? 36.805 32.187 121.394 1.00 29.92 276 THR B O 1
ATOM 3682 N N . LEU B 1 277 ? 36.475 30.010 120.615 1.00 36.25 277 LEU B N 1
ATOM 3683 C CA . LEU B 1 277 ? 34.993 29.978 120.645 1.00 38.90 277 LEU B CA 1
ATOM 3684 C C . LEU B 1 277 ? 34.543 29.075 121.787 1.00 39.94 277 LEU B C 1
ATOM 3685 O O . LEU B 1 277 ? 35.130 28.019 122.018 1.00 40.27 277 LEU B O 1
ATOM 3690 N N . PRO B 1 278 ? 33.511 29.482 122.560 1.00 41.21 278 PRO B N 1
ATOM 3691 C CA . PRO B 1 278 ? 32.866 28.563 123.486 1.00 40.76 278 PRO B CA 1
ATOM 3692 C C . PRO B 1 278 ? 32.457 27.273 122.752 1.00 45.06 278 PRO B C 1
ATOM 3693 O O . PRO B 1 278 ? 32.082 27.346 121.599 1.00 46.68 278 PRO B O 1
ATOM 3697 N N . GLU B 1 279 ? 32.545 26.124 123.430 1.00 50.88 279 GLU B N 1
ATOM 3698 C CA . GLU B 1 279 ? 32.028 24.835 122.910 1.00 53.90 279 GLU B CA 1
ATOM 3699 C C . GLU B 1 279 ? 30.520 24.995 122.633 1.00 49.25 279 GLU B C 1
ATOM 3700 O O . GLU B 1 279 ? 29.842 25.779 123.315 1.00 42.31 279 GLU B O 1
ATOM 3706 N N . PHE B 1 280 ? 29.996 24.307 121.626 1.00 49.29 280 PHE B N 1
ATOM 3707 C CA . PHE B 1 280 ? 28.556 24.403 121.265 1.00 48.25 280 PHE B CA 1
ATOM 3708 C C . PHE B 1 280 ? 27.780 23.255 121.918 1.00 52.14 280 PHE B C 1
ATOM 3709 O O . PHE B 1 280 ? 27.928 22.077 121.486 1.00 54.08 280 PHE B O 1
ATOM 3717 N N . ASN B 1 281 ? 26.938 23.583 122.898 1.00 48.24 281 ASN B N 1
ATOM 3718 C CA . ASN B 1 281 ? 26.252 22.547 123.708 1.00 47.69 281 ASN B CA 1
ATOM 3719 C C . ASN B 1 281 ? 25.041 23.139 124.441 1.00 47.34 281 ASN B C 1
ATOM 3720 O O . ASN B 1 281 ? 24.880 24.397 124.486 1.00 42.93 281 ASN B O 1
ATOM 3725 N N . ASP B 1 282 ? 24.254 22.262 125.067 1.00 50.85 282 ASP B N 1
ATOM 3726 C CA . ASP B 1 282 ? 22.947 22.636 125.676 1.00 56.79 282 ASP B CA 1
ATOM 3727 C C . ASP B 1 282 ? 23.181 23.750 126.704 1.00 51.47 282 ASP B C 1
ATOM 3728 O O . ASP B 1 282 ? 22.288 24.620 126.847 1.00 62.12 282 ASP B O 1
ATOM 3733 N N . GLU B 1 283 ? 24.367 23.772 127.311 1.00 50.85 283 GLU B N 1
ATOM 3734 C CA . GLU B 1 283 ? 24.751 24.661 128.451 1.00 56.19 283 GLU B CA 1
ATOM 3735 C C . GLU B 1 283 ? 25.106 26.042 127.877 1.00 52.65 283 GLU B C 1
ATOM 3736 O O . GLU B 1 283 ? 24.581 27.069 128.382 1.00 42.87 283 GLU B O 1
ATOM 3742 N N . TYR B 1 284 ? 25.904 26.062 126.801 1.00 51.50 284 TYR B N 1
ATOM 3743 C CA . TYR B 1 284 ? 26.166 27.290 126.007 1.00 47.77 284 TYR B CA 1
ATOM 3744 C C . TYR B 1 284 ? 24.820 27.859 125.567 1.00 42.16 284 TYR B C 1
ATOM 3745 O O . TYR B 1 284 ? 24.567 29.092 125.711 1.00 39.78 284 TYR B O 1
ATOM 3754 N N . VAL B 1 285 ? 23.965 26.998 125.021 1.00 40.83 285 VAL B N 1
ATOM 3755 C CA . VAL B 1 285 ? 22.680 27.500 124.455 1.00 45.05 285 VAL B CA 1
ATOM 3756 C C . VAL B 1 285 ? 21.872 28.132 125.590 1.00 45.09 285 VAL B C 1
ATOM 3757 O O . VAL B 1 285 ? 21.465 29.309 125.414 1.00 45.56 285 VAL B O 1
ATOM 3761 N N . ALA B 1 286 ? 21.685 27.412 126.707 1.00 46.97 286 ALA B N 1
ATOM 3762 C CA . ALA B 1 286 ? 20.855 27.857 127.854 1.00 52.09 286 ALA B CA 1
ATOM 3763 C C . ALA B 1 286 ? 21.370 29.192 128.405 1.00 58.67 286 ALA B C 1
ATOM 3764 O O . ALA B 1 286 ? 20.538 30.048 128.785 1.00 68.74 286 ALA B O 1
ATOM 3766 N N . LYS B 1 287 ? 22.680 29.398 128.367 1.00 60.81 287 LYS B N 1
ATOM 3767 C CA . LYS B 1 287 ? 23.290 30.608 128.960 1.00 60.70 287 LYS B CA 1
ATOM 3768 C C . LYS B 1 287 ? 23.334 31.803 128.013 1.00 62.73 287 LYS B C 1
ATOM 3769 O O . LYS B 1 287 ? 23.018 32.898 128.475 1.00 56.99 287 LYS B O 1
ATOM 3775 N N . GLN B 1 288 ? 23.711 31.605 126.751 1.00 68.06 288 GLN B N 1
ATOM 3776 C CA . GLN B 1 288 ? 23.916 32.767 125.841 1.00 66.34 288 GLN B CA 1
ATOM 3777 C C . GLN B 1 288 ? 22.671 33.108 125.029 1.00 63.45 288 GLN B C 1
ATOM 3778 O O . GLN B 1 288 ? 22.477 34.282 124.735 1.00 62.88 288 GLN B O 1
ATOM 3784 N N . HIS B 1 289 ? 21.879 32.109 124.677 1.00 65.67 289 HIS B N 1
ATOM 3785 C CA . HIS B 1 289 ? 20.647 32.352 123.894 1.00 71.57 289 HIS B CA 1
ATOM 3786 C C . HIS B 1 289 ? 19.493 31.907 124.781 1.00 80.38 289 HIS B C 1
ATOM 3787 O O . HIS B 1 289 ? 18.687 31.069 124.355 1.00 75.45 289 HIS B O 1
ATOM 3794 N N . GLU B 1 290 ? 19.343 32.595 125.865 1.00 73.51 290 GLU B N 1
ATOM 3795 C CA . GLU B 1 290 ? 18.334 32.185 126.864 1.00 74.48 290 GLU B CA 1
ATOM 3796 C C . GLU B 1 290 ? 16.911 32.339 126.328 1.00 63.67 290 GLU B C 1
ATOM 3797 O O . GLU B 1 290 ? 16.545 33.442 125.932 1.00 68.08 290 GLU B O 1
ATOM 3799 N N . GLY B 1 291 ? 16.143 31.255 126.323 1.00 30.00 291 GLY B N 1
ATOM 3800 C CA . GLY B 1 291 ? 14.727 31.353 125.927 1.00 30.00 291 GLY B CA 1
ATOM 3801 C C . GLY B 1 291 ? 14.470 31.148 124.449 1.00 30.00 291 GLY B C 1
ATOM 3802 O O . GLY B 1 291 ? 13.471 30.460 124.142 1.00 30.00 291 GLY B O 1
ATOM 3803 N N . LYS B 1 292 ? 15.277 31.767 123.579 1.00 70.18 292 LYS B N 1
ATOM 3804 C CA . LYS B 1 292 ? 15.105 31.607 122.121 1.00 70.94 292 LYS B CA 1
ATOM 3805 C C . LYS B 1 292 ? 15.034 30.112 121.809 1.00 71.92 292 LYS B C 1
ATOM 3806 O O . LYS B 1 292 ? 14.078 29.696 121.167 1.00 86.18 292 LYS B O 1
ATOM 3808 N N . TRP B 1 293 ? 16.096 29.380 122.181 1.00 61.99 293 TRP B N 1
ATOM 3809 C CA . TRP B 1 293 ? 16.090 27.894 122.060 1.00 66.72 293 TRP B CA 1
ATOM 3810 C C . TRP B 1 293 ? 16.373 27.226 123.407 1.00 65.80 293 TRP B C 1
ATOM 3811 O O . TRP B 1 293 ? 16.920 27.904 124.262 1.00 66.96 293 TRP B O 1
ATOM 3822 N N . GLY B 1 294 ? 16.045 25.938 123.563 1.00 60.77 294 GLY B N 1
ATOM 3823 C CA . GLY B 1 294 ? 16.269 25.224 124.840 1.00 69.01 294 GLY B CA 1
ATOM 3824 C C . GLY B 1 294 ? 17.226 24.046 124.645 1.00 69.46 294 GLY B C 1
ATOM 3825 O O . GLY B 1 294 ? 17.389 23.267 125.605 1.00 68.95 294 GLY B O 1
ATOM 3826 N N . SER B 1 295 ? 17.844 23.916 123.468 1.00 63.04 295 SER B N 1
ATOM 3827 C CA . SER B 1 295 ? 18.821 22.835 123.189 1.00 56.37 295 SER B CA 1
ATOM 3828 C C . SER B 1 295 ? 19.671 23.196 121.970 1.00 51.69 295 SER B C 1
ATOM 3829 O O . SER B 1 295 ? 19.179 23.939 121.118 1.00 46.44 295 SER B O 1
ATOM 3832 N N . ALA B 1 296 ? 20.914 22.709 121.928 1.00 48.23 296 ALA B N 1
ATOM 3833 C CA . ALA B 1 296 ? 21.818 22.824 120.760 1.00 50.67 296 ALA B CA 1
ATOM 3834 C C . ALA B 1 296 ? 21.071 22.360 119.506 1.00 49.49 296 ALA B C 1
ATOM 3835 O O . ALA B 1 296 ? 21.136 23.061 118.469 1.00 44.92 296 ALA B O 1
ATOM 3837 N N . LYS B 1 297 ? 20.381 21.220 119.633 1.00 53.55 297 LYS B N 1
ATOM 3838 C CA . LYS B 1 297 ? 19.558 20.565 118.573 1.00 53.13 297 LYS B CA 1
ATOM 3839 C C . LYS B 1 297 ? 18.460 21.514 118.109 1.00 45.08 297 LYS B C 1
ATOM 3840 O O . LYS B 1 297 ? 18.274 21.632 116.916 1.00 50.58 297 LYS B O 1
ATOM 3846 N N . GLU B 1 298 ? 17.763 22.160 119.027 1.00 41.51 298 GLU B N 1
ATOM 3847 C CA . GLU B 1 298 ? 16.647 23.054 118.645 1.00 49.96 298 GLU B CA 1
ATOM 3848 C C . GLU B 1 298 ? 17.215 24.257 117.897 1.00 50.86 298 GLU B C 1
ATOM 3849 O O . GLU B 1 298 ? 16.705 24.561 116.804 1.00 59.16 298 GLU B O 1
ATOM 3863 N N . ARG B 1 300 ? 20.052 24.476 116.257 1.00 33.64 300 ARG B N 1
ATOM 3864 C CA . ARG B 1 300 ? 20.512 24.052 114.922 1.00 37.41 300 ARG B CA 1
ATOM 3865 C C . ARG B 1 300 ? 19.300 23.857 114.001 1.00 42.36 300 ARG B C 1
ATOM 3866 O O . ARG B 1 300 ? 19.288 24.429 112.899 1.00 43.68 300 ARG B O 1
ATOM 3874 N N . GLU B 1 301 ? 18.291 23.114 114.458 1.00 44.24 301 GLU B N 1
ATOM 3875 C CA . GLU B 1 301 ? 17.068 22.812 113.671 1.00 39.54 301 GLU B CA 1
ATOM 3876 C C . GLU B 1 301 ? 16.397 24.115 113.247 1.00 35.71 301 GLU B C 1
ATOM 3877 O O . GLU B 1 301 ? 16.012 24.228 112.091 1.00 35.27 301 GLU B O 1
ATOM 3883 N N . ALA B 1 302 ? 16.324 25.085 114.142 1.00 35.35 302 ALA B N 1
ATOM 3884 C CA . ALA B 1 302 ? 15.691 26.401 113.877 1.00 38.91 302 ALA B CA 1
ATOM 3885 C C . ALA B 1 302 ? 16.426 27.174 112.761 1.00 39.73 302 ALA B C 1
ATOM 3886 O O . ALA B 1 302 ? 15.766 27.864 111.989 1.00 49.22 302 ALA B O 1
ATOM 3888 N N . LEU B 1 303 ? 17.742 27.055 112.679 1.00 38.74 303 LEU B N 1
ATOM 3889 C CA . LEU B 1 303 ? 18.578 27.826 111.735 1.00 40.23 303 LEU B CA 1
ATOM 3890 C C . LEU B 1 303 ? 18.666 27.089 110.393 1.00 39.44 303 LEU B C 1
ATOM 3891 O O . LEU B 1 303 ? 18.594 27.776 109.360 1.00 47.60 303 LEU B O 1
ATOM 3896 N N . ILE B 1 304 ? 18.782 25.761 110.396 1.00 36.94 304 ILE B N 1
ATOM 3897 C CA . ILE B 1 304 ? 18.516 24.929 109.188 1.00 36.72 304 ILE B CA 1
ATOM 3898 C C . ILE B 1 304 ? 17.154 25.313 108.577 1.00 37.60 304 ILE B C 1
ATOM 3899 O O . ILE B 1 304 ? 17.048 25.354 107.322 1.00 38.96 304 ILE B O 1
ATOM 3904 N N . ALA B 1 305 ? 16.145 25.627 109.379 1.00 33.98 305 ALA B N 1
ATOM 3905 C CA . ALA B 1 305 ? 14.797 25.860 108.814 1.00 40.44 305 ALA B CA 1
ATOM 3906 C C . ALA B 1 305 ? 14.743 27.251 108.175 1.00 42.81 305 ALA B C 1
ATOM 3907 O O . ALA B 1 305 ? 14.260 27.348 107.018 1.00 44.84 305 ALA B O 1
ATOM 3909 N N . SER B 1 306 ? 15.194 28.283 108.892 1.00 43.54 306 SER B N 1
ATOM 3910 C CA . SER B 1 306 ? 15.199 29.675 108.371 1.00 47.40 306 SER B CA 1
ATOM 3911 C C . SER B 1 306 ? 16.117 29.750 107.142 1.00 46.27 306 SER B C 1
ATOM 3912 O O . SER B 1 306 ? 15.847 30.556 106.259 1.00 48.05 306 SER B O 1
ATOM 3915 N N . THR B 1 307 ? 17.133 28.895 107.062 1.00 43.35 307 THR B N 1
ATOM 3916 C CA . THR B 1 307 ? 18.017 28.835 105.878 1.00 43.86 307 THR B CA 1
ATOM 3917 C C . THR B 1 307 ? 17.247 28.236 104.704 1.00 45.34 307 THR B C 1
ATOM 3918 O O . THR B 1 307 ? 17.370 28.755 103.594 1.00 54.27 307 THR B O 1
ATOM 3922 N N . ALA B 1 308 ? 16.492 27.172 104.949 1.00 43.67 308 ALA B N 1
ATOM 3923 C CA . ALA B 1 308 ? 15.698 26.502 103.903 1.00 40.71 308 ALA B CA 1
ATOM 3924 C C . ALA B 1 308 ? 14.553 27.420 103.499 1.00 40.00 308 ALA B C 1
ATOM 3925 O O . ALA B 1 308 ? 14.250 27.453 102.312 1.00 40.76 308 ALA B O 1
ATOM 3935 N N . GLN B 1 310 ? 14.598 30.648 103.367 1.00 49.48 310 GLN B N 1
ATOM 3936 C CA . GLN B 1 310 ? 15.131 31.748 102.530 1.00 51.65 310 GLN B CA 1
ATOM 3937 C C . GLN B 1 310 ? 15.273 31.276 101.085 1.00 47.60 310 GLN B C 1
ATOM 3938 O O . GLN B 1 310 ? 14.921 32.036 100.197 1.00 52.23 310 GLN B O 1
ATOM 3944 N N . ARG B 1 311 ? 15.800 30.075 100.877 1.00 45.97 311 ARG B N 1
ATOM 3945 C CA . ARG B 1 311 ? 15.939 29.461 99.530 1.00 46.37 311 ARG B CA 1
ATOM 3946 C C . ARG B 1 311 ? 14.595 29.406 98.787 1.00 48.43 311 ARG B C 1
ATOM 3947 O O . ARG B 1 311 ? 14.622 29.577 97.555 1.00 56.89 311 ARG B O 1
ATOM 3955 N N . VAL B 1 312 ? 13.472 29.197 99.482 1.00 46.93 312 VAL B N 1
ATOM 3956 C CA . VAL B 1 312 ? 12.136 29.076 98.823 1.00 53.09 312 VAL B CA 1
ATOM 3957 C C . VAL B 1 312 ? 11.627 30.493 98.516 1.00 54.17 312 VAL B C 1
ATOM 3958 O O . VAL B 1 312 ? 10.910 30.667 97.521 1.00 59.35 312 VAL B O 1
ATOM 3962 N N . THR B 1 313 ? 11.980 31.465 99.353 1.00 54.18 313 THR B N 1
ATOM 3963 C CA . THR B 1 313 ? 11.711 32.906 99.118 1.00 58.14 313 THR B CA 1
ATOM 3964 C C . THR B 1 313 ? 12.529 33.437 97.918 1.00 61.65 313 THR B C 1
ATOM 3965 O O . THR B 1 313 ? 12.060 34.395 97.267 1.00 64.59 313 THR B O 1
ATOM 3969 N N . GLU B 1 314 ? 13.693 32.850 97.623 1.00 61.79 314 GLU B N 1
ATOM 3970 C CA . GLU B 1 314 ? 14.607 33.307 96.541 1.00 70.99 314 GLU B CA 1
ATOM 3971 C C . GLU B 1 314 ? 14.154 32.750 95.186 1.00 72.49 314 GLU B C 1
ATOM 3972 O O . GLU B 1 314 ? 14.740 33.172 94.175 1.00 68.63 314 GLU B O 1
ATOM 3978 N N . LEU B 1 315 ? 13.205 31.806 95.178 1.00 78.16 315 LEU B N 1
ATOM 3979 C CA . LEU B 1 315 ? 12.716 31.097 93.962 1.00 79.49 315 LEU B CA 1
ATOM 3980 C C . LEU B 1 315 ? 11.554 31.867 93.328 1.00 75.47 315 LEU B C 1
ATOM 3981 O O . LEU B 1 315 ? 11.375 31.729 92.117 1.00 81.00 315 LEU B O 1
ATOM 3986 N N . ASP B 1 316 ? 10.788 32.623 94.115 1.00 73.47 316 ASP B N 1
ATOM 3987 C CA . ASP B 1 316 ? 9.741 33.551 93.601 1.00 89.17 316 ASP B CA 1
ATOM 3988 C C . ASP B 1 316 ? 10.348 34.497 92.559 1.00 84.28 316 ASP B C 1
ATOM 3989 O O . ASP B 1 316 ? 9.626 34.853 91.599 1.00 80.01 316 ASP B O 1
ATOM 3994 N N . LYS B 1 317 ? 11.613 34.894 92.756 1.00 78.25 317 LYS B N 1
ATOM 3995 C CA . LYS B 1 317 ? 12.355 35.808 91.845 1.00 72.02 317 LYS B CA 1
ATOM 3996 C C . LYS B 1 317 ? 13.147 34.999 90.806 1.00 66.60 317 LYS B C 1
ATOM 3997 O O . LYS B 1 317 ? 13.224 35.447 89.645 1.00 69.21 317 LYS B O 1
ATOM 4003 N N . ALA B 1 318 ? 13.723 33.857 91.177 1.00 56.40 318 ALA B N 1
ATOM 4004 C CA . ALA B 1 318 ? 14.404 32.968 90.209 1.00 58.79 318 ALA B CA 1
ATOM 4005 C C . ALA B 1 318 ? 13.427 32.607 89.079 1.00 64.18 318 ALA B C 1
ATOM 4006 O O . ALA B 1 318 ? 13.922 32.297 87.968 1.00 66.94 318 ALA B O 1
ATOM 4008 N N . LEU B 1 319 ? 12.108 32.630 89.357 1.00 60.91 319 LEU B N 1
ATOM 4009 C CA . LEU B 1 319 ? 11.024 32.342 88.377 1.00 56.79 319 LEU B CA 1
ATOM 4010 C C . LEU B 1 319 ? 10.821 33.526 87.411 1.00 58.08 319 LEU B C 1
ATOM 4011 O O . LEU B 1 319 ? 10.682 33.255 86.207 1.00 55.81 319 LEU B O 1
ATOM 4016 N N . GLU B 1 320 ? 10.760 34.776 87.889 1.00 56.39 320 GLU B N 1
ATOM 4017 C CA . GLU B 1 320 ? 10.554 35.945 86.991 1.00 57.27 320 GLU B CA 1
ATOM 4018 C C . GLU B 1 320 ? 11.699 35.961 85.989 1.00 54.61 320 GLU B C 1
ATOM 4019 O O . GLU B 1 320 ? 11.432 36.230 84.807 1.00 57.05 320 GLU B O 1
ATOM 4025 N N . ASP B 1 321 ? 12.904 35.626 86.455 1.00 55.49 321 ASP B N 1
ATOM 4026 C CA . ASP B 1 321 ? 14.164 35.756 85.683 1.00 56.44 321 ASP B CA 1
ATOM 4027 C C . ASP B 1 321 ? 14.222 34.630 84.650 1.00 53.33 321 ASP B C 1
ATOM 4028 O O . ASP B 1 321 ? 14.620 34.899 83.504 1.00 58.38 321 ASP B O 1
ATOM 4033 N N . ALA B 1 322 ? 13.779 33.431 85.015 1.00 53.85 322 ALA B N 1
ATOM 4034 C CA . ALA B 1 322 ? 13.748 32.252 84.112 1.00 50.81 322 ALA B CA 1
ATOM 4035 C C . ALA B 1 322 ? 12.672 32.446 83.022 1.00 44.18 322 ALA B C 1
ATOM 4036 O O . ALA B 1 322 ? 12.930 32.125 81.865 1.00 39.04 322 ALA B O 1
ATOM 4038 N N . VAL B 1 323 ? 11.502 32.964 83.381 1.00 39.71 323 VAL B N 1
ATOM 4039 C CA . VAL B 1 323 ? 10.429 33.322 82.410 1.00 44.00 323 VAL B CA 1
ATOM 4040 C C . VAL B 1 323 ? 10.985 34.300 81.371 1.00 42.35 323 VAL B C 1
ATOM 4041 O O . VAL B 1 323 ? 10.869 34.030 80.168 1.00 45.57 323 VAL B O 1
ATOM 4045 N N . VAL B 1 324 ? 11.550 35.409 81.826 1.00 39.70 324 VAL B N 1
ATOM 4046 C CA . VAL B 1 324 ? 12.098 36.464 80.928 1.00 39.25 324 VAL B CA 1
ATOM 4047 C C . VAL B 1 324 ? 13.162 35.820 80.031 1.00 36.66 324 VAL B C 1
ATOM 4048 O O . VAL B 1 324 ? 13.220 36.155 78.841 1.00 36.22 324 VAL B O 1
ATOM 4052 N N . LYS B 1 325 ? 13.976 34.924 80.592 1.00 39.09 325 LYS B N 1
ATOM 4053 C CA . LYS B 1 325 ? 15.082 34.268 79.857 1.00 37.60 325 LYS B CA 1
ATOM 4054 C C . LYS B 1 325 ? 14.489 33.274 78.872 1.00 35.88 325 LYS B C 1
ATOM 4055 O O . LYS B 1 325 ? 15.047 33.153 77.776 1.00 40.60 325 LYS B O 1
ATOM 4061 N N . ALA B 1 326 ? 13.408 32.597 79.254 1.00 33.68 326 ALA B N 1
ATOM 4062 C CA . ALA B 1 326 ? 12.752 31.563 78.425 1.00 36.38 326 ALA B CA 1
ATOM 4063 C C . ALA B 1 326 ? 12.159 32.251 77.200 1.00 40.27 326 ALA B C 1
ATOM 4064 O O . ALA B 1 326 ? 12.426 31.789 76.066 1.00 44.10 326 ALA B O 1
ATOM 4066 N N . VAL B 1 327 ? 11.417 33.344 77.423 1.00 37.65 327 VAL B N 1
ATOM 4067 C CA . VAL B 1 327 ? 10.836 34.144 76.316 1.00 34.57 327 VAL B CA 1
ATOM 4068 C C . VAL B 1 327 ? 11.991 34.654 75.445 1.00 35.15 327 VAL B C 1
ATOM 4069 O O . VAL B 1 327 ? 11.966 34.390 74.261 1.00 32.62 327 VAL B O 1
ATOM 4073 N N . ALA B 1 328 ? 13.019 35.284 75.998 1.00 38.73 328 ALA B N 1
ATOM 4074 C CA . ALA B 1 328 ? 14.190 35.717 75.192 1.00 43.33 328 ALA B CA 1
ATOM 4075 C C . ALA B 1 328 ? 14.619 34.586 74.237 1.00 41.30 328 ALA B C 1
ATOM 4076 O O . ALA B 1 328 ? 14.598 34.802 73.010 1.00 48.67 328 ALA B O 1
ATOM 4078 N N . ASP B 1 329 ? 14.970 33.419 74.778 1.00 42.03 329 ASP B N 1
ATOM 4079 C CA . ASP B 1 329 ? 15.621 32.294 74.042 1.00 43.37 329 ASP B CA 1
ATOM 4080 C C . ASP B 1 329 ? 14.650 31.664 73.024 1.00 39.14 329 ASP B C 1
ATOM 4081 O O . ASP B 1 329 ? 15.131 31.032 72.082 1.00 36.65 329 ASP B O 1
ATOM 4086 N N . ALA B 1 330 ? 13.345 31.850 73.199 1.00 34.01 330 ALA B N 1
ATOM 4087 C CA . ALA B 1 330 ? 12.292 31.389 72.279 1.00 36.86 330 ALA B CA 1
ATOM 4088 C C . ALA B 1 330 ? 12.252 32.220 70.980 1.00 42.09 330 ALA B C 1
ATOM 4089 O O . ALA B 1 330 ? 11.657 31.730 70.011 1.00 42.90 330 ALA B O 1
ATOM 4091 N N . LEU B 1 331 ? 12.825 33.426 70.922 1.00 42.89 331 LEU B N 1
ATOM 4092 C CA . LEU B 1 331 ? 12.642 34.284 69.715 1.00 46.65 331 LEU B CA 1
ATOM 4093 C C . LEU B 1 331 ? 13.696 33.944 68.648 1.00 48.88 331 LEU B C 1
ATOM 4094 O O . LEU B 1 331 ? 14.824 33.609 69.019 1.00 46.98 331 LEU B O 1
ATOM 4099 N N . ASP B 1 332 ? 13.317 34.015 67.365 1.00 57.76 332 ASP B N 1
ATOM 4100 C CA . ASP B 1 332 ? 14.267 33.992 66.217 1.00 68.43 332 ASP B CA 1
ATOM 4101 C C . ASP B 1 332 ? 14.627 35.442 65.883 1.00 68.76 332 ASP B C 1
ATOM 4102 O O . ASP B 1 332 ? 14.014 36.041 64.975 1.00 64.80 332 ASP B O 1
ATOM 4115 N N . PRO B 1 334 ? 18.312 37.102 65.585 1.00 70.31 334 PRO B N 1
ATOM 4116 C CA . PRO B 1 334 ? 19.761 36.914 65.696 1.00 68.23 334 PRO B CA 1
ATOM 4117 C C . PRO B 1 334 ? 20.597 38.189 65.938 1.00 73.65 334 PRO B C 1
ATOM 4118 O O . PRO B 1 334 ? 21.728 38.045 66.397 1.00 68.54 334 PRO B O 1
ATOM 4122 N N . GLU B 1 335 ? 20.069 39.383 65.623 1.00 78.72 335 GLU B N 1
ATOM 4123 C CA . GLU B 1 335 ? 20.711 40.689 65.973 1.00 85.27 335 GLU B CA 1
ATOM 4124 C C . GLU B 1 335 ? 19.669 41.649 66.573 1.00 76.28 335 GLU B C 1
ATOM 4125 O O . GLU B 1 335 ? 18.838 42.208 65.840 1.00 78.75 335 GLU B O 1
ATOM 4131 N N . VAL B 1 336 ? 19.709 41.781 67.895 1.00 73.96 336 VAL B N 1
ATOM 4132 C CA . VAL B 1 336 ? 19.068 42.871 68.684 1.00 73.65 336 VAL B CA 1
ATOM 4133 C C . VAL B 1 336 ? 19.770 44.180 68.329 1.00 69.32 336 VAL B C 1
ATOM 4134 O O . VAL B 1 336 ? 20.987 44.281 68.496 1.00 57.44 336 VAL B O 1
ATOM 4138 N N . PRO B 1 337 ? 19.043 45.220 67.845 1.00 71.00 337 PRO B N 1
ATOM 4139 C CA . PRO B 1 337 ? 19.684 46.438 67.338 1.00 71.17 337 PRO B CA 1
ATOM 4140 C C . PRO B 1 337 ? 20.360 47.246 68.451 1.00 67.81 337 PRO B C 1
ATOM 4141 O O . PRO B 1 337 ? 19.721 47.625 69.435 1.00 60.59 337 PRO B O 1
ATOM 4145 N N . PRO B 1 338 ? 21.675 47.541 68.317 1.00 66.81 338 PRO B N 1
ATOM 4146 C CA . PRO B 1 338 ? 22.468 48.128 69.403 1.00 71.15 338 PRO B CA 1
ATOM 4147 C C . PRO B 1 338 ? 21.800 49.267 70.188 1.00 67.19 338 PRO B C 1
ATOM 4148 O O . PRO B 1 338 ? 22.027 49.373 71.362 1.00 70.20 338 PRO B O 1
ATOM 4152 N N . ARG B 1 339 ? 21.042 50.109 69.492 1.00 70.47 339 ARG B N 1
ATOM 4153 C CA . ARG B 1 339 ? 20.393 51.326 70.037 1.00 71.20 339 ARG B CA 1
ATOM 4154 C C . ARG B 1 339 ? 19.533 50.939 71.237 1.00 68.10 339 ARG B C 1
ATOM 4155 O O . ARG B 1 339 ? 19.657 51.598 72.289 1.00 68.96 339 ARG B O 1
ATOM 4171 N N . VAL B 1 341 ? 19.540 48.410 73.212 1.00 47.50 341 VAL B N 1
ATOM 4172 C CA . VAL B 1 341 ? 20.393 47.876 74.310 1.00 54.80 341 VAL B CA 1
ATOM 4173 C C . VAL B 1 341 ? 20.997 49.056 75.090 1.00 58.49 341 VAL B C 1
ATOM 4174 O O . VAL B 1 341 ? 20.945 49.017 76.340 1.00 61.16 341 VAL B O 1
ATOM 4178 N N . GLU B 1 342 ? 21.565 50.053 74.397 1.00 62.06 342 GLU B N 1
ATOM 4179 C CA . GLU B 1 342 ? 22.014 51.337 75.015 1.00 66.03 342 GLU B CA 1
ATOM 4180 C C . GLU B 1 342 ? 20.800 52.080 75.600 1.00 56.74 342 GLU B C 1
ATOM 4181 O O . GLU B 1 342 ? 20.899 52.548 76.724 1.00 54.08 342 GLU B O 1
ATOM 4187 N N . GLN B 1 343 ? 19.665 52.149 74.907 1.00 58.52 343 GLN B N 1
ATOM 4188 C CA . GLN B 1 343 ? 18.452 52.827 75.451 1.00 63.98 343 GLN B CA 1
ATOM 4189 C C . GLN B 1 343 ? 18.132 52.224 76.827 1.00 55.06 343 GLN B C 1
ATOM 4190 O O . GLN B 1 343 ? 17.865 53.000 77.758 1.00 60.43 343 GLN B O 1
ATOM 4196 N N . LEU B 1 344 ? 18.157 50.892 76.959 1.00 54.54 344 LEU B N 1
ATOM 4197 C CA . LEU B 1 344 ? 17.654 50.179 78.175 1.00 48.20 344 LEU B CA 1
ATOM 4198 C C . LEU B 1 344 ? 18.717 50.161 79.284 1.00 39.31 344 LEU B C 1
ATOM 4199 O O . LEU B 1 344 ? 18.354 50.283 80.468 1.00 34.13 344 LEU B O 1
ATOM 4204 N N . GLY B 1 345 ? 19.981 50.010 78.911 1.00 36.79 345 GLY B N 1
ATOM 4205 C CA . GLY B 1 345 ? 21.122 50.319 79.790 1.00 43.39 345 GLY B CA 1
ATOM 4206 C C . GLY B 1 345 ? 20.914 51.622 80.546 1.00 49.33 345 GLY B C 1
ATOM 4207 O O . GLY B 1 345 ? 21.053 51.615 81.795 1.00 48.99 345 GLY B O 1
ATOM 4208 N N . GLU B 1 346 ? 20.527 52.696 79.834 1.00 60.04 346 GLU B N 1
ATOM 4209 C CA . GLU B 1 346 ? 20.403 54.070 80.400 1.00 56.71 346 GLU B CA 1
ATOM 4210 C C . GLU B 1 346 ? 19.157 54.169 81.292 1.00 51.03 346 GLU B C 1
ATOM 4211 O O . GLU B 1 346 ? 19.248 54.807 82.345 1.00 52.54 346 GLU B O 1
ATOM 4217 N N . ARG B 1 347 ? 18.025 53.569 80.926 1.00 50.09 347 ARG B N 1
ATOM 4218 C CA . ARG B 1 347 ? 16.845 53.577 81.834 1.00 57.89 347 ARG B CA 1
ATOM 4219 C C . ARG B 1 347 ? 17.304 53.026 83.187 1.00 56.11 347 ARG B C 1
ATOM 4220 O O . ARG B 1 347 ? 16.984 53.641 84.219 1.00 59.39 347 ARG B O 1
ATOM 4228 N N . GLN B 1 348 ? 18.061 51.923 83.152 1.00 57.11 348 GLN B N 1
ATOM 4229 C CA . GLN B 1 348 ? 18.499 51.142 84.339 1.00 52.30 348 GLN B CA 1
ATOM 4230 C C . GLN B 1 348 ? 19.558 51.934 85.120 1.00 45.97 348 GLN B C 1
ATOM 4231 O O . GLN B 1 348 ? 19.447 52.046 86.359 1.00 40.17 348 GLN B O 1
ATOM 4237 N N . PHE B 1 349 ? 20.549 52.476 84.426 1.00 40.44 349 PHE B N 1
ATOM 4238 C CA . PHE B 1 349 ? 21.620 53.298 85.039 1.00 46.49 349 PHE B CA 1
ATOM 4239 C C . PHE B 1 349 ? 21.006 54.473 85.836 1.00 47.02 349 PHE B C 1
ATOM 4240 O O . PHE B 1 349 ? 21.337 54.604 87.031 1.00 44.61 349 PHE B O 1
ATOM 4248 N N . GLN B 1 350 ? 20.083 55.244 85.244 1.00 50.07 350 GLN B N 1
ATOM 4249 C CA . GLN B 1 350 ? 19.399 56.377 85.927 1.00 49.34 350 GLN B CA 1
ATOM 4250 C C . GLN B 1 350 ? 18.541 55.866 87.085 1.00 45.04 350 GLN B C 1
ATOM 4251 O O . GLN B 1 350 ? 18.583 56.457 88.167 1.00 53.49 350 GLN B O 1
ATOM 4257 N N . ALA B 1 351 ? 17.784 54.804 86.897 1.00 45.20 351 ALA B N 1
ATOM 4258 C CA . ALA B 1 351 ? 16.859 54.303 87.939 1.00 46.73 351 ALA B CA 1
ATOM 4259 C C . ALA B 1 351 ? 17.644 53.780 89.146 1.00 49.77 351 ALA B C 1
ATOM 4260 O O . ALA B 1 351 ? 17.059 53.738 90.244 1.00 56.24 351 ALA B O 1
ATOM 4262 N N . GLN B 1 352 ? 18.901 53.362 88.949 1.00 54.74 352 GLN B N 1
ATOM 4263 C CA . GLN B 1 352 ? 19.740 52.778 90.029 1.00 54.28 352 GLN B CA 1
ATOM 4264 C C . GLN B 1 352 ? 20.572 53.891 90.673 1.00 54.47 352 GLN B C 1
ATOM 4265 O O . GLN B 1 352 ? 20.811 53.799 91.885 1.00 62.38 352 GLN B O 1
ATOM 4271 N N . LEU B 1 353 ? 20.934 54.951 89.951 1.00 50.96 353 LEU B N 1
ATOM 4272 C CA . LEU B 1 353 ? 21.351 56.199 90.651 1.00 52.07 353 LEU B CA 1
ATOM 4273 C C . LEU B 1 353 ? 20.222 56.583 91.623 1.00 59.04 353 LEU B C 1
ATOM 4274 O O . LEU B 1 353 ? 20.471 56.597 92.837 1.00 59.83 353 LEU B O 1
ATOM 4279 N N . LEU B 1 354 ? 18.997 56.757 91.116 1.00 62.74 354 LEU B N 1
ATOM 4280 C CA . LEU B 1 354 ? 17.813 57.169 91.918 1.00 66.09 354 LEU B CA 1
ATOM 4281 C C . LEU B 1 354 ? 17.652 56.296 93.158 1.00 66.58 354 LEU B C 1
ATOM 4282 O O . LEU B 1 354 ? 17.332 56.855 94.229 1.00 76.93 354 LEU B O 1
ATOM 4287 N N . GLN B 1 355 ? 17.817 54.985 93.020 1.00 68.14 355 GLN B N 1
ATOM 4288 C CA . GLN B 1 355 ? 17.672 54.054 94.168 1.00 69.59 355 GLN B CA 1
ATOM 4289 C C . GLN B 1 355 ? 18.737 54.392 95.207 1.00 65.70 355 GLN B C 1
ATOM 4290 O O . GLN B 1 355 ? 18.477 54.237 96.408 1.00 65.50 355 GLN B O 1
ATOM 4304 N N . ILE B 1 357 ? 20.368 57.510 95.853 1.00 62.27 357 ILE B N 1
ATOM 4305 C CA . ILE B 1 357 ? 20.001 58.762 96.579 1.00 62.53 357 ILE B CA 1
ATOM 4306 C C . ILE B 1 357 ? 18.922 58.410 97.595 1.00 60.79 357 ILE B C 1
ATOM 4307 O O . ILE B 1 357 ? 19.106 58.719 98.772 1.00 62.94 357 ILE B O 1
ATOM 4312 N N . GLU B 1 358 ? 17.872 57.739 97.128 1.00 69.06 358 GLU B N 1
ATOM 4313 C CA . GLU B 1 358 ? 16.704 57.314 97.941 1.00 76.79 358 GLU B CA 1
ATOM 4314 C C . GLU B 1 358 ? 17.162 56.563 99.197 1.00 77.26 358 GLU B C 1
ATOM 4315 O O . GLU B 1 358 ? 16.871 57.066 100.291 1.00 80.50 358 GLU B O 1
ATOM 4321 N N . ASP B 1 359 ? 17.855 55.427 99.061 1.00 85.63 359 ASP B N 1
ATOM 4322 C CA . ASP B 1 359 ? 18.218 54.565 100.224 1.00 82.88 359 ASP B CA 1
ATOM 4323 C C . ASP B 1 359 ? 19.277 55.285 101.079 1.00 82.36 359 ASP B C 1
ATOM 4324 O O . ASP B 1 359 ? 19.664 54.721 102.127 1.00 71.34 359 ASP B O 1
ATOM 4329 N N . ARG B 1 360 ? 19.692 56.494 100.662 1.00 89.30 360 ARG B N 1
ATOM 4330 C CA . ARG B 1 360 ? 20.586 57.431 101.404 1.00 97.21 360 ARG B CA 1
ATOM 4331 C C . ARG B 1 360 ? 21.932 56.744 101.686 1.00 94.19 360 ARG B C 1
ATOM 4332 O O . ARG B 1 360 ? 22.646 57.178 102.607 1.00 84.40 360 ARG B O 1
ATOM 4340 N N . ILE B 1 361 ? 22.294 55.743 100.880 1.00 97.64 361 ILE B N 1
ATOM 4341 C CA . ILE B 1 361 ? 23.658 55.130 100.879 1.00 94.34 361 ILE B CA 1
ATOM 4342 C C . ILE B 1 361 ? 24.679 56.220 100.508 1.00 89.65 361 ILE B C 1
ATOM 4343 O O . ILE B 1 361 ? 25.823 56.138 101.005 1.00 87.52 361 ILE B O 1
ATOM 4348 N N . GLY B 1 362 ? 24.268 57.219 99.714 1.00 79.67 362 GLY B N 1
ATOM 4349 C CA . GLY B 1 362 ? 25.055 58.437 99.421 1.00 83.98 362 GLY B CA 1
ATOM 4350 C C . GLY B 1 362 ? 24.175 59.668 99.234 1.00 83.08 362 GLY B C 1
ATOM 4351 O O . GLY B 1 362 ? 22.963 59.504 98.977 1.00 83.68 362 GLY B O 1
ATOM 4352 N N . SER B 1 363 ? 24.764 60.864 99.339 1.00 76.51 363 SER B N 1
ATOM 4353 C CA . SER B 1 363 ? 24.064 62.166 99.147 1.00 75.38 363 SER B CA 1
ATOM 4354 C C . SER B 1 363 ? 23.805 62.388 97.651 1.00 77.99 363 SER B C 1
ATOM 4355 O O . SER B 1 363 ? 24.506 61.770 96.834 1.00 76.94 363 SER B O 1
ATOM 4358 N N . ARG B 1 364 ? 22.856 63.263 97.308 1.00 86.68 364 ARG B N 1
ATOM 4359 C CA . ARG B 1 364 ? 22.550 63.625 95.894 1.00 96.46 364 ARG B CA 1
ATOM 4360 C C . ARG B 1 364 ? 23.786 64.282 95.248 1.00 81.41 364 ARG B C 1
ATOM 4361 O O . ARG B 1 364 ? 23.923 64.182 94.036 1.00 78.79 364 ARG B O 1
ATOM 4369 N N . GLU B 1 365 ? 24.683 64.890 96.021 1.00 84.47 365 GLU B N 1
ATOM 4370 C CA . GLU B 1 365 ? 25.873 65.600 95.473 1.00 97.19 365 GLU B CA 1
ATOM 4371 C C . GLU B 1 365 ? 26.937 64.576 95.039 1.00 96.67 365 GLU B C 1
ATOM 4372 O O . GLU B 1 365 ? 27.522 64.754 93.948 1.00 88.25 365 GLU B O 1
ATOM 4378 N N . ASP B 1 366 ? 27.176 63.542 95.857 1.00 96.42 366 ASP B N 1
ATOM 4379 C CA . ASP B 1 366 ? 28.104 62.414 95.555 1.00 84.91 366 ASP B CA 1
ATOM 4380 C C . ASP B 1 366 ? 27.569 61.637 94.347 1.00 72.54 366 ASP B C 1
ATOM 4381 O O . ASP B 1 366 ? 28.278 61.527 93.325 1.00 70.01 366 ASP B O 1
ATOM 4386 N N . VAL B 1 367 ? 26.339 61.139 94.458 1.00 61.27 367 VAL B N 1
ATOM 4387 C CA . VAL B 1 367 ? 25.721 60.227 93.454 1.00 56.84 367 VAL B CA 1
ATOM 4388 C C . VAL B 1 367 ? 25.694 60.912 92.088 1.00 58.39 367 VAL B C 1
ATOM 4389 O O . VAL B 1 367 ? 25.934 60.205 91.093 1.00 63.66 367 VAL B O 1
ATOM 4393 N N . GLU B 1 368 ? 25.420 62.220 92.034 1.00 66.48 368 GLU B N 1
ATOM 4394 C CA . GLU B 1 368 ? 25.279 62.972 90.751 1.00 71.70 368 GLU B CA 1
ATOM 4395 C C . GLU B 1 368 ? 26.660 63.147 90.110 1.00 65.18 368 GLU B C 1
ATOM 4396 O O . GLU B 1 368 ? 26.720 63.374 88.890 1.00 57.61 368 GLU B O 1
ATOM 4402 N N . LYS B 1 369 ? 27.742 63.001 90.874 1.00 64.06 369 LYS B N 1
ATOM 4403 C CA . LYS B 1 369 ? 29.100 63.026 90.276 1.00 69.64 369 LYS B CA 1
ATOM 4404 C C . LYS B 1 369 ? 29.409 61.697 89.573 1.00 67.53 369 LYS B C 1
ATOM 4405 O O . LYS B 1 369 ? 30.379 61.694 88.775 1.00 68.95 369 LYS B O 1
ATOM 4411 N N . LEU B 1 370 ? 28.628 60.633 89.834 1.00 68.22 370 LEU B N 1
ATOM 4412 C CA . LEU B 1 370 ? 28.834 59.285 89.227 1.00 65.14 370 LEU B CA 1
ATOM 4413 C C . LEU B 1 370 ? 28.041 59.171 87.929 1.00 62.88 370 LEU B C 1
ATOM 4414 O O . LEU B 1 370 ? 28.339 58.227 87.166 1.00 57.76 370 LEU B O 1
ATOM 4419 N N . ALA B 1 371 ? 27.118 60.112 87.679 1.00 64.41 371 ALA B N 1
ATOM 4420 C CA . ALA B 1 371 ? 26.252 60.150 86.476 1.00 63.93 371 ALA B CA 1
ATOM 4421 C C . ALA B 1 371 ? 27.054 60.621 85.257 1.00 62.31 371 ALA B C 1
ATOM 4422 O O . ALA B 1 371 ? 26.541 61.446 84.508 1.00 59.98 371 ALA B O 1
ATOM 4424 N N . THR B 1 372 ? 28.241 60.058 85.039 1.00 67.88 372 THR B N 1
ATOM 4425 C CA . THR B 1 372 ? 29.142 60.433 83.921 1.00 69.35 372 THR B CA 1
ATOM 4426 C C . THR B 1 372 ? 28.858 59.495 82.744 1.00 68.05 372 THR B C 1
ATOM 4427 O O . THR B 1 372 ? 28.164 58.483 82.928 1.00 63.95 372 THR B O 1
ATOM 4431 N N . GLU B 1 373 ? 29.399 59.839 81.576 1.00 76.38 373 GLU B N 1
ATOM 4432 C CA . GLU B 1 373 ? 29.354 59.007 80.344 1.00 74.29 373 GLU B CA 1
ATOM 4433 C C . GLU B 1 373 ? 30.207 57.742 80.534 1.00 66.47 373 GLU B C 1
ATOM 4434 O O . GLU B 1 373 ? 29.785 56.688 80.062 1.00 66.57 373 GLU B O 1
ATOM 4440 N N . GLU B 1 374 ? 31.367 57.850 81.192 1.00 70.42 374 GLU B N 1
ATOM 4441 C CA . GLU B 1 374 ? 32.370 56.748 81.343 1.00 72.32 374 GLU B CA 1
ATOM 4442 C C . GLU B 1 374 ? 31.857 55.673 82.314 1.00 67.46 374 GLU B C 1
ATOM 4443 O O . GLU B 1 374 ? 32.268 54.509 82.159 1.00 63.30 374 GLU B O 1
ATOM 4457 N N . ALA B 1 376 ? 28.411 55.155 82.809 1.00 58.31 376 ALA B N 1
ATOM 4458 C CA . ALA B 1 376 ? 27.329 54.523 82.023 1.00 58.81 376 ALA B CA 1
ATOM 4459 C C . ALA B 1 376 ? 27.922 53.347 81.226 1.00 51.79 376 ALA B C 1
ATOM 4460 O O . ALA B 1 376 ? 27.343 52.270 81.261 1.00 51.84 376 ALA B O 1
ATOM 4462 N N . ALA B 1 377 ? 29.050 53.563 80.549 1.00 48.72 377 ALA B N 1
ATOM 4463 C CA . ALA B 1 377 ? 29.758 52.562 79.714 1.00 51.53 377 ALA B CA 1
ATOM 4464 C C . ALA B 1 377 ? 30.168 51.363 80.583 1.00 55.86 377 ALA B C 1
ATOM 4465 O O . ALA B 1 377 ? 29.852 50.227 80.207 1.00 63.15 377 ALA B O 1
ATOM 4467 N N . GLU B 1 378 ? 30.852 51.594 81.703 1.00 56.96 378 GLU B N 1
ATOM 4468 C CA . GLU B 1 378 ? 31.242 50.506 82.636 1.00 56.67 378 GLU B CA 1
ATOM 4469 C C . GLU B 1 378 ? 29.968 49.761 83.076 1.00 49.57 378 GLU B C 1
ATOM 4470 O O . GLU B 1 378 ? 29.996 48.530 83.077 1.00 52.97 378 GLU B O 1
ATOM 4476 N N . PHE B 1 379 ? 28.875 50.458 83.400 1.00 43.89 379 PHE B N 1
ATOM 4477 C CA . PHE B 1 379 ? 27.638 49.824 83.933 1.00 43.55 379 PHE B CA 1
ATOM 4478 C C . PHE B 1 379 ? 27.007 48.935 82.842 1.00 49.10 379 PHE B C 1
ATOM 4479 O O . PHE B 1 379 ? 26.360 47.917 83.192 1.00 53.44 379 PHE B O 1
ATOM 4487 N N . ILE B 1 380 ? 27.205 49.261 81.562 1.00 48.82 380 ILE B N 1
ATOM 4488 C CA . ILE B 1 380 ? 26.528 48.559 80.431 1.00 52.12 380 ILE B CA 1
ATOM 4489 C C . ILE B 1 380 ? 27.382 47.361 80.009 1.00 53.22 380 ILE B C 1
ATOM 4490 O O . ILE B 1 380 ? 26.804 46.272 79.877 1.00 61.87 380 ILE B O 1
ATOM 4495 N N . ARG B 1 381 ? 28.689 47.558 79.816 1.00 58.70 381 ARG B N 1
ATOM 4496 C CA . ARG B 1 381 ? 29.713 46.487 79.605 1.00 60.40 381 ARG B CA 1
ATOM 4497 C C . ARG B 1 381 ? 29.372 45.273 80.477 1.00 56.47 381 ARG B C 1
ATOM 4498 O O . ARG B 1 381 ? 29.191 44.181 79.933 1.00 60.33 381 ARG B O 1
ATOM 4506 N N . GLU B 1 382 ? 29.195 45.490 81.775 1.00 51.34 382 GLU B N 1
ATOM 4507 C CA . GLU B 1 382 ? 28.934 44.417 82.761 1.00 49.68 382 GLU B CA 1
ATOM 4508 C C . GLU B 1 382 ? 27.638 43.689 82.405 1.00 52.53 382 GLU B C 1
ATOM 4509 O O . GLU B 1 382 ? 27.622 42.457 82.533 1.00 59.98 382 GLU B O 1
ATOM 4515 N N . ARG B 1 383 ? 26.590 44.420 82.003 1.00 52.65 383 ARG B N 1
ATOM 4516 C CA . ARG B 1 383 ? 25.199 43.889 81.882 1.00 49.61 383 ARG B CA 1
ATOM 4517 C C . ARG B 1 383 ? 24.832 43.590 80.415 1.00 47.28 383 ARG B C 1
ATOM 4518 O O . ARG B 1 383 ? 23.675 43.172 80.195 1.00 39.55 383 ARG B O 1
ATOM 4526 N N . LYS B 1 384 ? 25.764 43.741 79.465 1.00 49.11 384 LYS B N 1
ATOM 4527 C CA . LYS B 1 384 ? 25.491 43.617 78.006 1.00 59.38 384 LYS B CA 1
ATOM 4528 C C . LYS B 1 384 ? 24.530 42.451 77.734 1.00 62.02 384 LYS B C 1
ATOM 4529 O O . LYS B 1 384 ? 23.491 42.697 77.077 1.00 64.42 384 LYS B O 1
ATOM 4535 N N . LYS B 1 385 ? 24.857 41.244 78.221 1.00 63.69 385 LYS B N 1
ATOM 4536 C CA . LYS B 1 385 ? 24.108 39.979 77.945 1.00 63.40 385 LYS B CA 1
ATOM 4537 C C . LYS B 1 385 ? 22.683 40.072 78.526 1.00 55.55 385 LYS B C 1
ATOM 4538 O O . LYS B 1 385 ? 21.742 39.776 77.766 1.00 55.61 385 LYS B O 1
ATOM 4544 N N . ASP B 1 386 ? 22.509 40.488 79.788 1.00 53.13 386 ASP B N 1
ATOM 4545 C CA . ASP B 1 386 ? 21.175 40.636 80.443 1.00 52.52 386 ASP B CA 1
ATOM 4546 C C . ASP B 1 386 ? 20.266 41.533 79.609 1.00 48.96 386 ASP B C 1
ATOM 4547 O O . ASP B 1 386 ? 19.100 41.148 79.409 1.00 45.55 386 ASP B O 1
ATOM 4552 N N . LEU B 1 387 ? 20.796 42.691 79.193 1.00 41.56 387 LEU B N 1
ATOM 4553 C CA . LEU B 1 387 ? 20.079 43.766 78.473 1.00 38.18 387 LEU B CA 1
ATOM 4554 C C . LEU B 1 387 ? 19.576 43.266 77.115 1.00 36.40 387 LEU B C 1
ATOM 4555 O O . LEU B 1 387 ? 18.401 43.507 76.814 1.00 33.20 387 LEU B O 1
ATOM 4560 N N . GLU B 1 388 ? 20.407 42.567 76.342 1.00 40.54 388 GLU B N 1
ATOM 4561 C CA . GLU B 1 388 ? 19.950 41.921 75.076 1.00 48.03 388 GLU B CA 1
ATOM 4562 C C . GLU B 1 388 ? 18.756 41.006 75.364 1.00 45.94 388 GLU B C 1
ATOM 4563 O O . GLU B 1 388 ? 17.806 41.018 74.582 1.00 52.50 388 GLU B O 1
ATOM 4569 N N . ASP B 1 389 ? 18.788 40.250 76.457 1.00 47.75 389 ASP B N 1
ATOM 4570 C CA . ASP B 1 389 ? 17.692 39.310 76.802 1.00 44.75 389 ASP B CA 1
ATOM 4571 C C . ASP B 1 389 ? 16.469 40.128 77.206 1.00 36.87 389 ASP B C 1
ATOM 4572 O O . ASP B 1 389 ? 15.358 39.763 76.829 1.00 36.45 389 ASP B O 1
ATOM 4577 N N . GLN B 1 390 ? 16.682 41.224 77.924 1.00 39.80 390 GLN B N 1
ATOM 4578 C CA . GLN B 1 390 ? 15.597 42.119 78.407 1.00 37.55 390 GLN B CA 1
ATOM 4579 C C . GLN B 1 390 ? 14.940 42.809 77.198 1.00 33.53 390 GLN B C 1
ATOM 4580 O O . GLN B 1 390 ? 13.705 42.882 77.145 1.00 29.86 390 GLN B O 1
ATOM 4586 N N . VAL B 1 391 ? 15.722 43.233 76.210 1.00 31.38 391 VAL B N 1
ATOM 4587 C CA . VAL B 1 391 ? 15.157 43.853 74.983 1.00 35.14 391 VAL B CA 1
ATOM 4588 C C . VAL B 1 391 ? 14.275 42.854 74.215 1.00 36.89 391 VAL B C 1
ATOM 4589 O O . VAL B 1 391 ? 13.168 43.265 73.800 1.00 36.10 391 VAL B O 1
ATOM 4593 N N . LYS B 1 392 ? 14.731 41.614 73.993 1.00 37.72 392 LYS B N 1
ATOM 4594 C CA . LYS B 1 392 ? 13.925 40.570 73.313 1.00 36.17 392 LYS B CA 1
ATOM 4595 C C . LYS B 1 392 ? 12.627 40.397 74.088 1.00 35.02 392 LYS B C 1
ATOM 4596 O O . LYS B 1 392 ? 11.561 40.414 73.471 1.00 36.15 392 LYS B O 1
ATOM 4602 N N . PHE B 1 393 ? 12.689 40.333 75.410 1.00 36.23 393 PHE B N 1
ATOM 4603 C CA . PHE B 1 393 ? 11.470 40.121 76.228 1.00 40.51 393 PHE B CA 1
ATOM 4604 C C . PHE B 1 393 ? 10.482 41.271 76.040 1.00 40.80 393 PHE B C 1
ATOM 4605 O O . PHE B 1 393 ? 9.278 40.989 76.036 1.00 42.29 393 PHE B O 1
ATOM 4613 N N . ASN B 1 394 ? 10.982 42.506 75.930 1.00 45.13 394 ASN B N 1
ATOM 4614 C CA . ASN B 1 394 ? 10.165 43.748 75.806 1.00 46.76 394 ASN B CA 1
ATOM 4615 C C . ASN B 1 394 ? 9.411 43.758 74.473 1.00 47.54 394 ASN B C 1
ATOM 4616 O O . ASN B 1 394 ? 8.211 44.106 74.488 1.00 46.73 394 ASN B O 1
ATOM 4621 N N . LEU B 1 395 ? 10.076 43.366 73.377 1.00 47.25 395 LEU B N 1
ATOM 4622 C CA . LEU B 1 395 ? 9.428 43.210 72.045 1.00 51.75 395 LEU B CA 1
ATOM 4623 C C . LEU B 1 395 ? 8.368 42.107 72.096 1.00 50.79 395 LEU B C 1
ATOM 4624 O O . LEU B 1 395 ? 7.315 42.296 71.497 1.00 61.33 395 LEU B O 1
ATOM 4629 N N . ALA B 1 396 ? 8.618 41.023 72.821 1.00 50.82 396 ALA B N 1
ATOM 4630 C CA . ALA B 1 396 ? 7.693 39.871 72.929 1.00 50.75 396 ALA B CA 1
ATOM 4631 C C . ALA B 1 396 ? 6.459 40.278 73.727 1.00 50.68 396 ALA B C 1
ATOM 4632 O O . ALA B 1 396 ? 5.370 39.764 73.428 1.00 55.89 396 ALA B O 1
ATOM 4634 N N . VAL B 1 397 ? 6.647 41.127 74.734 1.00 51.91 397 VAL B N 1
ATOM 4635 C CA . VAL B 1 397 ? 5.560 41.650 75.611 1.00 50.14 397 VAL B CA 1
ATOM 4636 C C . VAL B 1 397 ? 4.485 42.307 74.746 1.00 50.03 397 VAL B C 1
ATOM 4637 O O . VAL B 1 397 ? 3.299 42.005 74.969 1.00 47.19 397 VAL B O 1
ATOM 4641 N N . ASP B 1 398 ? 4.896 43.157 73.799 1.00 52.67 398 ASP B N 1
ATOM 4642 C CA . ASP B 1 398 ? 3.985 43.877 72.869 1.00 58.77 398 ASP B CA 1
ATOM 4643 C C . ASP B 1 398 ? 3.165 42.853 72.087 1.00 57.26 398 ASP B C 1
ATOM 4644 O O . ASP B 1 398 ? 1.967 43.106 71.873 1.00 64.83 398 ASP B O 1
ATOM 4649 N N . ASP B 1 399 ? 3.798 41.747 71.691 1.00 56.76 399 ASP B N 1
ATOM 4650 C CA . ASP B 1 399 ? 3.171 40.653 70.907 1.00 58.30 399 ASP B CA 1
ATOM 4651 C C . ASP B 1 399 ? 2.183 39.904 71.806 1.00 53.13 399 ASP B C 1
ATOM 4652 O O . ASP B 1 399 ? 1.044 39.747 71.381 1.00 61.61 399 ASP B O 1
ATOM 4657 N N . ILE B 1 400 ? 2.580 39.466 72.998 1.00 51.95 400 ILE B N 1
ATOM 4658 C CA . ILE B 1 400 ? 1.693 38.660 73.897 1.00 53.08 400 ILE B CA 1
ATOM 4659 C C . ILE B 1 400 ? 0.497 39.512 74.330 1.00 55.75 400 ILE B C 1
ATOM 4660 O O . ILE B 1 400 ? -0.601 38.955 74.471 1.00 61.55 400 ILE B O 1
ATOM 4665 N N . TRP B 1 401 ? 0.703 40.810 74.542 1.00 64.96 401 TRP B N 1
ATOM 4666 C CA . TRP B 1 401 ? -0.369 41.756 74.960 1.00 67.30 401 TRP B CA 1
ATOM 4667 C C . TRP B 1 401 ? -1.523 41.731 73.949 1.00 63.92 401 TRP B C 1
ATOM 4668 O O . TRP B 1 401 ? -2.695 41.623 74.373 1.00 65.11 401 TRP B O 1
ATOM 4679 N N . VAL B 1 402 ? -1.206 41.836 72.661 1.00 60.19 402 VAL B N 1
ATOM 4680 C CA . VAL B 1 402 ? -2.229 41.792 71.582 1.00 67.02 402 VAL B CA 1
ATOM 4681 C C . VAL B 1 402 ? -2.856 40.394 71.569 1.00 68.77 402 VAL B C 1
ATOM 4682 O O . VAL B 1 402 ? -4.074 40.295 71.813 1.00 81.37 402 VAL B O 1
ATOM 4686 N N . ARG B 1 403 ? -2.043 39.358 71.361 1.00 61.07 403 ARG B N 1
ATOM 4687 C CA . ARG B 1 403 ? -2.520 37.968 71.157 1.00 60.86 403 ARG B CA 1
ATOM 4688 C C . ARG B 1 403 ? -3.478 37.526 72.264 1.00 59.10 403 ARG B C 1
ATOM 4689 O O . ARG B 1 403 ? -4.440 36.835 71.935 1.00 69.21 403 ARG B O 1
ATOM 4697 N N . LYS B 1 404 ? -3.232 37.879 73.523 1.00 61.45 404 LYS B N 1
ATOM 4698 C CA . LYS B 1 404 ? -4.073 37.396 74.647 1.00 60.08 404 LYS B CA 1
ATOM 4699 C C . LYS B 1 404 ? -5.062 38.483 75.046 1.00 61.20 404 LYS B C 1
ATOM 4700 O O . LYS B 1 404 ? -5.746 38.282 76.078 1.00 60.02 404 LYS B O 1
ATOM 4706 N N . GLY B 1 405 ? -5.159 39.548 74.238 1.00 64.99 405 GLY B N 1
ATOM 4707 C CA . GLY B 1 405 ? -6.032 40.710 74.500 1.00 73.07 405 GLY B CA 1
ATOM 4708 C C . GLY B 1 405 ? -6.084 41.052 75.983 1.00 81.08 405 GLY B C 1
ATOM 4709 O O . GLY B 1 405 ? -7.171 40.960 76.590 1.00 83.81 405 GLY B O 1
ATOM 4710 N N . LEU B 1 406 ? -4.937 41.386 76.573 1.00 78.18 406 LEU B N 1
ATOM 4711 C CA . LEU B 1 406 ? -4.850 41.717 78.016 1.00 76.41 406 LEU B CA 1
ATOM 4712 C C . LEU B 1 406 ? -5.271 43.172 78.165 1.00 71.71 406 LEU B C 1
ATOM 4713 O O . LEU B 1 406 ? -5.108 43.923 77.178 1.00 64.62 406 LEU B O 1
ATOM 4718 N N . VAL B 1 407 ? -5.762 43.538 79.350 1.00 68.61 407 VAL B N 1
ATOM 4719 C CA . VAL B 1 407 ? -6.248 44.919 79.650 1.00 74.92 407 VAL B CA 1
ATOM 4720 C C . VAL B 1 407 ? -5.417 45.514 80.792 1.00 68.56 407 VAL B C 1
ATOM 4721 O O . VAL B 1 407 ? -5.222 44.817 81.811 1.00 67.80 407 VAL B O 1
ATOM 4725 N N . LEU B 1 408 ? -4.928 46.745 80.599 1.00 62.97 408 LEU B N 1
ATOM 4726 C CA . LEU B 1 408 ? -4.361 47.612 81.671 1.00 61.31 408 LEU B CA 1
ATOM 4727 C C . LEU B 1 408 ? -5.432 47.886 82.738 1.00 61.58 408 LEU B C 1
ATOM 4728 O O . LEU B 1 408 ? -6.556 48.236 82.367 1.00 67.86 408 LEU B O 1
ATOM 4733 N N . GLU B 1 409 ? -5.106 47.695 84.013 1.00 62.99 409 GLU B N 1
ATOM 4734 C CA . GLU B 1 409 ? -6.014 47.999 85.148 1.00 62.35 409 GLU B CA 1
ATOM 4735 C C . GLU B 1 409 ? -5.648 49.397 85.630 1.00 60.64 409 GLU B C 1
ATOM 4736 O O . GLU B 1 409 ? -4.521 49.553 86.117 1.00 61.96 409 GLU B O 1
ATOM 4742 N N . ASP B 1 410 ? -6.574 50.352 85.509 1.00 65.06 410 ASP B N 1
ATOM 4743 C CA . ASP B 1 410 ? -6.397 51.766 85.942 1.00 63.10 410 ASP B CA 1
ATOM 4744 C C . ASP B 1 410 ? -5.827 51.823 87.362 1.00 54.02 410 ASP B C 1
ATOM 4745 O O . ASP B 1 410 ? -5.028 52.740 87.621 1.00 61.58 410 ASP B O 1
ATOM 4750 N N . GLU B 1 411 ? -6.201 50.874 88.220 1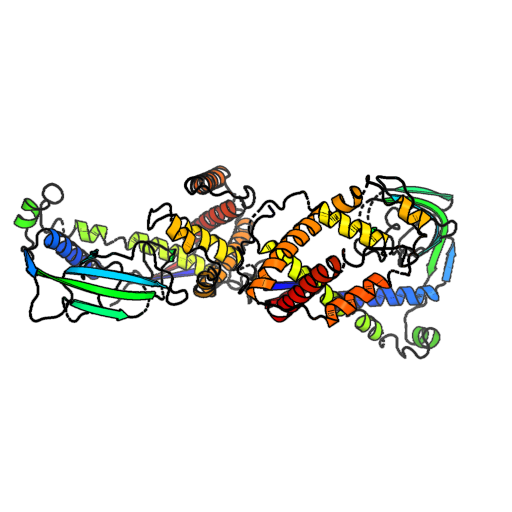.00 47.96 411 GLU B N 1
ATOM 4751 C CA . GLU B 1 411 ? -5.756 50.811 89.639 1.00 51.68 411 GLU B CA 1
ATOM 4752 C C . GLU B 1 411 ? -4.268 50.458 89.716 1.00 49.21 411 GLU B C 1
ATOM 4753 O O . GLU B 1 411 ? -3.542 51.070 90.522 1.00 56.02 411 GLU B O 1
ATOM 4759 N N . ALA B 1 412 ? -3.826 49.501 88.913 1.00 48.45 412 ALA B N 1
ATOM 4760 C CA . ALA B 1 412 ? -2.407 49.081 88.838 1.00 46.11 412 ALA B CA 1
ATOM 4761 C C . ALA B 1 412 ? -1.560 50.236 88.278 1.00 42.91 412 ALA B C 1
ATOM 4762 O O . ALA B 1 412 ? -0.474 50.500 88.835 1.00 44.74 412 ALA B O 1
ATOM 4764 N N . VAL B 1 413 ? -2.046 50.948 87.257 1.00 41.32 413 VAL B N 1
ATOM 4765 C CA . VAL B 1 413 ? -1.352 52.160 86.729 1.00 42.15 413 VAL B CA 1
ATOM 4766 C C . VAL B 1 413 ? -1.237 53.226 87.830 1.00 43.65 413 VAL B C 1
ATOM 4767 O O . VAL B 1 413 ? -0.206 53.928 87.848 1.00 42.82 413 VAL B O 1
ATOM 4771 N N . GLU B 1 414 ? -2.211 53.337 88.746 1.00 45.59 414 GLU B N 1
ATOM 4772 C CA . GLU B 1 414 ? -2.160 54.372 89.817 1.00 48.32 414 GLU B CA 1
ATOM 4773 C C . GLU B 1 414 ? -1.240 53.896 90.945 1.00 44.80 414 GLU B C 1
ATOM 4774 O O . GLU B 1 414 ? -0.511 54.736 91.480 1.00 44.68 414 GLU B O 1
ATOM 4780 N N . ALA B 1 415 ? -1.270 52.612 91.314 1.00 46.46 415 ALA B N 1
ATOM 4781 C CA . ALA B 1 415 ? -0.379 52.074 92.375 1.00 46.03 415 ALA B CA 1
ATOM 4782 C C . ALA B 1 415 ? 1.077 52.303 91.959 1.00 44.99 415 ALA B C 1
ATOM 4783 O O . ALA B 1 415 ? 1.830 52.901 92.747 1.00 52.68 415 ALA B O 1
ATOM 4785 N N . GLU B 1 416 ? 1.431 51.952 90.725 1.00 44.60 416 GLU B N 1
ATOM 4786 C CA . GLU B 1 416 ? 2.806 52.140 90.200 1.00 45.71 416 GLU B CA 1
ATOM 4787 C C . GLU B 1 416 ? 3.129 53.641 90.121 1.00 48.35 416 GLU B C 1
ATOM 4788 O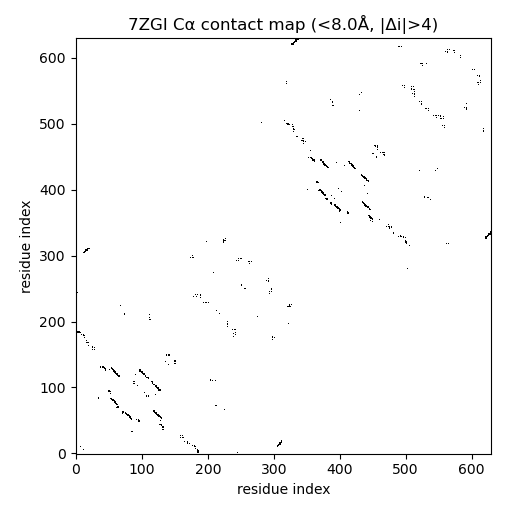 O . GLU B 1 416 ? 4.241 54.021 90.473 1.00 59.77 416 GLU B O 1
ATOM 4794 N N . PHE B 1 417 ? 2.201 54.485 89.677 1.00 50.68 417 PHE B N 1
ATOM 4795 C CA . PHE B 1 417 ? 2.431 55.947 89.551 1.00 47.55 417 PHE B CA 1
ATOM 4796 C C . PHE B 1 417 ? 2.695 56.579 90.934 1.00 46.50 417 PHE B C 1
ATOM 4797 O O . PHE B 1 417 ? 3.614 57.379 91.042 1.00 39.50 417 PHE B O 1
ATOM 4805 N N . SER B 1 418 ? 1.889 56.315 91.962 1.00 46.60 418 SER B N 1
ATOM 4806 C CA . SER B 1 418 ? 2.163 56.898 93.304 1.00 51.68 418 SER B CA 1
ATOM 4807 C C . SER B 1 418 ? 3.535 56.402 93.786 1.00 54.16 418 SER B C 1
ATOM 4808 O O . SER B 1 418 ? 4.317 57.224 94.313 1.00 55.37 418 SER B O 1
ATOM 4811 N N . LEU B 1 419 ? 3.863 55.131 93.541 1.00 56.78 419 LEU B N 1
ATOM 4812 C CA . LEU B 1 419 ? 5.165 54.551 93.971 1.00 56.03 419 LEU B CA 1
ATOM 4813 C C . LEU B 1 419 ? 6.303 55.409 93.399 1.00 53.31 419 LEU B C 1
ATOM 4814 O O . LEU B 1 419 ? 7.102 55.922 94.181 1.00 52.83 419 LEU B O 1
ATOM 4819 N N . ARG B 1 420 ? 6.305 55.671 92.099 1.00 49.37 420 ARG B N 1
ATOM 4820 C CA . ARG B 1 420 ? 7.420 56.401 91.453 1.00 53.13 420 ARG B CA 1
ATOM 4821 C C . ARG B 1 420 ? 7.389 57.878 91.846 1.00 55.89 420 ARG B C 1
ATOM 4822 O O . ARG B 1 420 ? 8.467 58.489 91.839 1.00 63.06 420 ARG B O 1
ATOM 4830 N N . ALA B 1 421 ? 6.216 58.417 92.197 1.00 60.13 421 ALA B N 1
ATOM 4831 C CA . ALA B 1 421 ? 6.006 59.842 92.572 1.00 54.86 421 ALA B CA 1
ATOM 4832 C C . ALA B 1 421 ? 6.579 60.101 93.968 1.00 49.96 421 ALA B C 1
ATOM 4833 O O . ALA B 1 421 ? 7.285 61.089 94.108 1.00 46.44 421 ALA B O 1
ATOM 4835 N N . ARG B 1 422 ? 6.275 59.237 94.943 1.00 49.43 422 ARG B N 1
ATOM 4836 C CA . ARG B 1 422 ? 6.936 59.193 96.281 1.00 56.12 422 ARG B CA 1
ATOM 4837 C C . ARG B 1 422 ? 8.466 59.218 96.149 1.00 60.73 422 ARG B C 1
ATOM 4838 O O . ARG B 1 422 ? 9.111 60.025 96.823 1.00 64.41 422 ARG B O 1
ATOM 4846 N N . GLN B 1 423 ? 9.029 58.333 95.331 1.00 68.48 423 GLN B N 1
ATOM 4847 C CA . GLN B 1 423 ? 10.497 58.215 95.140 1.00 69.45 423 GLN B CA 1
ATOM 4848 C C . GLN B 1 423 ? 11.035 59.548 94.602 1.00 63.19 423 GLN B C 1
ATOM 4849 O O . GLN B 1 423 ? 12.125 59.969 95.020 1.00 62.94 423 GLN B O 1
ATOM 4863 N N . GLU B 1 425 ? 9.614 62.418 95.133 1.00 68.09 425 GLU B N 1
ATOM 4864 C CA . GLU B 1 425 ? 9.350 63.344 96.262 1.00 76.42 425 GLU B CA 1
ATOM 4865 C C . GLU B 1 425 ? 10.481 63.196 97.283 1.00 74.60 425 GLU B C 1
ATOM 4866 O O . GLU B 1 425 ? 10.885 64.215 97.866 1.00 77.65 425 GLU B O 1
ATOM 4872 N N . ALA B 1 426 ? 10.939 61.964 97.513 1.00 69.65 426 ALA B N 1
ATOM 4873 C CA . ALA B 1 426 ? 11.960 61.649 98.536 1.00 69.85 426 ALA B CA 1
ATOM 4874 C C . ALA B 1 426 ? 13.289 62.292 98.122 1.00 69.14 426 ALA B C 1
ATOM 4875 O O . ALA B 1 426 ? 13.933 62.945 98.961 1.00 73.78 426 ALA B O 1
ATOM 4877 N N . VAL B 1 427 ? 13.682 62.129 96.866 1.00 66.69 427 VAL B N 1
ATOM 4878 C CA . VAL B 1 427 ? 14.836 62.879 96.301 1.00 70.90 427 VAL B CA 1
ATOM 4879 C C . VAL B 1 427 ? 14.280 64.262 95.953 1.00 78.62 427 VAL B C 1
ATOM 4880 O O . VAL B 1 427 ? 13.045 64.454 96.089 1.00 76.99 427 VAL B O 1
ATOM 4884 N N . GLY B 1 428 ? 15.100 65.220 95.545 1.00 79.34 428 GLY B N 1
ATOM 4885 C CA . GLY B 1 428 ? 14.516 66.529 95.192 1.00 80.53 428 GLY B CA 1
ATOM 4886 C C . GLY B 1 428 ? 14.351 66.657 93.696 1.00 85.64 428 GLY B C 1
ATOM 4887 O O . GLY B 1 428 ? 15.142 67.433 93.112 1.00 85.33 428 GLY B O 1
ATOM 4888 N N . GLN B 1 429 ? 13.412 65.927 93.072 1.00 85.41 429 GLN B N 1
ATOM 4889 C CA . GLN B 1 429 ? 13.393 65.872 91.581 1.00 85.72 429 GLN B CA 1
ATOM 4890 C C . GLN B 1 429 ? 11.999 66.152 91.017 1.00 79.00 429 GLN B C 1
ATOM 4891 O O . GLN B 1 429 ? 11.043 65.447 91.320 1.00 74.41 429 GLN B O 1
ATOM 4897 N N . PRO B 1 430 ? 11.836 67.183 90.155 1.00 83.44 430 PRO B N 1
ATOM 4898 C CA . PRO B 1 430 ? 10.591 67.365 89.414 1.00 85.72 430 PRO B CA 1
ATOM 4899 C C . PRO B 1 430 ? 10.577 66.448 88.182 1.00 79.55 430 PRO B C 1
ATOM 4900 O O . PRO B 1 430 ? 11.615 65.965 87.779 1.00 82.52 430 PRO B O 1
ATOM 4904 N N . PHE B 1 431 ? 9.402 66.238 87.602 1.00 71.44 431 PHE B N 1
ATOM 4905 C CA . PHE B 1 431 ? 9.219 65.369 86.417 1.00 65.09 431 PHE B CA 1
ATOM 4906 C C . PHE B 1 431 ? 8.001 65.830 85.629 1.00 64.69 431 PHE B C 1
ATOM 4907 O O . PHE B 1 431 ? 7.211 66.616 86.161 1.00 71.96 431 PHE B O 1
ATOM 4915 N N . ASP B 1 432 ? 7.879 65.339 84.399 1.00 62.89 432 ASP B N 1
ATOM 4916 C CA . ASP B 1 432 ? 6.707 65.579 83.524 1.00 66.27 432 ASP B CA 1
ATOM 4917 C C . ASP B 1 432 ? 5.692 64.459 83.771 1.00 61.06 432 ASP B C 1
ATOM 4918 O O . ASP B 1 432 ? 6.024 63.307 83.464 1.00 64.90 432 ASP B O 1
ATOM 4923 N N . ARG B 1 433 ? 4.504 64.797 84.282 1.00 57.33 433 ARG B N 1
ATOM 4924 C CA . ARG B 1 433 ? 3.431 63.825 84.626 1.00 59.46 433 ARG B CA 1
ATOM 4925 C C . ARG B 1 433 ? 3.113 62.952 83.402 1.00 57.10 433 ARG B C 1
ATOM 4926 O O . ARG B 1 433 ? 2.841 61.753 83.589 1.00 57.81 433 ARG B O 1
ATOM 4934 N N . GLU B 1 434 ? 3.124 63.513 82.190 1.00 60.42 434 GLU B N 1
ATOM 4935 C CA . GLU B 1 434 ? 2.673 62.778 80.978 1.00 64.78 434 GLU B CA 1
ATOM 4936 C C . GLU B 1 434 ? 3.776 61.800 80.572 1.00 61.92 434 GLU B C 1
ATOM 4937 O O . GLU B 1 434 ? 3.424 60.651 80.225 1.00 59.97 434 GLU B O 1
ATOM 4943 N N . ASP B 1 435 ? 5.050 62.206 80.664 1.00 57.56 435 ASP B N 1
ATOM 4944 C CA . ASP B 1 435 ? 6.208 61.317 80.346 1.00 59.11 435 ASP B CA 1
ATOM 4945 C C . ASP B 1 435 ? 6.223 60.171 81.377 1.00 56.92 435 ASP B C 1
ATOM 4946 O O . ASP B 1 435 ? 6.248 58.982 80.996 1.00 55.64 435 ASP B O 1
ATOM 4959 N N . LEU B 1 437 ? 3.760 59.019 83.087 1.00 57.67 437 LEU B N 1
ATOM 4960 C CA . LEU B 1 437 ? 2.574 58.144 83.024 1.00 54.39 437 LEU B CA 1
ATOM 4961 C C . LEU B 1 437 ? 2.762 57.094 81.922 1.00 49.92 437 LEU B C 1
ATOM 4962 O O . LEU B 1 437 ? 2.333 55.965 82.127 1.00 50.71 437 LEU B O 1
ATOM 4967 N N . ASP B 1 438 ? 3.416 57.435 80.812 1.00 48.32 438 ASP B N 1
ATOM 4968 C CA . ASP B 1 438 ? 3.852 56.448 79.785 1.00 54.83 438 ASP B CA 1
ATOM 4969 C C . ASP B 1 438 ? 4.760 55.374 80.408 1.00 51.93 438 ASP B C 1
ATOM 4970 O O . ASP B 1 438 ? 4.426 54.177 80.288 1.00 52.19 438 ASP B O 1
ATOM 4975 N N . ASP B 1 439 ? 5.856 55.772 81.054 1.00 48.06 439 ASP B N 1
ATOM 4976 C CA . ASP B 1 439 ? 6.854 54.822 81.620 1.00 50.65 439 ASP B CA 1
ATOM 4977 C C . ASP B 1 439 ? 6.110 53.825 82.506 1.00 49.86 439 ASP B C 1
ATOM 4978 O O . ASP B 1 439 ? 6.319 52.582 82.353 1.00 53.34 439 ASP B O 1
ATOM 4983 N N . VAL B 1 440 ? 5.238 54.365 83.353 1.00 44.26 440 VAL B N 1
ATOM 4984 C CA . VAL B 1 440 ? 4.383 53.604 84.309 1.00 44.76 440 VAL B CA 1
ATOM 4985 C C . VAL B 1 440 ? 3.498 52.602 83.555 1.00 43.76 440 VAL B C 1
ATOM 4986 O O . VAL B 1 440 ? 3.311 51.510 84.073 1.00 46.94 440 VAL B O 1
ATOM 4990 N N . ARG B 1 441 ? 2.966 52.957 82.387 1.00 46.85 441 ARG B N 1
ATOM 4991 C CA . ARG B 1 441 ? 2.104 52.046 81.584 1.00 53.80 441 ARG B CA 1
ATOM 4992 C C . ARG B 1 441 ? 2.943 50.897 80.994 1.00 57.76 441 ARG B C 1
ATOM 4993 O O . ARG B 1 441 ? 2.455 49.745 81.077 1.00 56.54 441 ARG B O 1
ATOM 5001 N N . GLU B 1 442 ? 4.142 51.175 80.445 1.00 59.55 442 GLU B N 1
ATOM 5002 C CA . GLU B 1 442 ? 5.096 50.145 79.911 1.00 57.96 442 GLU B CA 1
ATOM 5003 C C . GLU B 1 442 ? 5.392 49.115 81.023 1.00 49.77 442 GLU B C 1
ATOM 5004 O O . GLU B 1 442 ? 5.192 47.914 80.795 1.00 52.16 442 GLU B O 1
ATOM 5010 N N . THR B 1 443 ? 5.787 49.571 82.210 1.00 45.75 443 THR B N 1
ATOM 5011 C CA . THR B 1 443 ? 6.101 48.745 83.408 1.00 41.91 443 THR B CA 1
ATOM 5012 C C . THR B 1 443 ? 4.934 47.845 83.800 1.00 47.15 443 THR B C 1
ATOM 5013 O O . THR B 1 443 ? 5.201 46.723 84.251 1.00 57.80 443 THR B O 1
ATOM 5017 N N . VAL B 1 444 ? 3.698 48.344 83.738 1.00 50.20 444 VAL B N 1
ATOM 5018 C CA . VAL B 1 444 ? 2.503 47.581 84.211 1.00 49.71 444 VAL B CA 1
ATOM 5019 C C . VAL B 1 444 ? 2.133 46.548 83.139 1.00 51.75 444 VAL B C 1
ATOM 5020 O O . VAL B 1 444 ? 1.754 45.426 83.538 1.00 55.80 444 VAL B O 1
ATOM 5024 N N . LYS B 1 445 ? 2.283 46.889 81.850 1.00 51.93 445 LYS B N 1
ATOM 5025 C CA . LYS B 1 445 ? 2.178 45.921 80.718 1.00 56.73 445 LYS B CA 1
ATOM 5026 C C . LYS B 1 445 ? 3.115 44.726 80.972 1.00 55.34 445 LYS B C 1
ATOM 5027 O O . LYS B 1 445 ? 2.583 43.615 81.129 1.00 54.78 445 LYS B O 1
ATOM 5033 N N . SER B 1 446 ? 4.440 44.947 81.045 1.00 54.43 446 SER B N 1
ATOM 5034 C CA . SER B 1 446 ? 5.464 43.915 81.387 1.00 53.43 446 SER B CA 1
ATOM 5035 C C . SER B 1 446 ? 4.983 43.057 82.557 1.00 48.44 446 SER B C 1
ATOM 5036 O O . SER B 1 446 ? 5.001 41.826 82.437 1.00 51.37 446 SER B O 1
ATOM 5039 N N . VAL B 1 447 ? 4.584 43.696 83.653 1.00 41.91 447 VAL B N 1
ATOM 5040 C CA . VAL B 1 447 ? 4.238 43.000 84.923 1.00 42.27 447 VAL B CA 1
ATOM 5041 C C . VAL B 1 447 ? 2.974 42.161 84.691 1.00 44.55 447 VAL B C 1
ATOM 5042 O O . VAL B 1 447 ? 2.879 41.078 85.297 1.00 52.92 447 VAL B O 1
ATOM 5046 N N . THR B 1 448 ? 2.046 42.617 83.845 1.00 42.44 448 THR B N 1
ATOM 5047 C CA . THR B 1 448 ? 0.807 41.859 83.514 1.00 48.02 448 THR B CA 1
ATOM 5048 C C . THR B 1 448 ? 1.148 40.678 82.594 1.00 46.73 448 THR B C 1
ATOM 5049 O O . THR B 1 448 ? 0.550 39.591 82.782 1.00 51.06 448 THR B O 1
ATOM 5053 N N . VAL B 1 449 ? 2.049 40.886 81.630 1.00 41.29 449 VAL B N 1
ATOM 5054 C CA . VAL B 1 449 ? 2.569 39.804 80.743 1.00 43.50 449 VAL B CA 1
ATOM 5055 C C . VAL B 1 449 ? 3.378 38.786 81.564 1.00 43.35 449 VAL B C 1
ATOM 5056 O O . VAL B 1 449 ? 3.274 37.608 81.262 1.00 46.83 449 VAL B O 1
ATOM 5060 N N . ILE B 1 450 ? 4.142 39.205 82.574 1.00 48.16 450 ILE B N 1
ATOM 5061 C CA . ILE B 1 450 ? 4.935 38.271 83.424 1.00 45.74 450 ILE B CA 1
ATOM 5062 C C . ILE B 1 450 ? 3.966 37.446 84.265 1.00 47.89 450 ILE B C 1
ATOM 5063 O O . ILE B 1 450 ? 4.256 36.268 84.468 1.00 48.19 450 ILE B O 1
ATOM 5068 N N . GLU B 1 451 ? 2.877 38.041 84.757 1.00 58.22 451 GLU B N 1
ATOM 5069 C CA . GLU B 1 451 ? 1.888 37.304 85.593 1.00 62.65 451 GLU B CA 1
ATOM 5070 C C . GLU B 1 451 ? 1.206 36.282 84.684 1.00 60.61 451 GLU B C 1
ATOM 5071 O O . GLU B 1 451 ? 1.120 35.105 85.084 1.00 65.87 451 GLU B O 1
ATOM 5077 N N . TRP B 1 452 ? 0.795 36.701 83.487 1.00 57.14 452 TRP B N 1
ATOM 5078 C CA . TRP B 1 452 ? 0.192 35.786 82.487 1.00 56.95 452 TRP B CA 1
ATOM 5079 C C . TRP B 1 452 ? 1.132 34.588 82.264 1.00 57.97 452 TRP B C 1
ATOM 5080 O O . TRP B 1 452 ? 0.647 33.439 82.348 1.00 59.21 452 TRP B O 1
ATOM 5091 N N . LEU B 1 453 ? 2.425 34.829 82.012 1.00 52.76 453 LEU B N 1
ATOM 5092 C CA . LEU B 1 453 ? 3.393 33.741 81.708 1.00 51.76 453 LEU B CA 1
ATOM 5093 C C . LEU B 1 453 ? 3.478 32.801 82.907 1.00 49.02 453 LEU B C 1
ATOM 5094 O O . LEU B 1 453 ? 3.336 31.607 82.675 1.00 52.40 453 LEU B O 1
ATOM 5099 N N . LYS B 1 454 ? 3.655 33.308 84.130 1.00 50.92 454 LYS B N 1
ATOM 5100 C CA . LYS B 1 454 ? 3.822 32.448 85.340 1.00 59.26 454 LYS B CA 1
ATOM 5101 C C . LYS B 1 454 ? 2.609 31.530 85.500 1.00 66.97 454 LYS B C 1
ATOM 5102 O O . LYS B 1 454 ? 2.785 30.370 85.906 1.00 70.21 454 LYS B O 1
ATOM 5108 N N . ASP B 1 455 ? 1.426 32.057 85.204 1.00 74.73 455 ASP B N 1
ATOM 5109 C CA . ASP B 1 455 ? 0.125 31.350 85.331 1.00 80.52 455 ASP B CA 1
ATOM 5110 C C . ASP B 1 455 ? 0.024 30.268 84.232 1.00 79.82 455 ASP B C 1
ATOM 5111 O O . ASP B 1 455 ? -0.462 29.180 84.562 1.00 89.28 455 ASP B O 1
ATOM 5116 N N . ASN B 1 456 ? 0.538 30.511 83.013 1.00 74.29 456 ASN B N 1
ATOM 5117 C CA . ASN B 1 456 ? 0.230 29.726 81.780 1.00 73.07 456 ASN B CA 1
ATOM 5118 C C . ASN B 1 456 ? 1.432 28.949 81.204 1.00 68.18 456 ASN B C 1
ATOM 5119 O O . ASN B 1 456 ? 1.198 28.031 80.408 1.00 71.76 456 ASN B O 1
ATOM 5124 N N . VAL B 1 457 ? 2.667 29.308 81.528 1.00 66.26 457 VAL B N 1
ATOM 5125 C CA . VAL B 1 457 ? 3.885 28.546 81.106 1.00 63.99 457 VAL B CA 1
ATOM 5126 C C . VAL B 1 457 ? 3.906 27.215 81.867 1.00 63.20 457 VAL B C 1
ATOM 5127 O O . VAL B 1 457 ? 3.351 27.166 82.986 1.00 62.96 457 VAL B O 1
ATOM 5131 N N . LYS B 1 458 ? 4.559 26.190 81.313 1.00 62.37 458 LYS B N 1
ATOM 5132 C CA . LYS B 1 458 ? 4.775 24.907 82.032 1.00 65.73 458 LYS B CA 1
ATOM 5133 C C . LYS B 1 458 ? 6.126 24.985 82.751 1.00 60.50 458 LYS B C 1
ATOM 5134 O O . LYS B 1 458 ? 7.104 25.402 82.124 1.00 60.89 458 LYS B O 1
ATOM 5140 N N . ARG B 1 459 ? 6.148 24.616 84.031 1.00 55.38 459 ARG B N 1
ATOM 5141 C CA . ARG B 1 459 ? 7.339 24.667 84.910 1.00 55.41 459 ARG B CA 1
ATOM 5142 C C . ARG B 1 459 ? 7.868 23.258 85.163 1.00 58.22 459 ARG B C 1
ATOM 5143 O O . ARG B 1 459 ? 7.059 22.360 85.433 1.00 55.72 459 ARG B O 1
ATOM 5151 N N . HIS B 1 460 ? 9.188 23.101 85.124 1.00 63.81 460 HIS B N 1
ATOM 5152 C CA . HIS B 1 460 ? 9.920 21.885 85.560 1.00 69.70 460 HIS B CA 1
ATOM 5153 C C . HIS B 1 460 ? 10.884 22.324 86.666 1.00 67.70 460 HIS B C 1
ATOM 5154 O O . HIS B 1 460 ? 11.137 23.526 86.763 1.00 56.51 460 HIS B O 1
ATOM 5161 N N . VAL B 1 461 ? 11.363 21.382 87.479 1.00 70.87 461 VAL B N 1
ATOM 5162 C CA . VAL B 1 461 ? 12.080 21.644 88.761 1.00 70.43 461 VAL B CA 1
ATOM 5163 C C . VAL B 1 461 ? 13.245 20.665 88.852 1.00 67.31 461 VAL B C 1
ATOM 5164 O O . VAL B 1 461 ? 13.075 19.603 89.452 1.00 76.59 461 VAL B O 1
ATOM 5168 N N . LEU B 1 462 ? 14.384 21.005 88.270 1.00 68.37 462 LEU B N 1
ATOM 5169 C CA . LEU B 1 462 ? 15.627 20.215 88.462 1.00 77.34 462 LEU B CA 1
ATOM 5170 C C . LEU B 1 462 ? 15.969 20.203 89.951 1.00 81.38 462 LEU B C 1
ATOM 5171 O O . LEU B 1 462 ? 15.678 21.154 90.671 1.00 82.50 462 LEU B O 1
ATOM 5176 N N . PRO B 1 463 ? 16.635 19.146 90.457 1.00 83.99 463 PRO B N 1
ATOM 5177 C CA . PRO B 1 463 ? 17.174 19.149 91.814 1.00 80.54 463 PRO B CA 1
ATOM 5178 C C . PRO B 1 463 ? 18.595 19.734 91.864 1.00 77.54 463 PRO B C 1
ATOM 5179 O O . PRO B 1 463 ? 19.188 19.917 90.812 1.00 82.13 463 PRO B O 1
ATOM 5183 N N . TYR B 1 464 ? 19.095 20.016 93.073 1.00 71.48 464 TYR B N 1
ATOM 5184 C CA . TYR B 1 464 ? 20.490 20.456 93.353 1.00 67.39 464 TYR B CA 1
ATOM 5185 C C . TYR B 1 464 ? 21.418 19.250 93.159 1.00 73.97 464 TYR B C 1
ATOM 5186 O O . TYR B 1 464 ? 20.953 18.110 93.355 1.00 75.16 464 TYR B O 1
ATOM 5195 N N . THR B 1 465 ? 22.673 19.491 92.765 1.00 82.19 465 THR B N 1
ATOM 5196 C CA . THR B 1 465 ? 23.723 18.445 92.590 1.00 93.41 465 THR B CA 1
ATOM 5197 C C . THR B 1 465 ? 24.990 18.858 93.357 1.00 95.09 465 THR B C 1
ATOM 5198 O O . THR B 1 465 ? 25.461 18.054 94.197 1.00 84.56 465 THR B O 1
ATOM 5202 N N . ALA B 1 466 ? 25.510 20.059 93.071 1.00 93.82 466 ALA B N 1
ATOM 5203 C CA . ALA B 1 466 ? 26.681 20.678 93.743 1.00 100.04 466 ALA B CA 1
ATOM 5204 C C . ALA B 1 466 ? 26.876 22.102 93.206 1.00 97.94 466 ALA B C 1
ATOM 5205 O O . ALA B 1 466 ? 27.578 22.302 92.215 1.00 95.24 466 ALA B O 1
#

Nearest PDB structures (foldseek):
  7zgi-assembly1_A  TM=1.001E+00  e=1.321E-52  Chlamydomonas reinhardtii
  3gty-assembly2_X  TM=4.075E-01  e=2.940E-12  Thermotoga maritima
  3gu0-assembly1_A  TM=4.498E-01  e=1.603E-10  Thermotoga maritima
  1zxj-assembly2_B  TM=5.085E-01  e=4.000E-01  Mycoplasmoides pneumoniae
  2wsx-assembly1_C  TM=2.109E-01  e=8.137E+00  Escherichia coli

Organism: Chlamydomonas reinhardtii (NCBI:txid3055)

Secondary structure (DSSP, 8-state):
-----SS-STT-EEEEE----HHHHHHHHHHHHHHHHHTT-EEEE--SS---TT-EEEEEEEEEETTT--EEEEEEEEEEEEETTS-SS--S-----TT-EEEE---TT-SSGGG---EEEEEEEEEEEEEEPPP-SHHHHHHHSTTT-SSS---HHHHHHH--HHHHHHHHHHHHHHHHHHHT---------HHHHHHHHHHHHH--TT-SS-HHHHTTS-----HHHHHTTHHHHHHHHHHHHHHHHHHHHTT----HHHHHHHHHHHHH--TT-----S---HHHHHHHHHHHHHHHHHHSSEEEEEPP--/-PPP--BSS-GGG-EEEEE-S--HHHHHHHHHHHHHHHHHHT-EEEE--SS---BTBEEEEEEEEEETTT-PEEEEEEEEEEEEETTS-SS-TT-----TT-EEEE---TT-SSGGG---EEEEEEEEEEEEEE----SHHHHHHHSBTTBSSS---HHHHHHH--TTTTHHHHHHHHHHHHHHHHB--------HHHHHHHHHHHHH--TT-SS-HHHHHTS-----HHHHHHHHHHHHHHHHHHHHHHHHHHHTT----HHHHHHHHHHHHH---SS----S---HHHHHHHHHHHHHHHHHHHSEEEEEPP--

Solvent-accessible surface area: 37041 Å² total

B-factor: mean 57.87, std 20.58, range [20.37, 146.53]

=== Feature glossary ===
Legend for the data blocks above and below:

— What the protein is —

The amino-acid sequence is the protein's primary structure: the linear order of residues from the N-terminus to the C-terminus, written in one-letter code. Everything else here — the 3D coordinates, the secondary structure, the domain annotations — is ultimately a consequence of this string.

Database cross-references. InterPro integrates a dozen domain/family signature databases into unified entries with residue-range hits. GO terms attach function/process/location labels with evidence codes. CATH codes position the fold in a four-level structural taxonomy. Organism is the NCBI-taxonomy species name.

— Where its atoms are —

The mmCIF block holds the 3D Cartesian coordinates of each backbone atom (N, Cα, C, O) in ångströms. mmCIF is the PDB's canonical archive format — a tagged-loop text representation of the atomic model.

The six renders are orthographic views along the three Cartesian axes in both directions. Representation (cartoon, sticks, or surface) and color scheme (sequence-rainbow or by-chain) vary across proteins so the training set covers all the common visualization conventions.

— Local backbone conformation —

Secondary structure is the local, repeating backbone conformation. DSSP classifies it into eight states by reading the hydrogen-bond network: three helix types (H, G, I), two β types (E, B), two non-regular types (T, S), and unstructured coil (-).

SS3 is a coarse helix/strand/coil call (letters a/b/c) made by the P-SEA algorithm from inter-Cα distances and dihedrals. It is less detailed than DSSP but needs only Cα positions.

Backbone dihedral angles. Every residue except chain termini has a φ (preceding-C → N → Cα → C) and a ψ (N → Cα → C → next-N). They are reported in degrees following the IUPAC sign convention. Secondary structure is essentially a statement about which (φ, ψ) basin each residue occupies.

— Global shape and packing —

The geometric summary reports three shape descriptors. Rg (radius of gyration) measures how spread out the Cα atoms are about their centre of mass; compact globular proteins have small Rg, elongated or unfolded ones large. Cα contacts (<8 Å, |i−j|>4) count long-range residue pairs in spatial proximity — high for tightly packed folds, near zero for rods or random coil. The bounding-box extents give the protein's footprint along x, y, z in Å.

Solvent accessibility: the surface area of each residue that a 1.4 Å water probe can touch, in Å². When only backbone atoms are present the absolute values are lower than full-atom SASA (side chains contribute most of the area) and are flagged as backbone-only.

Plot images: a contact map (which residues are close in 3D, as an N×N binary image), a Ramachandran scatter (backbone torsion angles, revealing secondary-structure composition at a glance), and — for AlphaFold structures — a PAE heatmap (pairwise prediction confidence).

— Structural neighborhood —

Foldseek's 3Di representation compresses backbone geometry into a per-residue letter drawn from a learned twenty-state alphabet. It captures the tertiary interaction pattern around each residue — which residues are packed against it in space, regardless of where they are in sequence.

Structural nearest neighbors (via Foldseek easy-search vs the PDB). Reported per hit: target PDB id, E-value, and alignment TM-score. A TM-score above ~0.5 is the conventional threshold for 'same fold'.

— Confidence and disorder —

pLDDT (predicted Local Distance Difference Test) is AlphaFold's per-residue confidence score, ranging from 0 to 100. Values above 90 indicate high confidence (typically well-packed cores); 70–90 is confident; 50–70 low confidence; below 50 usually means the region is disordered or the prediction is unreliable there. AlphaFold stores pLDDT in the mmCIF B-factor column.

For experimental (PDB) structures, the B-factor (temperature factor) quantifies the positional spread of each atom in the crystal — a combination of thermal vibration and static disorder — in units of Å². High B-factors mark flexible loops or poorly resolved regions; low B-factors mark the rigid, well-ordered core.

Predicted Aligned Error (PAE) is an AlphaFold confidence matrix: entry (i, j) is the expected error in the position of residue j, in ångströms, when the prediction is superimposed on the true structure at residue i. Low PAE within a block of residues means that block is internally rigid and well-predicted; high PAE between two blocks means their relative placement is uncertain even if each block individually is confident.